Protein AF-A0A9P6USF4-F1 (afdb_monomer_lite)

Secondary structure (DSSP, 8-state):
-GGGGGGHHHHHHHHSEEEEEPP--BTTB----HHHHHHHHHTT-EEEEETTEEEEE--TT--PBP-EEE-SS--HHHHHHHHHHHTTSBSEEEEES----HHHHHHHHHHHHTT-EEE-TTSSEEEEE--S-------PPPP-HHHHHHHHHHHHHH-EEEEEES--GGGGHHHHHHHHHTT-EEEE-SSEEEEEE-SPPBP--EE--STTS--GGGHHHHHHHHHTSBSEEEEE--S-TTTTTTHHHHHHTT-EEEEETTEEEEE--S-EE--EEE--SHHHHHHHHHHHHHEES--EEE-GGGTTTT-SSHHHHHHHHH--HHHHHHHHHHTT-S-EEEE-HHHHHHTS---HHHHHHHHHHHTTSS-EEEESS--SHHHHHHHHHTT--EEEE-HHHHH-HHHHHHHHHHSTT-EEEEEEEETTEEEETTTTEEEEEEHHHHHHHHHHHT-SEEEEEETTTTTS-S---HHHHHHHHTT-SS-EEEES---SHHHHHHHHTTGGGTS--SSHHHHHHHHSS-TTT-HHHHHHHH-HHHHHHHHHHHHHHHHHHHHHHHTT--THHHHHHHHHHHHHHHHHHHHTT--HHHHHHHHHTTTTS-HHHHHHHHHHHHHHTT--

Organism: NCBI:txid64522

Foldseek 3Di:
DQLQCLVQQLCCQPVQKDKAFADDDDLQADDDCVLLVVLQVQQAWDWDQDPRITITGHPPPAGRAADEREDPAEDQSSLSSSLSNLQAHAAKHKYAQYFLQVQSLQSVVQQVQQPWDWPDRNHRIIITGHDNDGHDGDGDDQDDPLLVLLVLLLCLQLFDKDKAFQHACQNQVQSVVQSVQQVWDWDDDRTMIMIGDDDATAAEAAEDDGPPGHHPLCQLSSLLSNQAHAAKYKYFYDPTFRSCPLVVQQVVQVWDWDDDGRMIMGGHDNAGAADEGEQPAQSSQSSQVSNQSGHPDHHHYPPCVRNVVPDDPVV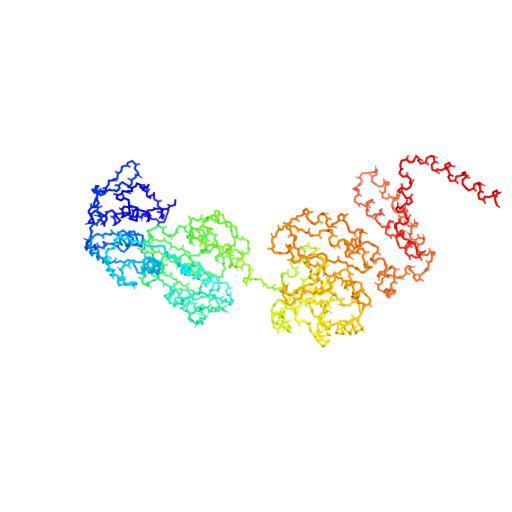VVVCVRVDQVQVVLVVCVVVVDQEAEEEQAVLQVVLHHDCVVSLLSNCVSCPVSHAYEYEGNDQAQVSVVVSVVSPHQAYEAEQNCVVPVVRLLVNCVVPANHYEYEAEDEPQFGAHDVRPGTDPDGSLVVLVVSVVSRHQEYEYHHPVQFPVLPAFPLVSQLSSQQSHQHEYHYDGNHDDVVSVVSLCVCCVSRHPPPQLVVLVVLCPDDCVPGPLVVQLVVDDVSLVVQLVVLVVQLVVLVVVVVVPDDCVSNVVSVVSNVSSVSSNCVSVVHDPVVVVVVVVVCPPPDPVRVVVVVVVVVVVVVVD

InterPro domains:
  IPR001986 Enolpyruvate transferase domain [PF00275] (1-318)
  IPR005750 UDP-N-acetylglucosamine 1-carboxyvinyltransferase [PTHR43783] (1-324)
  IPR005750 UDP-N-acetylglucosamine 1-carboxyvinyltransferase [TIGR01072] (1-324)
  IPR005750 UDP-N-acetylglucosamine 1-carboxyvinyltransferase [cd01555] (1-321)
  IPR006062 Histidine biosynthesis protein [PF00977] (322-513)
  IPR008179 Phosphoribosyl-ATP pyrophosphohydrolase [MF_01020] (509-599)
  IPR008179 Phosphoribosyl-ATP pyrophosphohydrolase [TIGR03188] (514-599)
  IPR008179 Phosphoribosyl-ATP pyrophosphohydrolase [cd11534] (514-599)
  IPR011060 Ribulose-phosphate binding barrel [SSF51366] (323-517)
  IPR013785 Aldolase-type TIM barrel [G3DSA:3.20.20.70] (303-516)
  IPR013792 RNA 3'-terminal phosphate cyclase/enolpyruvate transferase, alpha/beta [SSF55205] (1-324)
  IPR021130 Phosphoribosyl-ATP pyrophosphohydrolase-like [PF01503] (516-602)
  IPR023016 HisA/PriA [MF_01014] (292-549)
  IPR023016 HisA/PriA [cd04732] (325-513)
  IPR036968 Enolpyruvate transferase domain superfamily [G3DSA:3.65.10.10] (1-142)
  IPR036968 Enolpyruvate transferase domain superfamily [G3DSA:3.65.10.10] (146-279)

Sequence (624 aa):
MRASILVLGPLVARLGEARVSLPGGCTIGARPVEQHIKGLQLMGAQVELERGYINARIKQGTRLKGNRIIFDMITVTGTENLLMAATLAEGETVLENAAREPEVADLAHLLVAMGAKIDGIGTDQLTIQGVDRLHGARHQVIPDRIEAGTFLCAVAAAGGDIMLRNIEPMLLDVVLSKLCEAGVRIESGSNWIRATMNQRPSAVSFRTSEYPAFPTDMQAQFMALNCIAVGAAQIIETIFENRFMHVQELNRLGANIMADGNTAFVTGVEHLSGARVMATDLRASASLAIAGLVAEGETLIERIYHLDRGYDQMEQKLSALGARPAEMARHWVKQGARRLHLVDLNGVGAGKPKNEAAIRAIIDEVGEEIPIQLGGGIRDLGTIERYLDNGLSYVIIGTAAVKNPGFLREACSAFNGHIIAGLDAKAGKVVTDGWSKLSGHEATDLARKFEEYGCEALIYTDIGRDGRLPGINLEATVQIAQKVKIPVIASGGLVSLADIEALCAVADQGIDGRLAVLVDTRKTSTPQRSYIARLFHQGDDAILKKIGEEATEVVMAAKDVRHGDAPAKLIGEVADLWFHCLVMLAHFELSPAAVLAELERREGISGLDEKALRKALARAENDA

Radius of gyration: 35.71 Å; chains: 1; bounding box: 88×84×87 Å

pLDDT: mean 87.46, std 12.5, range [41.97, 98.88]

Structure (mmCIF, N/CA/C/O backbone):
data_AF-A0A9P6USF4-F1
#
_entry.id   AF-A0A9P6USF4-F1
#
loop_
_atom_site.group_PDB
_atom_site.id
_atom_site.type_symbol
_atom_site.label_atom_id
_atom_site.label_alt_id
_atom_site.label_comp_id
_atom_site.label_asym_id
_atom_site.label_entity_id
_atom_site.label_seq_id
_atom_site.pdbx_PDB_ins_code
_atom_site.Cartn_x
_atom_site.Cartn_y
_atom_site.Cartn_z
_atom_site.occupancy
_atom_site.B_iso_or_equiv
_atom_site.auth_seq_id
_atom_site.auth_comp_id
_atom_site.auth_asym_id
_atom_site.auth_atom_id
_atom_site.pdbx_PDB_model_num
ATOM 1 N N . MET A 1 1 ? 3.121 -6.022 19.914 1.00 59.78 1 MET A N 1
ATOM 2 C CA . MET A 1 1 ? 2.273 -5.258 18.967 1.00 59.78 1 MET A CA 1
ATOM 3 C C . MET A 1 1 ? 1.174 -4.571 19.767 1.00 59.78 1 MET A C 1
ATOM 5 O O . MET A 1 1 ? 0.553 -5.256 20.555 1.00 59.78 1 MET A O 1
ATOM 9 N N . ARG A 1 2 ? 0.945 -3.256 19.639 1.00 76.62 2 ARG A N 1
ATOM 10 C CA . ARG A 1 2 ? -0.017 -2.546 20.515 1.00 76.62 2 ARG A CA 1
ATOM 11 C C . ARG A 1 2 ? -1.492 -2.800 20.230 1.00 76.62 2 ARG A C 1
ATOM 13 O O . ARG A 1 2 ? -2.291 -2.726 21.154 1.00 76.62 2 ARG A O 1
ATOM 20 N N . ALA A 1 3 ? -1.833 -3.139 18.989 1.00 85.50 3 ALA A N 1
ATOM 21 C CA . ALA A 1 3 ? -3.187 -3.548 18.620 1.00 85.50 3 ALA A CA 1
ATOM 22 C C . ALA A 1 3 ? -3.671 -4.781 19.412 1.00 85.50 3 ALA A C 1
ATOM 24 O O . ALA A 1 3 ? -4.858 -5.076 19.410 1.00 85.50 3 ALA A O 1
ATOM 25 N N . SER A 1 4 ? -2.786 -5.457 20.163 1.00 87.19 4 SER A N 1
ATOM 26 C CA . SER A 1 4 ? -3.156 -6.528 21.089 1.00 87.19 4 SER A CA 1
ATOM 27 C C . SER A 1 4 ? -4.194 -6.113 22.130 1.00 87.19 4 SER A C 1
ATOM 29 O O . SER A 1 4 ? -4.857 -6.989 22.662 1.00 87.19 4 SER A O 1
ATOM 31 N N . ILE A 1 5 ? -4.365 -4.819 22.436 1.00 91.94 5 ILE A N 1
ATOM 32 C CA . ILE A 1 5 ? -5.431 -4.372 23.349 1.00 91.94 5 ILE A CA 1
ATOM 33 C C . ILE A 1 5 ? -6.840 -4.680 22.824 1.00 91.94 5 ILE A C 1
ATOM 35 O O . ILE A 1 5 ? -7.752 -4.844 23.627 1.00 91.94 5 ILE A O 1
ATOM 39 N N . LEU A 1 6 ? -7.021 -4.836 21.508 1.00 94.94 6 LEU A N 1
ATOM 40 C CA . LEU A 1 6 ? -8.319 -5.138 20.896 1.00 94.94 6 LEU A CA 1
ATOM 41 C C . LEU A 1 6 ? -8.880 -6.509 21.288 1.00 94.94 6 LEU A C 1
ATOM 43 O O . LEU A 1 6 ? -10.066 -6.753 21.107 1.00 94.94 6 LEU A O 1
ATOM 47 N N . VAL A 1 7 ? -8.065 -7.399 21.865 1.00 96.00 7 VAL A N 1
ATOM 48 C CA . VAL A 1 7 ? -8.565 -8.675 22.398 1.00 96.00 7 VAL A CA 1
ATOM 49 C C . VAL A 1 7 ? -9.232 -8.520 23.769 1.00 96.00 7 VAL A C 1
ATOM 51 O O . VAL A 1 7 ? -9.935 -9.426 24.199 1.00 96.00 7 VAL A O 1
ATOM 54 N N . LEU A 1 8 ? -9.043 -7.390 24.462 1.00 96.75 8 LEU A N 1
ATOM 55 C CA . LEU A 1 8 ? -9.532 -7.174 25.826 1.00 96.75 8 LEU A CA 1
ATOM 56 C C . LEU A 1 8 ? -11.062 -7.290 25.910 1.00 96.75 8 LEU A C 1
ATOM 58 O O . LEU A 1 8 ? -11.580 -8.123 26.646 1.00 96.75 8 LEU A O 1
ATOM 62 N N . GLY A 1 9 ? -11.781 -6.482 25.136 1.00 97.38 9 GLY A N 1
ATOM 63 C CA . GLY A 1 9 ? -13.240 -6.450 25.070 1.00 97.38 9 GLY A CA 1
ATOM 64 C C . GLY A 1 9 ? -13.869 -7.792 24.687 1.00 97.38 9 GLY A C 1
ATOM 65 O O . GLY A 1 9 ? -14.664 -8.311 25.472 1.00 97.38 9 GLY A O 1
ATOM 66 N N . PRO A 1 10 ? -13.510 -8.406 23.541 1.00 97.50 10 PRO A N 1
ATOM 67 C CA . PRO A 1 10 ? -14.090 -9.685 23.134 1.00 97.50 10 PRO A CA 1
ATOM 68 C C . PRO A 1 10 ? -13.757 -10.838 24.093 1.00 97.50 10 PRO A C 1
ATOM 70 O O . PRO A 1 10 ? -14.594 -11.722 24.274 1.00 97.50 10 PRO A O 1
ATOM 73 N N . LEU A 1 11 ? -12.585 -10.847 24.745 1.00 97.56 11 LEU A N 1
ATOM 74 C CA . LEU A 1 11 ? -12.271 -11.866 25.753 1.00 97.56 11 LEU A CA 1
ATOM 75 C C . LEU A 1 11 ? -13.118 -11.697 27.016 1.00 97.56 11 LEU A C 1
ATOM 77 O O . LEU A 1 11 ? -13.691 -12.681 27.476 1.00 97.56 11 LEU A O 1
ATOM 81 N N . VAL A 1 12 ? -13.280 -10.474 27.533 1.00 97.69 12 VAL A N 1
ATOM 82 C CA . VAL A 1 12 ? -14.164 -10.233 28.688 1.00 97.69 12 VAL A CA 1
ATOM 83 C C . VAL A 1 12 ? -15.610 -10.586 28.342 1.00 97.69 12 VAL A C 1
ATOM 85 O O . VAL A 1 12 ? -16.289 -11.227 29.137 1.00 97.69 12 VAL A O 1
ATOM 88 N N . ALA A 1 13 ? -16.078 -10.235 27.146 1.00 97.06 13 ALA A N 1
ATOM 89 C CA . ALA A 1 13 ? -17.439 -10.531 26.717 1.00 97.06 13 ALA A CA 1
ATOM 90 C C . ALA A 1 13 ? -17.704 -12.038 26.546 1.00 97.06 13 ALA A C 1
ATOM 92 O O . ALA A 1 13 ? -18.796 -12.510 26.856 1.00 97.06 13 ALA A O 1
ATOM 93 N N . ARG A 1 14 ? -16.708 -12.805 26.079 1.00 96.12 14 ARG A N 1
ATOM 94 C CA . ARG A 1 14 ? -16.843 -14.247 25.818 1.00 96.12 14 ARG A CA 1
ATOM 95 C C . ARG A 1 14 ? -16.523 -15.133 27.021 1.00 96.12 14 ARG A C 1
ATOM 97 O O . ARG A 1 14 ? -17.190 -16.144 27.214 1.00 96.12 14 ARG A O 1
ATOM 104 N N . LEU A 1 15 ? -15.465 -14.813 27.761 1.00 96.44 15 LEU A N 1
ATOM 105 C CA . LEU A 1 15 ? -14.919 -15.644 28.842 1.00 96.44 15 LEU A CA 1
ATOM 106 C C . LEU A 1 15 ? -15.221 -15.082 30.233 1.00 96.44 15 LEU A C 1
ATOM 108 O O . LEU A 1 15 ? -15.063 -15.788 31.222 1.00 96.44 15 LEU A O 1
ATOM 112 N N . GLY A 1 16 ? -15.639 -13.819 30.321 1.00 96.56 16 GLY A N 1
ATOM 113 C CA . GLY A 1 16 ? -15.842 -13.118 31.586 1.00 96.56 16 GLY A CA 1
ATOM 114 C C . GLY A 1 16 ? -14.554 -12.594 32.229 1.00 96.56 16 GLY A C 1
ATOM 115 O O . GLY A 1 16 ? -14.610 -11.908 33.248 1.00 96.56 16 GLY A O 1
ATOM 116 N N . GLU A 1 17 ? -13.391 -12.865 31.641 1.00 96.88 17 GLU A N 1
ATOM 117 C CA . GLU A 1 17 ? -12.108 -12.361 32.120 1.00 96.88 17 GLU A CA 1
ATOM 118 C C . GLU A 1 17 ? -11.095 -12.193 30.986 1.00 96.88 17 GLU A C 1
ATOM 120 O O . GLU A 1 17 ? -11.156 -12.867 29.956 1.00 96.88 17 GLU A O 1
ATOM 125 N N . ALA A 1 18 ? -10.149 -11.280 31.184 1.00 96.81 18 ALA A N 1
ATOM 126 C CA . ALA A 1 18 ? -9.025 -11.074 30.290 1.00 96.81 18 ALA A CA 1
ATOM 127 C C . ALA A 1 18 ? -7.836 -10.469 31.039 1.00 96.81 18 ALA A C 1
ATOM 129 O O . ALA A 1 18 ? -7.988 -9.596 31.896 1.00 96.81 18 ALA A O 1
ATOM 130 N N . ARG A 1 19 ? -6.634 -10.893 30.647 1.00 95.31 19 ARG A N 1
ATOM 131 C CA . ARG A 1 19 ? -5.370 -10.306 31.089 1.00 95.31 19 ARG A CA 1
ATOM 132 C C . ARG A 1 19 ? -4.545 -9.920 29.873 1.00 95.31 19 ARG A C 1
ATOM 134 O O . ARG A 1 19 ? -4.080 -10.788 29.139 1.00 95.31 19 ARG A O 1
ATOM 141 N N . VAL A 1 20 ? -4.353 -8.621 29.667 1.00 93.31 20 VAL A N 1
ATOM 142 C CA . VAL A 1 20 ? -3.654 -8.077 28.495 1.00 93.31 20 VAL A CA 1
ATOM 143 C C . VAL A 1 20 ? -2.510 -7.182 28.955 1.00 93.31 20 VAL A C 1
ATOM 145 O O . VAL A 1 20 ? -2.674 -6.387 29.875 1.00 93.31 20 VAL A O 1
ATOM 148 N N . SER A 1 21 ? -1.331 -7.312 28.343 1.00 90.62 21 SER A N 1
ATOM 149 C CA . SER A 1 21 ? -0.201 -6.425 28.644 1.00 90.62 21 SER A CA 1
ATOM 150 C C . SER A 1 21 ? -0.565 -4.981 28.309 1.00 90.62 21 SER A C 1
ATOM 152 O O . SER A 1 21 ? -1.082 -4.711 27.223 1.00 90.62 21 SER A O 1
ATOM 154 N N . LEU A 1 22 ? -0.248 -4.052 29.210 1.00 84.25 22 LEU A N 1
ATOM 155 C CA . LEU A 1 22 ? -0.433 -2.629 28.971 1.00 84.25 22 LEU A CA 1
ATOM 156 C C . LEU A 1 22 ? 0.406 -2.219 27.744 1.00 84.25 22 LEU A C 1
ATOM 158 O O . LEU A 1 22 ? 1.600 -2.539 27.685 1.00 84.25 22 LEU A O 1
ATOM 162 N N . PRO A 1 23 ? -0.186 -1.542 26.748 1.00 78.69 23 PRO A N 1
ATOM 163 C CA . PRO A 1 23 ? 0.568 -0.974 25.643 1.00 78.69 23 PRO A CA 1
ATOM 164 C C . PRO A 1 23 ? 1.633 0.005 26.166 1.00 78.69 23 PRO A C 1
ATOM 166 O O . PRO A 1 23 ? 1.312 0.945 26.883 1.00 78.69 23 PRO A O 1
ATOM 169 N N . GLY A 1 24 ? 2.903 -0.200 25.807 1.00 67.88 24 GLY A N 1
ATOM 170 C CA . GLY A 1 24 ? 3.974 0.754 26.127 1.00 67.88 24 GLY A CA 1
ATOM 171 C C . GLY A 1 24 ? 3.892 2.062 25.319 1.00 67.88 24 GLY A C 1
ATOM 172 O O . GLY A 1 24 ? 3.098 2.187 24.376 1.00 67.88 24 GLY A O 1
ATOM 173 N N . GLY A 1 25 ? 4.768 3.021 25.647 1.00 61.34 25 GLY A N 1
ATOM 174 C CA . GLY A 1 25 ? 4.864 4.325 24.972 1.00 61.34 25 GLY A CA 1
ATOM 175 C C . GLY A 1 25 ? 5.105 4.226 23.457 1.00 61.34 25 GLY A C 1
ATOM 176 O O . GLY A 1 25 ? 5.710 3.273 22.960 1.00 61.34 25 GLY A O 1
ATOM 177 N N . CYS A 1 26 ? 4.570 5.171 22.674 1.00 66.06 26 CYS A N 1
ATOM 178 C CA . CYS A 1 26 ? 4.846 5.281 21.237 1.00 66.06 26 CYS A CA 1
ATOM 179 C C . CYS A 1 26 ? 5.858 6.372 20.974 1.00 66.06 26 CYS A C 1
ATOM 181 O O . CYS A 1 26 ? 5.735 7.457 21.524 1.00 66.06 26 CYS A O 1
ATOM 183 N N . THR A 1 27 ? 6.746 6.126 20.018 1.00 66.88 27 THR A N 1
ATOM 184 C CA . THR A 1 27 ? 7.610 7.159 19.444 1.00 66.88 27 THR A CA 1
ATOM 185 C C . THR A 1 27 ? 6.837 8.358 18.886 1.00 66.88 27 THR A C 1
ATOM 187 O O . THR A 1 27 ? 7.337 9.465 18.991 1.00 66.88 27 THR A O 1
ATOM 190 N N . ILE A 1 28 ? 5.612 8.175 18.370 1.00 68.88 28 ILE A N 1
ATOM 191 C CA . ILE A 1 28 ? 4.795 9.266 17.809 1.00 68.88 28 ILE A CA 1
ATOM 192 C C . ILE A 1 28 ? 3.790 9.906 18.791 1.00 68.88 28 ILE A C 1
ATOM 194 O O . ILE A 1 28 ? 3.083 10.825 18.397 1.00 68.88 28 ILE A O 1
ATOM 198 N N . GLY A 1 29 ? 3.708 9.476 20.059 1.00 66.94 29 GLY A N 1
ATOM 199 C CA . GLY A 1 29 ? 2.832 10.119 21.061 1.00 66.94 29 GLY A CA 1
ATOM 200 C C . GLY A 1 29 ? 2.233 9.188 22.124 1.00 66.94 29 GLY A C 1
ATOM 201 O O . GLY A 1 29 ? 2.288 7.958 22.010 1.00 66.94 29 GLY A O 1
ATOM 202 N N . ALA A 1 30 ? 1.640 9.773 23.169 1.00 68.62 30 ALA A N 1
ATOM 203 C CA . ALA A 1 30 ? 0.872 9.020 24.159 1.00 68.62 30 ALA A CA 1
ATOM 204 C C . ALA A 1 30 ? -0.369 8.387 23.505 1.00 68.62 30 ALA A C 1
ATOM 206 O O . ALA A 1 30 ? -1.006 8.975 22.636 1.00 68.62 30 ALA A O 1
ATOM 207 N N . ARG A 1 31 ? -0.695 7.149 23.888 1.00 71.31 31 ARG A N 1
ATOM 208 C CA . ARG A 1 31 ? -1.885 6.437 23.399 1.00 71.31 31 ARG A CA 1
ATOM 209 C C . ARG A 1 31 ? -2.683 5.929 24.592 1.00 71.31 31 ARG A C 1
ATOM 211 O O . ARG A 1 31 ? -2.446 4.796 25.016 1.00 71.31 31 ARG A O 1
ATOM 218 N N . PRO A 1 32 ? -3.543 6.785 25.163 1.00 80.12 32 PRO A N 1
ATOM 219 C CA . PRO A 1 32 ? -4.293 6.460 26.362 1.00 80.12 32 PRO A CA 1
ATOM 220 C C . PRO A 1 32 ? -5.190 5.230 26.147 1.00 80.12 32 PRO A C 1
ATOM 222 O O . PRO A 1 32 ? -5.822 5.073 25.103 1.00 80.12 32 PRO A O 1
ATOM 225 N N . VAL A 1 33 ? -5.240 4.344 27.144 1.00 88.88 33 VAL A N 1
ATOM 226 C CA . VAL A 1 33 ? -6.131 3.166 27.193 1.00 88.88 33 VAL A CA 1
ATOM 227 C C . VAL A 1 33 ? -7.351 3.403 28.090 1.00 88.88 33 VAL A C 1
ATOM 229 O O . VAL A 1 33 ? -8.202 2.531 28.254 1.00 88.88 33 VAL A O 1
ATOM 232 N N . GLU A 1 34 ? -7.446 4.593 28.669 1.00 90.06 34 GLU A N 1
ATOM 233 C CA . GLU A 1 34 ? -8.403 5.015 29.682 1.00 90.06 34 GLU A CA 1
ATOM 234 C C . GLU A 1 34 ? -9.840 4.842 29.188 1.00 90.06 34 GLU A C 1
ATOM 236 O O . GLU A 1 34 ? -10.669 4.313 29.922 1.00 90.06 34 GLU A O 1
ATOM 241 N N . GLN A 1 35 ? -10.124 5.179 27.924 1.00 94.06 35 GLN A N 1
ATOM 242 C CA . GLN A 1 35 ? -11.455 4.998 27.332 1.00 94.06 35 GLN A CA 1
ATOM 243 C C . GLN A 1 35 ? -11.871 3.516 27.260 1.00 94.06 35 GLN A C 1
ATOM 245 O O . GLN A 1 35 ? -13.029 3.189 27.514 1.00 94.06 35 GLN A O 1
ATOM 250 N N . HIS A 1 36 ? -10.929 2.599 26.996 1.00 95.31 36 HIS A N 1
ATOM 251 C CA . HIS A 1 36 ? -11.205 1.157 27.002 1.00 95.31 36 HIS A CA 1
ATOM 252 C C . HIS A 1 36 ? -11.596 0.679 28.406 1.00 95.31 36 HIS A C 1
ATOM 254 O O . HIS A 1 36 ? -12.556 -0.073 28.573 1.00 95.31 36 HIS A O 1
ATOM 260 N N . ILE A 1 37 ? -10.834 1.120 29.412 1.00 94.81 37 ILE A N 1
ATOM 261 C CA . ILE A 1 37 ? -11.019 0.746 30.818 1.00 94.81 37 ILE A CA 1
ATOM 262 C C . ILE A 1 37 ? -12.335 1.320 31.348 1.00 94.81 37 ILE A C 1
ATOM 264 O O . ILE A 1 37 ? -13.155 0.571 31.877 1.00 94.81 37 ILE A O 1
ATOM 268 N N . LYS A 1 38 ? -12.560 2.624 31.149 1.00 96.00 38 LYS A N 1
ATOM 269 C CA . LYS A 1 38 ? -13.768 3.345 31.569 1.00 96.00 38 LYS A CA 1
ATOM 270 C C . LYS A 1 38 ? -15.024 2.707 30.978 1.00 96.00 38 LYS A C 1
ATOM 272 O O . LYS A 1 38 ? -15.972 2.446 31.712 1.00 96.00 38 LYS A O 1
ATOM 277 N N . GLY A 1 39 ? -15.016 2.393 29.681 1.00 97.19 39 GLY A N 1
ATOM 278 C CA . GLY A 1 39 ? -16.146 1.734 29.030 1.00 97.19 39 GLY A CA 1
ATOM 279 C C . GLY A 1 39 ? -16.453 0.354 29.613 1.00 97.19 39 GLY A C 1
ATOM 280 O O . GLY A 1 39 ? -17.595 0.081 29.969 1.00 97.19 39 GLY A O 1
ATOM 281 N N . LEU A 1 40 ? -15.440 -0.497 29.807 1.00 97.75 40 LEU A N 1
ATOM 282 C CA . LEU A 1 40 ? -15.640 -1.822 30.410 1.00 97.75 40 LEU A CA 1
ATOM 283 C C . LEU A 1 40 ? -16.131 -1.742 31.863 1.00 97.75 40 LEU A C 1
ATOM 285 O O . LEU A 1 40 ? -16.980 -2.538 32.263 1.00 97.75 40 LEU A O 1
ATOM 289 N N . GLN A 1 41 ? -15.645 -0.771 32.640 1.00 97.75 41 GLN A N 1
ATOM 290 C CA . GLN A 1 41 ? -16.128 -0.516 34.000 1.00 97.75 41 GLN A CA 1
ATOM 291 C C . GLN A 1 41 ? -17.602 -0.098 34.016 1.00 97.75 41 GLN A C 1
ATOM 293 O O . GLN A 1 41 ? -18.376 -0.625 34.815 1.00 97.75 41 GLN A O 1
ATOM 298 N N . LEU A 1 42 ? -18.017 0.783 33.098 1.00 97.94 42 LEU A N 1
ATOM 299 C CA . LEU A 1 42 ? -19.425 1.159 32.925 1.00 97.94 42 LEU A CA 1
ATOM 300 C C . LEU A 1 42 ? -20.298 -0.045 32.543 1.00 97.94 42 LEU A C 1
ATOM 302 O O . LEU A 1 42 ? -21.443 -0.132 32.979 1.00 97.94 42 LEU A O 1
ATOM 306 N N . MET A 1 43 ? -19.754 -1.004 31.795 1.00 98.25 43 MET A N 1
ATOM 307 C CA . MET A 1 43 ? -20.424 -2.268 31.465 1.00 98.25 43 MET A CA 1
ATOM 308 C C . MET A 1 43 ? -20.381 -3.310 32.602 1.00 98.25 43 MET A C 1
ATOM 310 O O . MET A 1 43 ? -20.811 -4.450 32.420 1.00 98.25 43 MET A O 1
ATOM 314 N N . GLY A 1 44 ? -19.873 -2.950 33.786 1.00 96.75 44 GLY A N 1
ATOM 315 C CA . GLY A 1 44 ? -19.881 -3.795 34.982 1.00 96.75 44 GLY A CA 1
ATOM 316 C C . GLY A 1 44 ? -18.650 -4.687 35.171 1.00 96.75 44 GLY A C 1
ATOM 317 O O . GLY A 1 44 ? -18.675 -5.559 36.043 1.00 96.75 44 GLY A O 1
ATOM 318 N N . ALA A 1 45 ? -17.577 -4.494 34.398 1.00 97.69 45 ALA A N 1
ATOM 319 C CA . ALA A 1 45 ? -16.305 -5.172 34.638 1.00 97.69 45 ALA A CA 1
ATOM 320 C C . ALA A 1 45 ? -15.498 -4.498 35.756 1.00 97.69 45 ALA A C 1
ATOM 322 O O . ALA A 1 45 ? -15.362 -3.279 35.817 1.00 97.69 45 ALA A O 1
ATOM 323 N N . GLN A 1 46 ? -14.878 -5.302 36.612 1.00 97.31 46 GLN A N 1
ATOM 324 C CA . GLN A 1 46 ? -13.797 -4.850 37.476 1.00 97.31 46 GLN A CA 1
ATOM 325 C C . GLN A 1 46 ? -12.503 -4.863 36.667 1.00 97.31 46 GLN A C 1
ATOM 327 O O . GLN A 1 46 ? -12.101 -5.914 36.167 1.00 97.31 46 GLN A O 1
ATOM 332 N N . VAL A 1 47 ? -11.861 -3.703 36.538 1.00 96.12 47 VAL A N 1
ATOM 333 C CA . VAL A 1 47 ? -10.616 -3.549 35.779 1.00 96.12 47 VAL A CA 1
ATOM 334 C C . VAL A 1 47 ? -9.527 -3.000 36.693 1.00 96.12 47 VAL A C 1
ATOM 336 O O . VAL A 1 47 ? -9.698 -1.933 37.279 1.00 96.12 47 VAL A O 1
ATOM 339 N N . GLU A 1 48 ? -8.422 -3.733 36.806 1.00 94.50 48 GLU A N 1
ATOM 340 C CA . GLU A 1 48 ? -7.273 -3.431 37.664 1.00 94.50 48 GLU A CA 1
ATOM 341 C C . GLU A 1 48 ? -5.990 -3.378 36.824 1.00 94.50 48 GLU A C 1
ATOM 343 O O . GLU A 1 48 ? -5.774 -4.201 35.930 1.00 94.50 48 GLU A O 1
ATOM 348 N N . LEU A 1 49 ? -5.130 -2.398 37.112 1.00 90.81 49 LEU A N 1
ATOM 349 C CA . LEU A 1 49 ? -3.807 -2.264 36.506 1.00 90.81 49 LEU A CA 1
ATOM 350 C C . LEU A 1 49 ? -2.760 -2.804 37.480 1.00 90.81 49 LEU A C 1
ATOM 352 O O . LEU A 1 49 ? -2.453 -2.164 38.483 1.00 90.81 49 LEU A O 1
ATOM 356 N N . GLU A 1 50 ? -2.185 -3.967 37.181 1.00 89.88 50 GLU A N 1
ATOM 357 C CA . GLU A 1 50 ? -1.205 -4.613 38.056 1.00 89.88 50 GLU A CA 1
ATOM 358 C C . GLU A 1 50 ? 0.035 -5.054 37.284 1.00 89.88 50 GLU A C 1
ATOM 360 O O . GLU A 1 50 ? -0.049 -5.792 36.302 1.00 89.88 50 GLU A O 1
ATOM 365 N N . ARG A 1 51 ? 1.218 -4.638 37.758 1.00 87.94 51 ARG A N 1
ATOM 366 C CA . ARG A 1 51 ? 2.529 -5.059 37.220 1.00 87.94 51 ARG A CA 1
ATOM 367 C C . ARG A 1 51 ? 2.639 -4.922 35.689 1.00 87.94 51 ARG A C 1
ATOM 369 O O . ARG A 1 51 ? 3.236 -5.773 35.035 1.00 87.94 51 ARG A O 1
ATOM 376 N N . GLY A 1 52 ? 2.041 -3.873 35.118 1.00 86.62 52 GLY A N 1
ATOM 377 C CA . GLY A 1 52 ? 2.041 -3.626 33.671 1.00 86.62 52 GLY A CA 1
ATOM 378 C C . GLY A 1 52 ? 1.008 -4.429 32.871 1.00 86.62 52 GLY A C 1
ATOM 379 O O . GLY A 1 52 ? 1.117 -4.493 31.650 1.00 86.62 52 GLY A O 1
ATOM 380 N N . TYR A 1 53 ? 0.010 -5.031 33.522 1.00 91.19 53 TYR A N 1
ATOM 381 C CA . TYR A 1 53 ? -1.111 -5.720 32.880 1.00 91.19 53 TYR A CA 1
ATOM 382 C C . TYR A 1 53 ? -2.439 -5.041 33.205 1.00 91.19 53 TYR A C 1
ATOM 384 O O . TYR A 1 53 ? -2.646 -4.570 34.321 1.00 91.19 53 TYR A O 1
ATOM 392 N N . ILE A 1 54 ? -3.343 -5.049 32.230 1.00 93.88 54 ILE A N 1
ATOM 393 C CA . ILE A 1 54 ? -4.766 -4.773 32.405 1.00 93.88 54 ILE A CA 1
ATOM 394 C C . ILE A 1 54 ? -5.439 -6.110 32.722 1.00 93.88 54 ILE A C 1
ATOM 396 O O . ILE A 1 54 ? -5.485 -6.999 31.867 1.00 93.88 54 ILE A O 1
ATOM 400 N N . ASN A 1 55 ? -5.949 -6.246 33.943 1.00 96.12 55 ASN A N 1
ATOM 401 C CA . ASN A 1 55 ? -6.739 -7.388 34.390 1.00 96.12 55 ASN A CA 1
ATOM 402 C C . ASN A 1 55 ? -8.208 -6.961 34.438 1.00 96.12 55 ASN A C 1
ATOM 404 O O . ASN A 1 55 ? -8.573 -6.121 35.255 1.00 96.12 55 ASN A O 1
ATOM 408 N N . ALA A 1 56 ? -9.050 -7.523 33.575 1.00 97.25 56 ALA A N 1
ATOM 409 C CA . ALA A 1 56 ? -10.482 -7.244 33.543 1.00 97.25 56 ALA A CA 1
ATOM 410 C C . ALA A 1 56 ? -11.273 -8.516 33.870 1.00 97.25 56 ALA A C 1
ATOM 412 O O . ALA A 1 56 ? -10.991 -9.569 33.301 1.00 97.25 56 ALA A O 1
ATOM 413 N N . ARG A 1 57 ? -12.260 -8.424 34.767 1.00 97.38 57 ARG A N 1
ATOM 414 C CA . ARG A 1 57 ? -13.128 -9.544 35.167 1.00 97.38 57 ARG A CA 1
ATOM 415 C C . ARG A 1 57 ? -14.562 -9.099 35.441 1.00 97.38 57 ARG A C 1
ATOM 417 O O . ARG A 1 57 ? -14.781 -8.013 35.971 1.00 97.38 57 ARG A O 1
ATOM 424 N N . ILE A 1 58 ? -15.534 -9.955 35.151 1.00 97.31 58 ILE A N 1
ATOM 425 C CA . ILE A 1 58 ? -16.927 -9.825 35.615 1.00 97.31 58 ILE A CA 1
ATOM 426 C C . ILE A 1 58 ? -17.240 -10.911 36.651 1.00 97.31 58 ILE A C 1
ATOM 428 O O . ILE A 1 58 ? -16.470 -11.852 36.845 1.00 97.31 58 ILE A O 1
ATOM 432 N N . LYS A 1 59 ? -18.372 -10.791 37.354 1.00 93.12 59 LYS A N 1
ATOM 433 C CA . LYS A 1 59 ? -18.802 -11.824 38.309 1.00 93.12 59 LYS A CA 1
ATOM 434 C C . LYS A 1 59 ? -19.054 -13.144 37.569 1.00 93.12 59 LYS A C 1
ATOM 436 O O . LYS A 1 59 ? -19.665 -13.146 36.499 1.00 93.12 59 LYS A O 1
ATOM 441 N N . GLN A 1 60 ? -18.623 -14.266 38.147 1.00 88.44 60 GLN A N 1
ATOM 442 C CA . GLN A 1 60 ? -18.864 -15.589 37.561 1.00 88.44 60 GLN A CA 1
ATOM 443 C C . GLN A 1 60 ? -20.358 -15.815 37.297 1.00 88.44 60 GLN A C 1
ATOM 445 O O . GLN A 1 60 ? -21.203 -15.465 38.119 1.00 88.44 60 GLN A O 1
ATOM 450 N N . GLY A 1 61 ? -20.670 -16.387 36.133 1.00 86.25 61 GLY A N 1
ATOM 451 C CA . GLY A 1 61 ? -22.047 -16.631 35.696 1.00 86.25 61 GLY A CA 1
ATOM 452 C C . GLY A 1 61 ? -22.822 -15.379 35.270 1.00 86.25 61 GLY A C 1
ATOM 453 O O . GLY A 1 61 ? -24.010 -15.482 34.984 1.00 86.25 61 GLY A O 1
ATOM 454 N N . THR A 1 62 ? -22.180 -14.207 35.214 1.00 93.94 62 THR A N 1
ATOM 455 C CA . THR A 1 62 ? -22.788 -12.974 34.688 1.00 93.94 62 THR A CA 1
ATOM 456 C C . THR A 1 62 ? -22.214 -12.609 33.324 1.00 93.94 62 THR A C 1
ATOM 458 O O . THR A 1 62 ? -21.248 -13.212 32.860 1.00 93.94 62 THR A O 1
ATOM 461 N N . ARG A 1 63 ? -22.828 -11.617 32.676 1.00 95.69 63 ARG A N 1
ATOM 462 C CA . ARG A 1 63 ? -22.370 -11.007 31.425 1.00 95.69 63 ARG A CA 1
ATOM 463 C C . ARG A 1 63 ? -22.088 -9.530 31.676 1.00 95.69 63 ARG A C 1
ATOM 465 O O . ARG A 1 63 ? -22.610 -8.957 32.637 1.00 95.69 63 ARG A O 1
ATOM 472 N N . LEU A 1 64 ? -21.299 -8.918 30.794 1.00 98.25 64 LEU A N 1
ATOM 473 C CA . LEU A 1 64 ? -21.250 -7.458 30.700 1.00 98.25 64 LEU A CA 1
ATOM 474 C C . LEU A 1 64 ? -22.675 -6.915 30.551 1.00 98.25 64 LEU A C 1
ATOM 476 O O . LEU A 1 64 ? -23.519 -7.569 29.944 1.00 98.25 64 LEU A O 1
ATOM 480 N N . LYS A 1 65 ? -22.954 -5.741 31.106 1.00 98.25 65 LYS A N 1
ATOM 481 C CA . LYS A 1 65 ? -24.258 -5.083 31.002 1.00 98.25 65 LYS A CA 1
ATOM 482 C C . LYS A 1 65 ? -24.209 -3.989 29.946 1.00 98.25 65 LYS A C 1
ATOM 484 O O . LYS A 1 65 ? -23.204 -3.289 29.825 1.00 98.25 65 LYS A O 1
ATOM 489 N N . GLY A 1 66 ? -25.299 -3.863 29.199 1.00 97.75 66 GLY A N 1
ATOM 490 C CA . GLY A 1 66 ? -25.511 -2.747 28.295 1.00 97.75 66 GLY A CA 1
ATOM 491 C C . GLY A 1 66 ? -25.495 -1.421 29.053 1.00 97.75 66 GLY A C 1
ATOM 492 O O . GLY A 1 66 ? -25.971 -1.346 30.190 1.00 97.75 66 GLY A O 1
ATOM 493 N N . ASN A 1 67 ? -24.887 -0.394 28.463 1.00 98.44 67 ASN A N 1
ATOM 494 C CA . ASN A 1 67 ? -24.822 0.938 29.056 1.00 98.44 67 ASN A CA 1
ATOM 495 C C . ASN A 1 67 ? -24.666 2.024 27.981 1.00 98.44 67 ASN A C 1
ATOM 497 O O . ASN A 1 67 ? -24.246 1.758 26.856 1.00 98.44 67 ASN A O 1
ATOM 501 N N . ARG A 1 68 ? -24.948 3.272 28.344 1.00 98.44 68 ARG A N 1
ATOM 502 C CA . ARG A 1 68 ? -24.628 4.447 27.536 1.00 98.44 68 ARG A CA 1
ATOM 503 C C . ARG A 1 68 ? -23.209 4.915 27.860 1.00 98.44 68 ARG A C 1
ATOM 505 O O . ARG A 1 68 ? -22.925 5.303 28.992 1.00 98.44 68 ARG A O 1
ATOM 512 N N . ILE A 1 69 ? -22.321 4.882 26.871 1.00 98.44 69 ILE A N 1
ATOM 513 C CA . ILE A 1 69 ? -20.905 5.236 27.000 1.00 98.44 69 ILE A CA 1
ATOM 514 C C . ILE A 1 69 ? -20.617 6.408 26.069 1.00 98.44 69 ILE A C 1
ATOM 516 O O . ILE A 1 69 ? -20.705 6.281 24.852 1.00 98.44 69 ILE A O 1
ATOM 520 N N . ILE A 1 70 ? -20.254 7.543 26.660 1.00 97.88 70 ILE A N 1
ATOM 521 C CA . ILE A 1 70 ? -19.839 8.745 25.935 1.00 97.88 70 ILE A CA 1
ATOM 522 C C . ILE A 1 70 ? -18.318 8.823 26.018 1.00 97.88 70 ILE A C 1
ATOM 524 O O . ILE A 1 70 ? -17.766 8.896 27.123 1.00 97.88 70 ILE A O 1
ATOM 528 N N . PHE A 1 71 ? -17.646 8.777 24.870 1.00 96.94 71 PHE A N 1
ATOM 529 C CA . PHE A 1 71 ? -16.193 8.897 24.819 1.00 96.94 71 PHE A CA 1
ATOM 530 C C . PHE A 1 71 ? -15.754 10.343 25.068 1.00 96.94 71 PHE A C 1
ATOM 532 O O . PHE A 1 71 ? -16.243 11.266 24.415 1.00 96.94 71 PHE A O 1
ATOM 539 N N . ASP A 1 72 ? -14.785 10.542 25.970 1.00 94.56 72 ASP A N 1
ATOM 540 C CA . ASP A 1 72 ? -14.253 11.892 26.251 1.00 94.56 72 ASP A CA 1
ATOM 541 C C . ASP A 1 72 ? -13.411 12.431 25.079 1.00 94.56 72 ASP A C 1
ATOM 543 O O . ASP A 1 72 ? -13.220 13.635 24.936 1.00 94.56 72 ASP A O 1
ATOM 547 N N . MET A 1 73 ? -12.906 11.525 24.240 1.00 92.75 73 MET A N 1
ATOM 548 C CA . MET A 1 73 ? -12.178 11.805 23.006 1.00 92.75 73 MET A CA 1
ATOM 549 C C . MET A 1 73 ? -12.458 10.692 21.999 1.00 92.75 73 MET A C 1
ATOM 551 O O . MET A 1 73 ? -12.622 9.535 22.395 1.00 92.75 73 MET A O 1
ATOM 555 N N . ILE A 1 74 ? -12.452 11.016 20.708 1.00 94.69 74 ILE A N 1
ATOM 556 C CA . ILE A 1 74 ? -12.611 10.007 19.661 1.00 94.69 74 ILE A CA 1
ATOM 557 C C . ILE A 1 74 ? -11.422 9.041 19.718 1.00 94.69 74 ILE A C 1
ATOM 559 O O . ILE A 1 74 ? -10.256 9.437 19.774 1.00 94.69 74 ILE A O 1
ATOM 563 N N . THR A 1 75 ? -11.719 7.744 19.732 1.00 94.00 75 THR A N 1
ATOM 564 C CA . THR A 1 75 ? -10.709 6.687 19.806 1.00 94.00 75 THR A CA 1
ATOM 565 C C . THR A 1 75 ? -11.112 5.502 18.944 1.00 94.00 75 THR A C 1
ATOM 567 O O . THR A 1 75 ? -12.111 4.836 19.215 1.00 94.00 75 THR A O 1
ATOM 570 N N . VAL A 1 76 ? -10.319 5.216 17.907 1.00 95.88 76 VAL A N 1
ATOM 571 C CA . VAL A 1 76 ? -10.574 4.097 16.982 1.00 95.88 76 VAL A CA 1
ATOM 572 C C . VAL A 1 76 ? -10.579 2.778 17.745 1.00 95.88 76 VAL A C 1
ATOM 574 O O . VAL A 1 76 ? -11.609 2.118 17.855 1.00 95.88 76 VAL A O 1
ATOM 577 N N . THR A 1 77 ? -9.463 2.445 18.395 1.00 94.94 77 THR A N 1
ATOM 578 C CA . THR A 1 77 ? -9.343 1.165 19.100 1.00 94.94 77 THR A CA 1
ATOM 579 C C . THR A 1 77 ? -10.254 1.080 20.319 1.00 94.94 77 THR A C 1
ATOM 581 O O . THR A 1 77 ? -10.674 -0.014 20.687 1.00 94.94 77 THR A O 1
ATOM 584 N N . GLY A 1 78 ? -10.556 2.207 20.975 1.00 96.00 78 GLY A N 1
ATOM 585 C CA . GLY A 1 78 ? -11.507 2.236 22.087 1.00 96.00 78 GLY A CA 1
ATOM 586 C C . GLY A 1 78 ? -12.924 1.913 21.625 1.00 96.00 78 GLY A C 1
ATOM 587 O O . GLY A 1 78 ? -13.592 1.087 22.251 1.00 96.00 78 GLY A O 1
ATOM 588 N N . THR A 1 79 ? -13.333 2.487 20.490 1.00 98.12 79 THR A N 1
ATOM 589 C CA . THR A 1 79 ? -14.616 2.201 19.838 1.00 98.12 79 THR A CA 1
ATOM 590 C C . THR A 1 79 ? -14.699 0.736 19.425 1.00 98.12 79 THR A C 1
ATOM 592 O O . THR A 1 79 ? -15.621 0.050 19.851 1.00 98.12 79 THR A O 1
ATOM 595 N N . GLU A 1 80 ? -13.711 0.214 18.691 1.00 98.38 80 GLU A N 1
ATOM 596 C CA . GLU A 1 80 ? -13.668 -1.191 18.246 1.00 98.38 80 GLU A CA 1
ATOM 597 C C . GLU A 1 80 ? -13.748 -2.177 19.419 1.00 98.38 80 GLU A C 1
ATOM 599 O O . GLU A 1 80 ? -14.499 -3.155 19.393 1.00 98.38 80 GLU A O 1
ATOM 604 N N . ASN A 1 81 ? -12.987 -1.910 20.482 1.00 97.94 81 ASN A N 1
ATOM 605 C CA . ASN A 1 81 ? -12.911 -2.785 21.643 1.00 97.94 81 ASN A CA 1
ATOM 606 C C . ASN A 1 81 ? -14.246 -2.862 22.400 1.00 97.94 81 ASN A C 1
ATOM 608 O O . ASN A 1 81 ? -14.678 -3.952 22.782 1.00 97.94 81 ASN A O 1
ATOM 612 N N . LEU A 1 82 ? -14.905 -1.718 22.615 1.00 98.56 82 LEU A N 1
ATOM 613 C CA . LEU A 1 82 ? -16.201 -1.665 23.297 1.00 98.56 82 LEU A CA 1
ATOM 614 C C . LEU A 1 82 ? -17.350 -2.123 22.396 1.00 98.56 82 LEU A C 1
ATOM 616 O O . LEU A 1 82 ? -18.270 -2.765 22.893 1.00 98.56 82 LEU A O 1
ATOM 620 N N . LEU A 1 83 ? -17.266 -1.889 21.085 1.00 98.75 83 LEU A N 1
ATOM 621 C CA . LEU A 1 83 ? -18.189 -2.435 20.090 1.00 98.75 83 LEU A CA 1
ATOM 622 C C . LEU A 1 83 ? -18.196 -3.968 20.141 1.00 98.75 83 LEU A C 1
ATOM 624 O O . LEU A 1 83 ? -19.251 -4.581 20.303 1.00 98.75 83 LEU A O 1
ATOM 628 N N . MET A 1 84 ? -17.015 -4.595 20.094 1.00 98.75 84 MET A N 1
ATOM 629 C CA . MET A 1 84 ? -16.890 -6.047 20.245 1.00 98.75 84 MET A CA 1
ATOM 630 C C . MET A 1 84 ? -17.412 -6.527 21.602 1.00 98.75 84 MET A C 1
ATOM 632 O O . MET A 1 84 ? -18.131 -7.526 21.655 1.00 98.75 84 MET A O 1
ATOM 636 N N . ALA A 1 85 ? -17.098 -5.818 22.692 1.00 98.56 85 ALA A N 1
ATOM 637 C CA . ALA A 1 85 ? -17.561 -6.185 24.029 1.00 98.56 85 ALA A CA 1
ATOM 638 C C . ALA A 1 85 ? -19.096 -6.130 24.162 1.00 98.56 85 ALA A C 1
ATOM 640 O O . ALA A 1 85 ? -19.708 -7.017 24.761 1.00 98.56 85 ALA A O 1
ATOM 641 N N . ALA A 1 86 ? -19.721 -5.110 23.570 1.00 98.75 86 ALA A N 1
ATOM 642 C CA . ALA A 1 86 ? -21.159 -4.877 23.614 1.00 98.75 86 ALA A CA 1
ATOM 643 C C . ALA A 1 86 ? -21.973 -5.951 22.885 1.00 98.75 86 ALA A C 1
ATOM 645 O O . ALA A 1 86 ? -23.098 -6.231 23.290 1.00 98.75 86 ALA A O 1
ATOM 646 N N . THR A 1 87 ? -21.404 -6.602 21.864 1.00 98.75 87 THR A N 1
ATOM 647 C CA . THR A 1 87 ? -22.122 -7.618 21.071 1.00 98.75 87 THR A CA 1
ATOM 648 C C . THR A 1 87 ? -22.655 -8.785 21.907 1.00 98.75 87 THR A C 1
ATOM 650 O O . THR A 1 87 ? -23.702 -9.337 21.579 1.00 98.75 87 THR A O 1
ATOM 653 N N . LEU A 1 88 ? -21.979 -9.134 23.008 1.00 98.44 88 LEU A N 1
ATOM 654 C CA . LEU A 1 88 ? -22.398 -10.179 23.949 1.00 98.44 88 LEU A CA 1
ATOM 655 C C . LEU A 1 88 ? -22.765 -9.615 25.335 1.00 98.44 88 LEU A C 1
ATOM 657 O O . LEU A 1 88 ? -22.896 -10.376 26.297 1.00 98.44 88 LEU A O 1
ATOM 661 N N . ALA A 1 89 ? -22.962 -8.307 25.475 1.00 98.31 89 ALA A N 1
ATOM 662 C CA . ALA A 1 89 ? -23.500 -7.754 26.713 1.00 98.31 89 ALA A CA 1
ATOM 663 C C . ALA A 1 89 ? -24.979 -8.154 26.906 1.00 98.31 89 ALA A C 1
ATOM 665 O O . ALA A 1 89 ? -25.642 -8.643 25.996 1.00 98.31 89 ALA A O 1
ATOM 666 N N . GLU A 1 90 ? -25.503 -7.990 28.114 1.00 98.25 90 GLU A N 1
ATOM 667 C CA . GLU A 1 90 ? -26.923 -8.128 28.419 1.00 98.25 90 GLU A CA 1
ATOM 668 C C . GLU A 1 90 ? -27.577 -6.746 28.383 1.00 98.25 90 GLU A C 1
ATOM 670 O O . GLU A 1 90 ? -27.263 -5.888 29.211 1.00 98.25 90 GLU A O 1
ATOM 675 N N . GLY A 1 91 ? -28.488 -6.548 27.432 1.00 98.00 91 GLY A N 1
ATOM 676 C CA . GLY A 1 91 ? -29.164 -5.272 27.200 1.00 98.00 91 GLY A CA 1
ATOM 677 C C . GLY A 1 91 ? -28.585 -4.488 26.023 1.00 98.00 91 GLY A C 1
ATOM 678 O O . GLY A 1 91 ? -27.856 -5.028 25.191 1.00 98.00 91 GLY A O 1
ATOM 679 N N . GLU A 1 92 ? -28.967 -3.218 25.950 1.00 98.69 92 GLU A N 1
ATOM 680 C CA . GLU A 1 92 ? -28.549 -2.279 24.910 1.00 98.69 92 GLU A CA 1
ATOM 681 C C . GLU A 1 92 ? -27.329 -1.472 25.370 1.00 98.69 92 GLU A C 1
ATOM 683 O O . GLU A 1 92 ? -27.293 -0.969 26.495 1.00 98.69 92 GLU A O 1
ATOM 688 N N . THR A 1 93 ? -26.340 -1.333 24.491 1.00 98.88 93 THR A N 1
ATOM 689 C CA . THR A 1 93 ? -25.214 -0.412 24.653 1.00 98.88 93 THR A CA 1
ATOM 690 C C . THR A 1 93 ? -25.305 0.681 23.602 1.00 98.88 93 THR A C 1
ATOM 692 O O . THR A 1 93 ? -25.446 0.382 22.419 1.00 98.88 93 THR A O 1
ATOM 695 N N . VAL A 1 94 ? -25.139 1.934 24.016 1.00 98.81 94 VAL A N 1
ATOM 696 C CA . VAL A 1 94 ? -25.028 3.077 23.103 1.00 98.81 94 VAL A CA 1
ATOM 697 C C . VAL A 1 94 ? -23.633 3.668 23.252 1.00 98.81 94 VAL A C 1
ATOM 699 O O . VAL A 1 94 ? -23.267 4.106 24.343 1.00 98.81 94 VAL A O 1
ATOM 702 N N . LEU A 1 95 ? -22.854 3.666 22.173 1.00 98.75 95 LEU A N 1
ATOM 703 C CA . LEU A 1 95 ? -21.549 4.319 22.099 1.00 98.75 95 LEU A CA 1
ATOM 704 C C . LEU A 1 95 ? -21.725 5.673 21.408 1.00 98.75 95 LEU A C 1
ATOM 706 O O . LEU A 1 95 ? -22.094 5.705 20.240 1.00 98.75 95 LEU A O 1
ATOM 710 N N . GLU A 1 96 ? -21.474 6.770 22.118 1.00 98.38 96 GLU A N 1
ATOM 711 C CA . GLU A 1 96 ? -21.575 8.142 21.601 1.00 98.38 96 GLU A CA 1
ATOM 712 C C . GLU A 1 96 ? -20.195 8.784 21.484 1.00 98.38 96 GLU A C 1
ATOM 714 O O . GLU A 1 96 ? -19.315 8.517 22.308 1.00 98.38 96 GLU A O 1
ATOM 719 N N . ASN A 1 97 ? -20.033 9.675 20.499 1.00 97.62 97 ASN A N 1
ATOM 720 C CA . ASN A 1 97 ? -18.732 10.225 20.105 1.00 97.62 97 ASN A CA 1
ATOM 721 C C . ASN A 1 97 ? -17.767 9.109 19.650 1.00 97.62 97 ASN A C 1
ATOM 723 O O . ASN A 1 97 ? -16.576 9.102 19.970 1.00 97.62 97 ASN A O 1
ATOM 727 N N . ALA A 1 98 ? -18.326 8.110 18.961 1.00 98.12 98 ALA A N 1
ATOM 728 C CA . ALA A 1 98 ? -17.613 6.955 18.441 1.00 98.12 98 ALA A CA 1
ATOM 729 C C . ALA A 1 98 ? -16.740 7.331 17.234 1.00 98.12 98 ALA A C 1
ATOM 731 O O . ALA A 1 98 ? -17.048 8.245 16.467 1.00 98.12 98 ALA A O 1
ATOM 732 N N . ALA A 1 99 ? -15.653 6.584 17.057 1.00 97.88 99 ALA A N 1
ATOM 733 C CA . ALA A 1 99 ? -14.809 6.669 15.874 1.00 97.88 99 ALA A CA 1
ATOM 734 C C . ALA A 1 99 ? -15.588 6.270 14.610 1.00 97.88 99 ALA A C 1
ATOM 736 O O . ALA A 1 99 ? -16.323 5.282 14.606 1.00 97.88 99 ALA A O 1
ATOM 737 N N . ARG A 1 100 ? -15.409 7.050 13.542 1.00 97.94 100 ARG A N 1
ATOM 738 C CA . ARG A 1 100 ? -16.147 6.925 12.271 1.00 97.94 100 ARG A CA 1
ATOM 739 C C . ARG A 1 100 ? -15.303 6.351 11.143 1.00 97.94 100 ARG A C 1
ATOM 741 O O . ARG A 1 100 ? -15.767 6.261 10.010 1.00 97.94 100 ARG A O 1
ATOM 748 N N . GLU A 1 101 ? -14.056 6.016 11.438 1.00 97.88 101 GLU A N 1
ATOM 749 C CA . GLU A 1 101 ? -13.100 5.450 10.505 1.00 97.88 101 GLU A CA 1
ATOM 750 C C . GLU A 1 101 ? -13.698 4.229 9.778 1.00 97.88 101 GLU A C 1
ATOM 752 O O . GLU A 1 101 ? -14.366 3.407 10.416 1.00 97.88 101 GLU A O 1
ATOM 757 N N . PRO A 1 102 ? -13.448 4.065 8.464 1.00 97.56 102 PRO A N 1
ATOM 758 C CA . PRO A 1 102 ? -13.989 2.943 7.698 1.00 97.56 102 PRO A CA 1
ATOM 759 C C . PRO A 1 102 ? -13.664 1.572 8.291 1.00 97.56 102 PRO A C 1
ATOM 761 O O . PRO A 1 102 ? -14.454 0.643 8.168 1.00 97.56 102 PRO A O 1
ATOM 764 N N . GLU A 1 103 ? -12.531 1.461 8.982 1.00 97.94 103 GLU A N 1
ATOM 765 C CA . GLU A 1 103 ? -12.107 0.246 9.674 1.00 97.94 103 GLU A CA 1
ATOM 766 C C . GLU A 1 103 ? -13.065 -0.142 10.828 1.00 97.94 103 GLU A C 1
ATOM 768 O O . GLU A 1 103 ? -13.344 -1.325 11.033 1.00 97.94 103 GLU A O 1
ATOM 773 N N . VAL A 1 104 ? -13.660 0.842 11.520 1.00 98.44 104 VAL A N 1
ATOM 774 C CA . VAL A 1 104 ? -14.686 0.617 12.559 1.00 98.44 104 VAL A CA 1
ATOM 775 C C . VAL A 1 104 ? -15.987 0.123 11.928 1.00 98.44 104 VAL A C 1
ATOM 777 O O . VAL A 1 104 ? -16.624 -0.799 12.446 1.00 98.44 104 VAL A O 1
ATOM 780 N N . ALA A 1 105 ? -16.377 0.713 10.795 1.00 98.25 105 ALA A N 1
ATOM 781 C CA . ALA A 1 105 ? -17.558 0.289 10.052 1.00 98.25 105 ALA A CA 1
ATOM 782 C C . ALA A 1 105 ? -17.395 -1.135 9.494 1.00 98.25 105 ALA A C 1
ATOM 784 O O . ALA A 1 105 ? -18.314 -1.947 9.608 1.00 98.25 105 ALA A O 1
ATOM 785 N N . ASP A 1 106 ? -16.215 -1.468 8.968 1.00 98.50 106 ASP A N 1
ATOM 786 C CA . ASP A 1 106 ? -15.892 -2.807 8.467 1.00 98.50 106 ASP A CA 1
ATOM 787 C C . ASP A 1 106 ? -15.978 -3.869 9.575 1.00 98.50 106 ASP A C 1
ATOM 789 O O . ASP A 1 106 ? -16.617 -4.913 9.404 1.00 98.50 106 ASP A O 1
ATOM 793 N N . LEU A 1 107 ? -15.435 -3.567 10.762 1.00 98.69 107 LEU A N 1
ATOM 794 C CA . LEU A 1 107 ? -15.578 -4.420 11.943 1.00 98.69 107 LEU A CA 1
ATOM 795 C C . LEU A 1 107 ? -17.050 -4.607 12.335 1.00 98.69 107 LEU A C 1
ATOM 797 O O . LEU A 1 107 ? -17.470 -5.728 12.631 1.00 98.69 107 LEU A O 1
ATOM 801 N N . ALA A 1 108 ? -17.845 -3.535 12.335 1.00 98.69 108 ALA A N 1
ATOM 802 C CA . ALA A 1 108 ? -19.270 -3.619 12.637 1.00 98.69 108 ALA A CA 1
ATOM 803 C C . ALA A 1 108 ? -20.009 -4.511 11.625 1.00 98.69 108 ALA A C 1
ATOM 805 O O . ALA A 1 108 ? -20.811 -5.354 12.028 1.00 98.69 108 ALA A O 1
ATOM 806 N N . HIS A 1 109 ? -19.699 -4.397 10.331 1.00 98.69 109 HIS A N 1
ATOM 807 C CA . HIS A 1 109 ? -20.268 -5.257 9.292 1.00 98.69 109 HIS A CA 1
ATOM 808 C C . HIS A 1 109 ? -19.889 -6.731 9.470 1.00 98.69 109 HIS A C 1
ATOM 810 O O . HIS A 1 109 ? -20.765 -7.593 9.362 1.00 98.69 109 HIS A O 1
ATOM 816 N N . LEU A 1 110 ? -18.634 -7.033 9.824 1.00 98.75 110 LEU A N 1
ATOM 817 C CA . LEU A 1 110 ? -18.223 -8.391 10.188 1.00 98.75 110 LEU A CA 1
ATOM 818 C C . LEU A 1 110 ? -19.031 -8.910 11.387 1.00 98.75 110 LEU A C 1
ATOM 820 O O . LEU A 1 110 ? -19.546 -10.026 11.346 1.00 98.75 110 LEU A O 1
ATOM 824 N N . LEU A 1 111 ? -19.179 -8.110 12.446 1.00 98.75 111 LEU A N 1
ATOM 825 C CA . LEU A 1 111 ? -19.937 -8.501 13.638 1.00 98.75 111 LEU A CA 1
ATOM 826 C C . LEU A 1 111 ? -21.419 -8.749 13.318 1.00 98.75 111 LEU A C 1
ATOM 828 O O . LEU A 1 111 ? -21.986 -9.731 13.800 1.00 98.75 111 LEU A O 1
ATOM 832 N N . VAL A 1 112 ? -22.036 -7.923 12.468 1.00 98.75 112 VAL A N 1
ATOM 833 C CA . VAL A 1 112 ? -23.402 -8.149 11.962 1.00 98.75 112 VAL A CA 1
ATOM 834 C C . VAL A 1 112 ? -23.481 -9.456 11.172 1.00 98.75 112 VAL A C 1
ATOM 836 O O . VAL A 1 112 ? -24.381 -10.260 11.411 1.00 98.75 112 VAL A O 1
ATOM 839 N N . ALA A 1 113 ? -22.510 -9.734 10.297 1.00 98.56 113 ALA A N 1
ATOM 840 C CA . ALA A 1 113 ? -22.433 -11.003 9.571 1.00 98.56 113 ALA A CA 1
ATOM 841 C C . ALA A 1 113 ? -22.234 -12.215 10.502 1.00 98.56 113 ALA A C 1
ATOM 843 O O . ALA A 1 113 ? -22.597 -13.332 10.138 1.00 98.56 113 ALA A O 1
ATOM 844 N N . MET A 1 114 ? -21.691 -12.005 11.705 1.00 98.75 114 MET A N 1
ATOM 845 C CA . MET A 1 114 ? -21.575 -13.001 12.777 1.00 98.75 114 MET A CA 1
ATOM 846 C C . MET A 1 114 ? -22.832 -13.104 13.666 1.00 98.75 114 MET A C 1
ATOM 848 O O . MET A 1 114 ? -22.851 -13.912 14.599 1.00 98.75 114 MET A O 1
ATOM 852 N N . GLY A 1 115 ? -23.871 -12.307 13.399 1.00 98.50 115 GLY A N 1
ATOM 853 C CA . GLY A 1 115 ? -25.154 -12.331 14.106 1.00 98.50 115 GLY A CA 1
ATOM 854 C C . GLY A 1 115 ? -25.341 -11.245 15.171 1.00 98.50 115 GLY A C 1
ATOM 855 O O . GLY A 1 115 ? -26.309 -11.314 15.932 1.00 98.50 115 GLY A O 1
ATOM 856 N N . ALA A 1 116 ? -24.448 -10.254 15.256 1.00 98.69 116 ALA A N 1
ATOM 857 C CA . ALA A 1 116 ? -24.646 -9.092 16.121 1.00 98.69 116 ALA A CA 1
ATOM 858 C C . ALA A 1 116 ? -25.764 -8.180 15.586 1.00 98.69 116 ALA A C 1
ATOM 860 O O . ALA A 1 116 ? -26.057 -8.157 14.391 1.00 98.69 116 ALA A O 1
ATOM 861 N N . LYS A 1 117 ? -26.366 -7.392 16.479 1.00 98.75 117 LYS A N 1
ATOM 862 C CA . LYS A 1 117 ? -27.366 -6.374 16.140 1.00 98.75 117 LYS A CA 1
ATOM 863 C C . LYS A 1 117 ? -26.774 -4.999 16.414 1.00 98.75 117 LYS A C 1
ATOM 865 O O . LYS A 1 117 ? -26.623 -4.629 17.577 1.00 98.75 117 LYS A O 1
ATOM 870 N N . ILE A 1 118 ? -26.378 -4.305 15.352 1.00 98.81 118 ILE A N 1
ATOM 871 C CA . ILE A 1 118 ? -25.669 -3.027 15.423 1.00 98.81 118 ILE A CA 1
ATOM 872 C C . ILE A 1 118 ? -26.342 -2.049 14.459 1.00 98.81 118 ILE A C 1
ATOM 874 O O . ILE A 1 118 ? -26.399 -2.317 13.260 1.00 98.81 118 ILE A O 1
ATOM 878 N N . ASP A 1 119 ? -26.797 -0.919 14.990 1.00 98.69 119 ASP A N 1
ATOM 879 C CA . ASP A 1 119 ? -27.331 0.220 14.243 1.00 98.69 119 ASP A CA 1
ATOM 880 C C . ASP A 1 119 ? -26.374 1.420 14.337 1.00 98.69 119 ASP A C 1
ATOM 882 O O . ASP A 1 119 ? -25.572 1.525 15.270 1.00 98.69 119 ASP A O 1
ATOM 886 N N . GLY A 1 120 ? -26.457 2.339 13.368 1.00 98.25 120 GLY A N 1
ATOM 887 C CA . GLY A 1 120 ? -25.613 3.543 13.319 1.00 98.25 120 GLY A CA 1
ATOM 888 C C . GLY A 1 120 ? -24.210 3.328 12.736 1.00 98.25 120 GLY A C 1
ATOM 889 O O . GLY A 1 120 ? -23.314 4.135 12.956 1.00 98.25 120 GLY A O 1
ATOM 890 N N . ILE A 1 121 ? -23.982 2.244 11.988 1.00 98.50 121 ILE A N 1
ATOM 891 C CA . ILE A 1 121 ? -22.671 1.953 11.383 1.00 98.50 121 ILE A CA 1
ATOM 892 C C . ILE A 1 121 ? -22.202 3.134 1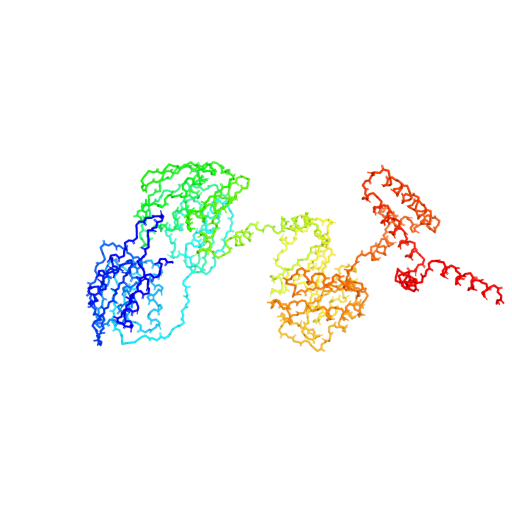0.511 1.00 98.50 121 ILE A C 1
ATOM 894 O O . ILE A 1 121 ? -22.917 3.573 9.612 1.00 98.50 121 ILE A O 1
ATOM 898 N N . GLY A 1 122 ? -20.993 3.641 10.783 1.00 95.88 122 GLY A N 1
ATOM 899 C CA . GLY A 1 122 ? -20.388 4.786 10.085 1.00 95.88 122 GLY A CA 1
ATOM 900 C C . GLY A 1 122 ? -20.749 6.169 10.654 1.00 95.88 122 GLY A C 1
ATOM 901 O O . GLY A 1 122 ? -20.228 7.186 10.181 1.00 95.88 122 GLY A O 1
ATOM 902 N N . THR A 1 123 ? -21.611 6.235 11.672 1.00 98.00 123 THR A N 1
ATOM 903 C CA . THR A 1 123 ? -21.920 7.470 12.407 1.00 98.00 123 THR A CA 1
ATOM 904 C C . THR A 1 123 ? -21.109 7.556 13.706 1.00 98.00 123 THR A C 1
ATOM 906 O O . THR A 1 123 ? -20.392 6.630 14.079 1.00 98.00 123 THR A O 1
ATOM 909 N N . ASP A 1 124 ? -21.189 8.695 14.389 1.00 97.62 124 ASP A N 1
ATOM 910 C CA . ASP A 1 124 ? -20.609 8.922 15.719 1.00 97.62 124 ASP A CA 1
ATOM 911 C C . ASP A 1 124 ? -21.438 8.303 16.861 1.00 97.62 124 ASP A C 1
ATOM 913 O O . ASP A 1 124 ? -21.072 8.444 18.033 1.00 97.62 124 ASP A O 1
ATOM 917 N N . GLN A 1 125 ? -22.537 7.613 16.540 1.00 98.50 125 GLN A N 1
ATOM 918 C CA . GLN A 1 125 ? -23.407 6.950 17.501 1.00 98.50 125 GLN A CA 1
ATOM 919 C C . GLN A 1 125 ? -23.733 5.519 17.063 1.00 98.50 125 GLN A C 1
ATOM 921 O O . GLN A 1 125 ? -24.528 5.301 16.150 1.00 98.50 125 GLN A O 1
ATOM 926 N N . LEU A 1 126 ? -23.188 4.536 17.781 1.00 98.75 126 LEU A N 1
ATOM 927 C CA . LEU A 1 126 ? -23.476 3.117 17.562 1.00 98.75 126 LEU A CA 1
ATOM 928 C C . LEU A 1 126 ? -24.441 2.609 18.633 1.00 98.75 126 LEU A C 1
ATOM 930 O O . LEU A 1 126 ? -24.182 2.775 19.825 1.00 98.75 126 LEU A O 1
ATOM 934 N N . THR A 1 127 ? -25.517 1.944 18.215 1.00 98.81 127 THR A N 1
ATOM 935 C CA . THR A 1 127 ? -26.449 1.259 19.125 1.00 98.81 127 THR A CA 1
ATOM 936 C C . THR A 1 127 ? -26.315 -0.243 18.938 1.00 98.81 127 THR A C 1
ATOM 938 O O . THR A 1 127 ? -26.468 -0.756 17.832 1.00 98.81 127 THR A O 1
ATOM 941 N N . ILE A 1 128 ? -25.989 -0.954 20.015 1.00 98.81 128 ILE A N 1
ATOM 942 C CA . ILE A 1 128 ? -25.688 -2.382 20.000 1.00 98.81 128 ILE A CA 1
ATOM 943 C C . ILE A 1 128 ? -26.654 -3.097 20.930 1.00 98.81 128 ILE A C 1
ATOM 945 O O . ILE A 1 128 ? -26.602 -2.924 22.148 1.00 98.81 128 ILE A O 1
ATOM 949 N N . GLN A 1 129 ? -27.488 -3.963 20.364 1.00 98.81 129 GLN A N 1
ATOM 950 C CA . GLN A 1 129 ? -28.308 -4.873 21.150 1.00 98.81 129 GLN A CA 1
ATOM 951 C C . GLN A 1 129 ? -27.528 -6.167 21.380 1.00 98.81 129 GLN A C 1
ATOM 953 O O . GLN A 1 129 ? -27.308 -6.945 20.449 1.00 98.81 129 GLN A O 1
ATOM 958 N N . GLY A 1 130 ? -27.135 -6.413 22.630 1.00 98.56 130 GLY A N 1
ATOM 959 C CA . GLY A 1 130 ? -26.399 -7.616 22.993 1.00 98.56 130 GLY A CA 1
ATOM 960 C C . GLY A 1 130 ? -27.182 -8.899 22.685 1.00 98.56 130 GLY A C 1
ATOM 961 O O . GLY A 1 130 ? -28.399 -8.965 22.898 1.00 98.56 130 GLY A O 1
ATOM 962 N N . VAL A 1 131 ? -26.485 -9.910 22.154 1.00 98.69 131 VAL A N 1
ATOM 963 C CA . VAL A 1 131 ? -27.042 -11.212 21.745 1.00 98.69 131 VAL A CA 1
ATOM 964 C C . VAL A 1 131 ? -26.393 -12.364 22.500 1.00 98.69 131 VAL A C 1
ATOM 966 O O . VAL A 1 131 ? -25.259 -12.266 22.958 1.00 98.69 131 VAL A O 1
ATOM 969 N N . ASP A 1 132 ? -27.077 -13.505 22.602 1.00 97.31 132 ASP A N 1
ATOM 970 C CA . ASP A 1 132 ? -26.582 -14.626 23.406 1.00 97.31 132 ASP A CA 1
ATOM 971 C C . ASP A 1 132 ? -25.266 -15.218 22.901 1.00 97.31 132 ASP A C 1
ATOM 973 O O . ASP A 1 132 ? -24.413 -15.591 23.709 1.00 97.31 132 ASP A O 1
ATOM 977 N N . ARG A 1 133 ? -25.113 -15.303 21.575 1.00 97.56 133 ARG A N 1
ATOM 978 C CA . ARG A 1 133 ? -23.961 -15.890 20.888 1.00 97.56 133 ARG A CA 1
ATOM 979 C C . ARG A 1 133 ? -23.773 -15.275 19.505 1.00 97.56 133 ARG A C 1
ATOM 981 O O . ARG A 1 133 ? -24.749 -14.918 18.852 1.00 97.56 133 ARG A O 1
ATOM 988 N N . LEU A 1 134 ? -22.526 -15.272 19.046 1.00 98.50 134 LEU A N 1
ATOM 989 C CA . LEU A 1 134 ? -22.157 -15.036 17.651 1.00 98.50 134 LEU A CA 1
ATOM 990 C C . LEU A 1 134 ? -21.811 -16.366 16.963 1.00 98.50 134 LEU A C 1
ATOM 992 O O . LEU A 1 134 ? -21.476 -17.352 17.629 1.00 98.50 134 LEU A O 1
ATOM 996 N N . HIS A 1 135 ? -21.866 -16.393 15.635 1.00 98.31 135 HIS A N 1
ATOM 997 C CA . HIS A 1 135 ? -21.425 -17.514 14.804 1.00 98.31 135 HIS A CA 1
ATOM 998 C C . HIS A 1 135 ? -20.247 -17.121 13.902 1.00 98.31 135 HIS A C 1
ATOM 1000 O O . HIS A 1 135 ? -19.864 -15.957 13.820 1.00 98.31 135 HIS A O 1
ATOM 1006 N N . GLY A 1 136 ? -19.636 -18.105 13.236 1.00 97.94 136 GLY A N 1
ATOM 1007 C CA . GLY A 1 136 ? -18.619 -17.830 12.219 1.00 97.94 136 GLY A CA 1
ATOM 1008 C C . GLY A 1 136 ? -19.221 -17.124 11.000 1.00 97.94 136 GLY A C 1
ATOM 1009 O O . GLY A 1 136 ? -20.387 -17.348 10.671 1.00 97.94 136 GLY A O 1
ATOM 1010 N N . ALA A 1 137 ? -18.419 -16.304 10.323 1.00 97.69 137 ALA A N 1
ATOM 1011 C CA . ALA A 1 137 ? -18.796 -15.596 9.103 1.00 97.69 137 ALA A CA 1
ATOM 1012 C C . ALA A 1 137 ? -17.627 -15.576 8.108 1.00 97.69 137 ALA A C 1
ATOM 1014 O O . ALA A 1 137 ? -16.468 -15.751 8.490 1.00 97.69 137 ALA A O 1
ATOM 1015 N N . ARG A 1 138 ? -17.935 -15.353 6.826 1.00 97.50 138 ARG A N 1
ATOM 1016 C CA . ARG A 1 138 ? -16.943 -15.024 5.799 1.00 97.50 138 ARG A CA 1
ATOM 1017 C C . ARG A 1 138 ? -17.089 -13.545 5.473 1.00 97.50 138 ARG A C 1
ATOM 1019 O O . ARG A 1 138 ? -18.178 -13.118 5.108 1.00 97.50 138 ARG A O 1
ATOM 1026 N N . HIS A 1 139 ? -15.995 -12.806 5.583 1.00 97.56 139 HIS A N 1
ATOM 1027 C CA . HIS A 1 139 ? -15.960 -11.364 5.374 1.00 97.56 139 HIS A CA 1
ATOM 1028 C C . HIS A 1 139 ? -14.757 -10.998 4.515 1.00 97.56 139 HIS A C 1
ATOM 1030 O O . HIS A 1 139 ? -13.696 -11.613 4.644 1.00 97.56 139 HIS A O 1
ATOM 1036 N N . GLN A 1 140 ? -14.934 -10.035 3.618 1.00 95.94 140 GLN A N 1
ATOM 1037 C CA . GLN A 1 140 ? -13.846 -9.480 2.827 1.00 95.94 140 GLN A CA 1
ATOM 1038 C C . GLN A 1 140 ? -13.398 -8.185 3.494 1.00 95.94 140 GLN A C 1
ATOM 1040 O O . GLN A 1 140 ? -14.192 -7.261 3.604 1.00 95.94 140 GLN A O 1
ATOM 1045 N N . VAL A 1 141 ? -12.137 -8.139 3.925 1.00 96.50 141 VAL A N 1
ATOM 1046 C CA . VAL A 1 141 ? -11.544 -6.936 4.523 1.00 96.50 141 VAL A CA 1
ATOM 1047 C C . VAL A 1 141 ? -11.541 -5.811 3.492 1.00 96.50 141 VAL A C 1
ATOM 1049 O O . VAL A 1 141 ? -11.232 -6.053 2.317 1.00 96.50 141 VAL A O 1
ATOM 1052 N N . ILE A 1 142 ? -11.883 -4.598 3.930 1.00 96.25 142 ILE A N 1
ATOM 1053 C CA . ILE A 1 142 ? -11.833 -3.424 3.058 1.00 96.25 142 ILE A CA 1
ATOM 1054 C C . ILE A 1 142 ? -10.411 -3.172 2.523 1.00 96.25 142 ILE A C 1
ATOM 1056 O O . ILE A 1 142 ? -9.422 -3.525 3.170 1.00 96.25 142 ILE A O 1
ATOM 1060 N N . PRO A 1 143 ? -10.282 -2.553 1.341 1.00 96.00 143 PRO A N 1
ATOM 1061 C CA . PRO A 1 143 ? -8.983 -2.166 0.801 1.00 96.00 143 PRO A CA 1
ATOM 1062 C C . PRO A 1 143 ? -8.274 -1.141 1.699 1.00 96.00 143 PRO A C 1
ATOM 1064 O O . PRO A 1 143 ? -8.923 -0.277 2.292 1.00 96.00 143 PRO A O 1
ATOM 1067 N N . ASP A 1 144 ? -6.940 -1.182 1.750 1.00 97.38 144 ASP A N 1
ATOM 1068 C CA . ASP A 1 144 ? -6.160 -0.227 2.543 1.00 97.38 144 ASP A CA 1
ATOM 1069 C C . ASP A 1 144 ? -6.147 1.157 1.867 1.00 97.38 144 ASP A C 1
ATOM 1071 O O . ASP A 1 144 ? -5.443 1.422 0.887 1.00 97.38 144 ASP A O 1
ATOM 1075 N N . ARG A 1 145 ? -6.950 2.069 2.419 1.00 97.12 145 ARG A N 1
ATOM 1076 C CA . ARG A 1 145 ? -7.062 3.455 1.945 1.00 97.12 145 ARG A CA 1
ATOM 1077 C C . ARG A 1 145 ? -5.781 4.274 2.141 1.00 97.12 145 ARG A C 1
ATOM 1079 O O . ARG A 1 145 ? -5.574 5.247 1.416 1.00 97.12 145 ARG A O 1
ATOM 1086 N N . ILE A 1 146 ? -4.930 3.912 3.105 1.00 98.12 146 ILE A N 1
ATOM 1087 C CA . ILE A 1 146 ? -3.658 4.597 3.371 1.00 98.12 146 ILE A CA 1
ATOM 1088 C C . ILE A 1 146 ? -2.597 4.129 2.377 1.00 98.12 146 ILE A C 1
ATOM 1090 O O . ILE A 1 146 ? -1.840 4.953 1.861 1.00 98.12 146 ILE A O 1
ATOM 1094 N N . GLU A 1 147 ? -2.570 2.836 2.047 1.00 97.94 147 GLU A N 1
ATOM 1095 C CA . GLU A 1 147 ? -1.749 2.324 0.949 1.00 97.94 147 GLU A CA 1
ATOM 1096 C C . GLU A 1 147 ? -2.144 2.993 -0.372 1.00 97.94 147 GLU A C 1
ATOM 1098 O O . GLU A 1 147 ? -1.286 3.565 -1.049 1.00 97.94 147 GLU A O 1
ATOM 1103 N N . ALA A 1 148 ? -3.443 3.018 -0.692 1.00 97.81 148 ALA A N 1
ATOM 1104 C CA . ALA A 1 148 ? -3.955 3.691 -1.883 1.00 97.81 148 ALA A CA 1
ATOM 1105 C C . ALA A 1 148 ? -3.508 5.162 -1.937 1.00 97.81 148 ALA A C 1
ATOM 1107 O O . ALA A 1 148 ? -2.881 5.582 -2.909 1.00 97.81 148 ALA A O 1
ATOM 1108 N N . GLY A 1 149 ? -3.746 5.929 -0.866 1.00 98.19 149 GLY A N 1
ATOM 1109 C CA . GLY A 1 149 ? -3.311 7.324 -0.777 1.00 98.19 149 GLY A CA 1
ATOM 1110 C C . GLY A 1 149 ? -1.798 7.499 -0.946 1.00 98.19 149 GLY A C 1
ATOM 1111 O O . GLY A 1 149 ? -1.355 8.464 -1.564 1.00 98.19 149 GLY A O 1
ATOM 1112 N N . THR A 1 150 ? -0.995 6.555 -0.454 1.00 98.31 150 THR A N 1
ATOM 1113 C CA . THR A 1 150 ? 0.472 6.597 -0.553 1.00 98.31 150 THR A CA 1
ATOM 1114 C C . THR A 1 150 ? 0.953 6.471 -1.995 1.00 98.31 150 THR A C 1
ATOM 1116 O O . THR A 1 150 ? 1.795 7.260 -2.421 1.00 98.31 150 THR A O 1
ATOM 1119 N N . PHE A 1 151 ? 0.392 5.543 -2.777 1.00 97.75 151 PHE A N 1
ATOM 1120 C CA . PHE A 1 151 ? 0.721 5.422 -4.202 1.00 97.75 151 PHE A CA 1
ATOM 1121 C C . PHE A 1 151 ? 0.248 6.632 -5.016 1.00 97.75 151 PHE A C 1
ATOM 1123 O O . PHE A 1 151 ? 0.942 7.059 -5.940 1.00 97.75 151 PHE A O 1
ATOM 1130 N N . LEU A 1 152 ? -0.891 7.230 -4.649 1.00 98.12 152 LEU A N 1
ATOM 1131 C CA . LEU A 1 152 ? -1.336 8.483 -5.260 1.00 98.12 152 LEU A CA 1
ATOM 1132 C C . LEU A 1 152 ? -0.367 9.635 -4.956 1.00 98.12 152 LEU A C 1
ATOM 1134 O O . LEU A 1 152 ? -0.021 10.380 -5.868 1.00 98.12 152 LEU A O 1
ATOM 1138 N N . CYS A 1 153 ? 0.125 9.754 -3.717 1.00 98.25 153 CYS A N 1
ATOM 1139 C CA . CYS A 1 153 ? 1.168 10.721 -3.365 1.00 98.25 153 CYS A CA 1
ATOM 1140 C C . CYS A 1 153 ? 2.480 10.463 -4.123 1.00 98.25 153 CYS A C 1
ATOM 1142 O O . CYS A 1 153 ? 3.117 11.420 -4.552 1.00 98.25 153 CYS A O 1
ATOM 1144 N N . ALA A 1 154 ? 2.871 9.199 -4.321 1.00 96.38 154 ALA A N 1
ATOM 1145 C CA . ALA A 1 154 ? 4.073 8.851 -5.081 1.00 96.38 154 ALA A CA 1
ATOM 1146 C C . ALA A 1 154 ? 3.994 9.355 -6.532 1.00 96.38 154 ALA A C 1
ATOM 1148 O O . ALA A 1 154 ? 4.918 10.010 -7.004 1.00 96.38 154 ALA A O 1
ATOM 1149 N N . VAL A 1 155 ? 2.866 9.127 -7.213 1.00 95.06 155 VAL A N 1
ATOM 1150 C CA . VAL A 1 155 ? 2.638 9.613 -8.589 1.00 95.06 155 VAL A CA 1
ATOM 1151 C C . VAL A 1 155 ? 2.453 11.126 -8.634 1.00 95.06 155 VAL A C 1
ATOM 1153 O O . VAL A 1 155 ? 2.917 11.773 -9.567 1.00 95.06 155 VAL A O 1
ATOM 1156 N N . ALA A 1 156 ? 1.830 11.720 -7.616 1.00 97.00 156 ALA A N 1
ATOM 1157 C CA . ALA A 1 156 ? 1.734 13.172 -7.501 1.00 97.00 156 ALA A CA 1
ATOM 1158 C C . ALA A 1 156 ? 3.116 13.835 -7.374 1.00 97.00 156 ALA A C 1
ATOM 1160 O O . ALA A 1 156 ? 3.313 14.930 -7.896 1.00 97.00 156 ALA A O 1
ATOM 1161 N N . ALA A 1 157 ? 4.061 13.175 -6.697 1.00 96.19 157 ALA A N 1
ATOM 1162 C CA . ALA A 1 157 ? 5.407 13.692 -6.495 1.00 96.19 157 ALA A CA 1
ATOM 1163 C C . ALA A 1 157 ? 6.323 13.440 -7.700 1.00 96.19 157 ALA A C 1
ATOM 1165 O O . ALA A 1 157 ? 6.985 14.363 -8.166 1.00 96.19 157 ALA A O 1
ATOM 1166 N N . ALA A 1 158 ? 6.351 12.207 -8.212 1.00 92.75 158 ALA A N 1
ATOM 1167 C CA . ALA A 1 158 ? 7.242 11.797 -9.299 1.00 92.75 158 ALA A CA 1
ATOM 1168 C C . ALA A 1 158 ? 6.701 12.114 -10.705 1.00 92.75 158 ALA A C 1
ATOM 1170 O O . ALA A 1 158 ? 7.442 12.048 -11.686 1.00 92.75 158 ALA A O 1
ATOM 1171 N N . GLY A 1 159 ? 5.416 12.457 -10.814 1.00 91.12 159 GLY A N 1
ATOM 1172 C CA . GLY A 1 159 ? 4.701 12.484 -12.084 1.00 91.12 159 GLY A CA 1
ATOM 1173 C C . GLY A 1 159 ? 4.334 11.078 -12.575 1.00 91.12 159 GLY A C 1
ATOM 1174 O O . GLY A 1 159 ? 4.765 10.061 -12.034 1.00 91.12 159 GLY A O 1
ATOM 1175 N N . GLY A 1 160 ? 3.518 11.016 -13.628 1.00 89.88 160 GLY A N 1
ATOM 1176 C CA . GLY A 1 160 ? 3.101 9.770 -14.273 1.00 89.88 160 GLY A CA 1
ATOM 1177 C C . GLY A 1 160 ? 1.591 9.541 -14.257 1.00 89.88 160 GLY A C 1
ATOM 1178 O O . GLY A 1 160 ? 0.802 10.470 -14.088 1.00 89.88 160 GLY A O 1
ATOM 1179 N N . ASP A 1 161 ? 1.196 8.288 -14.478 1.00 92.62 161 ASP A N 1
ATOM 1180 C CA . ASP A 1 161 ? -0.192 7.829 -14.566 1.00 92.62 161 ASP A CA 1
ATOM 1181 C C . ASP A 1 161 ? -0.325 6.494 -13.827 1.00 92.62 161 ASP A C 1
ATOM 1183 O O . ASP A 1 161 ? 0.409 5.545 -14.108 1.00 92.62 161 ASP A O 1
ATOM 1187 N N . ILE A 1 162 ? -1.247 6.427 -12.870 1.00 94.69 162 ILE A N 1
ATOM 1188 C CA . ILE A 1 162 ? -1.516 5.234 -12.072 1.00 94.69 162 ILE A CA 1
ATOM 1189 C C . ILE A 1 162 ? -3.001 4.904 -12.080 1.00 94.69 162 ILE A C 1
ATOM 1191 O O . ILE A 1 162 ? -3.855 5.782 -11.971 1.00 94.69 162 ILE A O 1
ATOM 1195 N N . MET A 1 163 ? -3.306 3.609 -12.144 1.00 95.62 163 MET A N 1
ATOM 1196 C CA . MET A 1 163 ? -4.647 3.069 -11.950 1.00 95.62 163 MET A CA 1
ATOM 1197 C C . MET A 1 163 ? -4.658 2.166 -10.718 1.00 95.62 163 MET A C 1
ATOM 1199 O O . MET A 1 163 ? -4.141 1.048 -10.754 1.00 95.62 163 MET A O 1
ATOM 1203 N N . LEU A 1 164 ? -5.297 2.629 -9.648 1.00 96.50 164 LEU A N 1
ATOM 1204 C CA . LEU A 1 164 ? -5.605 1.834 -8.468 1.00 96.50 164 LEU A CA 1
ATOM 1205 C C . LEU A 1 164 ? -6.929 1.101 -8.677 1.00 96.50 164 LEU A C 1
ATOM 1207 O O . LEU A 1 164 ? -7.940 1.697 -9.049 1.00 96.50 164 LEU A O 1
ATOM 1211 N N . ARG A 1 165 ? -6.927 -0.208 -8.431 1.00 94.75 165 ARG A N 1
ATOM 1212 C CA . ARG A 1 165 ? -8.096 -1.084 -8.580 1.00 94.75 165 ARG A CA 1
ATOM 1213 C C . ARG A 1 165 ? -8.563 -1.568 -7.218 1.00 94.75 165 ARG A C 1
ATOM 1215 O O . ARG A 1 165 ? -7.763 -1.654 -6.295 1.00 94.75 165 ARG A O 1
ATOM 1222 N N . ASN A 1 166 ? -9.830 -1.966 -7.141 1.00 94.62 166 ASN A N 1
ATOM 1223 C CA . ASN A 1 166 ? -10.458 -2.489 -5.929 1.00 94.62 166 ASN A CA 1
ATOM 1224 C C . ASN A 1 166 ? -10.360 -1.503 -4.762 1.00 94.62 166 ASN A C 1
ATOM 1226 O O . ASN A 1 166 ? -10.051 -1.911 -3.655 1.00 94.62 166 ASN A O 1
ATOM 1230 N N . ILE A 1 167 ? -10.594 -0.218 -5.012 1.00 95.88 167 ILE A N 1
ATOM 1231 C CA . ILE A 1 167 ? -10.650 0.812 -3.974 1.00 95.88 167 ILE A CA 1
ATOM 1232 C C . ILE A 1 167 ? -11.862 1.697 -4.237 1.00 95.88 167 ILE A C 1
ATOM 1234 O O . ILE A 1 167 ? -12.064 2.166 -5.357 1.00 95.88 167 ILE A O 1
ATOM 1238 N N . GLU A 1 168 ? -12.685 1.899 -3.214 1.00 95.31 168 GLU A N 1
ATOM 1239 C CA . GLU A 1 168 ? -13.798 2.837 -3.290 1.00 95.31 168 GLU A CA 1
ATOM 1240 C C . GLU A 1 168 ? -13.283 4.259 -3.001 1.00 95.31 168 GLU A C 1
ATOM 1242 O O . GLU A 1 168 ? -12.705 4.485 -1.932 1.00 95.31 168 GLU A O 1
ATOM 1247 N N . PRO A 1 169 ? -13.483 5.236 -3.907 1.00 95.00 169 PRO A N 1
ATOM 1248 C CA . PRO A 1 169 ? -12.940 6.588 -3.741 1.00 95.00 169 PRO A CA 1
ATOM 1249 C C . PRO A 1 169 ? -13.391 7.294 -2.458 1.00 95.00 169 PRO A C 1
ATOM 1251 O O . PRO A 1 169 ? -12.621 8.045 -1.862 1.00 95.00 169 PRO A O 1
ATOM 1254 N N . MET A 1 170 ? -14.615 7.014 -2.000 1.00 93.62 170 MET A N 1
ATOM 1255 C CA . MET A 1 170 ? -15.206 7.637 -0.810 1.00 93.62 170 MET A CA 1
ATOM 1256 C C . MET A 1 170 ? -14.445 7.321 0.487 1.00 93.62 170 MET A C 1
ATOM 1258 O O . MET A 1 170 ? -14.501 8.099 1.439 1.00 93.62 170 MET A O 1
ATOM 1262 N N . LEU A 1 171 ? -13.658 6.238 0.527 1.00 94.44 171 LEU A N 1
ATOM 1263 C CA . LEU A 1 171 ? -12.826 5.902 1.689 1.00 94.44 171 LEU A CA 1
ATOM 1264 C C . LEU A 1 171 ? -11.708 6.926 1.944 1.00 94.44 171 LEU A C 1
ATOM 1266 O O . LEU A 1 171 ? -11.190 7.011 3.058 1.00 94.44 171 LEU A O 1
ATOM 1270 N N . LEU A 1 172 ? -11.328 7.701 0.927 1.00 94.44 172 LEU A N 1
ATOM 1271 C CA . LEU A 1 172 ? -10.228 8.659 0.974 1.00 94.44 172 LEU A CA 1
ATOM 1272 C C . LEU A 1 172 ? -10.588 10.012 0.338 1.00 94.44 172 LEU A C 1
ATOM 1274 O O . LEU A 1 172 ? -9.694 10.734 -0.095 1.00 94.44 172 LEU A O 1
ATOM 1278 N N . ASP A 1 173 ? -11.872 10.380 0.321 1.00 95.38 173 ASP A N 1
ATOM 1279 C CA . ASP A 1 173 ? -12.407 11.572 -0.360 1.00 95.38 173 ASP A CA 1
ATOM 1280 C C . ASP A 1 173 ? -11.620 12.864 -0.062 1.00 95.38 173 ASP A C 1
ATOM 1282 O O . ASP A 1 173 ? -11.135 13.535 -0.973 1.00 95.38 173 ASP A O 1
ATOM 1286 N N . VAL A 1 174 ? -11.362 13.162 1.217 1.00 97.62 174 VAL A N 1
ATOM 1287 C CA . VAL A 1 174 ? -10.587 14.355 1.610 1.00 97.62 174 VAL A CA 1
ATOM 1288 C C . VAL A 1 174 ? -9.134 14.299 1.122 1.00 97.62 174 VAL A C 1
ATOM 1290 O O . VAL A 1 174 ? -8.563 15.329 0.764 1.00 97.62 174 VAL A O 1
ATOM 1293 N N . VAL A 1 175 ? -8.527 13.111 1.061 1.00 98.38 175 VAL A N 1
ATOM 1294 C CA . VAL A 1 175 ? -7.171 12.937 0.514 1.00 98.38 175 VAL A CA 1
ATOM 1295 C C . VAL A 1 175 ? -7.181 13.182 -0.995 1.00 98.38 175 VAL A C 1
ATOM 1297 O O . VAL A 1 175 ? -6.307 13.889 -1.492 1.00 98.38 175 VAL A O 1
ATOM 1300 N N . LEU A 1 176 ? -8.185 12.668 -1.716 1.00 98.38 176 LEU A N 1
ATOM 1301 C CA . LEU A 1 176 ? -8.360 12.914 -3.151 1.00 98.38 176 LEU A CA 1
ATOM 1302 C C . LEU A 1 176 ? -8.574 14.403 -3.437 1.00 98.38 176 LEU A C 1
ATOM 1304 O O . LEU A 1 176 ? -7.914 14.948 -4.317 1.00 98.38 176 LEU A O 1
ATOM 1308 N N . SER A 1 177 ? -9.411 15.083 -2.648 1.00 98.38 177 SER A N 1
ATOM 1309 C CA . SER A 1 177 ? -9.609 16.533 -2.750 1.00 98.38 177 SER A CA 1
ATOM 1310 C C . SER A 1 177 ? -8.289 17.289 -2.592 1.00 98.38 177 SER A C 1
ATOM 1312 O O . SER A 1 177 ? -7.975 18.157 -3.404 1.00 98.38 177 SER A O 1
ATOM 1314 N N . LYS A 1 178 ? -7.473 16.932 -1.592 1.00 98.56 178 LYS A N 1
ATOM 1315 C CA . LYS A 1 178 ? -6.170 17.573 -1.370 1.00 98.56 178 LYS A CA 1
ATOM 1316 C C . LYS A 1 178 ? -5.170 17.281 -2.488 1.00 98.56 178 LYS A C 1
ATOM 1318 O O . LYS A 1 178 ? -4.407 18.165 -2.860 1.00 98.56 178 LYS A O 1
ATOM 1323 N N . LEU A 1 179 ? -5.185 16.080 -3.063 1.00 98.62 179 LEU A N 1
ATOM 1324 C CA . LEU A 1 179 ? -4.369 15.753 -4.237 1.00 98.62 179 LEU A CA 1
ATOM 1325 C C . LEU A 1 179 ? -4.801 16.557 -5.474 1.00 98.62 179 LEU A C 1
ATOM 1327 O O . LEU A 1 179 ? -3.942 17.049 -6.204 1.00 98.62 179 LEU A O 1
ATOM 1331 N N . CYS A 1 180 ? -6.105 16.761 -5.681 1.00 98.50 180 CYS A N 1
ATOM 1332 C CA . CYS A 1 180 ? -6.615 17.658 -6.721 1.00 98.50 180 CYS A CA 1
ATOM 1333 C C . CYS A 1 180 ? -6.161 19.110 -6.494 1.00 98.50 180 CYS A C 1
ATOM 1335 O O . CYS A 1 180 ? -5.721 19.757 -7.442 1.00 98.50 180 CYS A O 1
ATOM 1337 N N . GLU A 1 181 ? -6.197 19.612 -5.250 1.00 98.44 181 GLU A N 1
ATOM 1338 C CA . GLU A 1 181 ? -5.641 20.931 -4.888 1.00 98.44 181 GLU A CA 1
ATOM 1339 C C . GLU A 1 181 ? -4.136 21.029 -5.204 1.00 98.44 181 GLU A C 1
ATOM 1341 O O . GLU A 1 181 ? -3.667 22.075 -5.648 1.00 98.44 181 GLU A O 1
ATOM 1346 N N . ALA A 1 182 ? -3.386 19.933 -5.038 1.00 98.56 182 ALA A N 1
ATOM 1347 C CA . ALA A 1 182 ? -1.967 19.855 -5.394 1.00 98.56 182 ALA A CA 1
ATOM 1348 C C . ALA A 1 182 ? -1.720 19.784 -6.916 1.00 98.56 182 ALA A C 1
ATOM 1350 O O . ALA A 1 182 ? -0.571 19.874 -7.354 1.00 98.56 182 ALA A O 1
ATOM 1351 N N . GLY A 1 183 ? -2.775 19.649 -7.726 1.00 98.19 183 GLY A N 1
ATOM 1352 C CA . GLY A 1 183 ? -2.720 19.648 -9.189 1.00 98.19 183 GLY A CA 1
ATOM 1353 C C . GLY A 1 183 ? -2.849 18.272 -9.847 1.00 98.19 183 GLY A C 1
ATOM 1354 O O . GLY A 1 183 ? -2.706 18.186 -11.066 1.00 98.19 183 GLY A O 1
ATOM 1355 N N . VAL A 1 184 ? -3.126 17.211 -9.082 1.00 98.31 184 VAL A N 1
ATOM 1356 C CA . VAL A 1 184 ? -3.343 15.861 -9.626 1.00 98.31 184 VAL A CA 1
ATOM 1357 C C . VAL A 1 184 ? -4.681 15.805 -10.357 1.00 98.31 184 VAL A C 1
ATOM 1359 O O . VAL A 1 184 ? -5.716 16.197 -9.818 1.00 98.31 184 VAL A O 1
ATOM 1362 N N . ARG A 1 185 ? -4.696 15.249 -11.572 1.00 98.38 185 ARG A N 1
ATOM 1363 C CA . ARG A 1 185 ? -5.945 14.929 -12.268 1.00 98.38 185 ARG A CA 1
ATOM 1364 C C . ARG A 1 185 ? -6.436 13.562 -11.812 1.00 98.38 185 ARG A C 1
ATOM 1366 O O . ARG A 1 185 ? -5.762 12.564 -12.055 1.00 98.38 185 ARG A O 1
ATOM 1373 N N . ILE A 1 186 ? -7.613 13.523 -11.197 1.00 98.00 186 ILE A N 1
ATOM 1374 C CA . ILE A 1 186 ? -8.225 12.291 -10.694 1.00 98.00 186 ILE A CA 1
ATOM 1375 C C . ILE A 1 186 ? -9.480 11.961 -11.502 1.00 98.00 186 ILE A C 1
ATOM 1377 O O . ILE A 1 186 ? -10.367 12.795 -11.671 1.00 98.00 186 ILE A O 1
ATOM 1381 N N . GLU A 1 187 ? -9.550 10.724 -11.981 1.00 97.75 187 GLU A N 1
ATOM 1382 C CA . GLU A 1 187 ? -10.748 10.102 -12.544 1.00 97.75 187 GLU A CA 1
ATOM 1383 C C . GLU A 1 187 ? -11.080 8.885 -11.681 1.00 97.75 187 GLU A C 1
ATOM 1385 O O . GLU A 1 187 ? -10.183 8.150 -11.272 1.00 97.75 187 GLU A O 1
ATOM 1390 N N . SER A 1 188 ? -12.349 8.652 -11.369 1.00 96.75 188 SER A N 1
ATOM 1391 C CA . SER A 1 188 ? -12.724 7.542 -10.496 1.00 96.75 188 SER A CA 1
ATOM 1392 C C . SER A 1 188 ? -14.051 6.912 -10.897 1.00 96.75 188 SER A C 1
ATOM 1394 O O . SER A 1 188 ? -14.913 7.543 -11.510 1.00 96.75 188 SER A O 1
ATOM 1396 N N . GLY A 1 189 ? -14.193 5.631 -10.564 1.00 94.44 189 GLY A N 1
ATOM 1397 C CA . GLY A 1 189 ? -15.446 4.889 -10.654 1.00 94.44 189 GLY A CA 1
ATOM 1398 C C . GLY A 1 189 ? -15.847 4.338 -9.291 1.00 94.44 189 GLY A C 1
ATOM 1399 O O . GLY A 1 189 ? -15.325 4.749 -8.261 1.00 94.44 189 GLY A O 1
ATOM 1400 N N . SER A 1 190 ? -16.752 3.361 -9.268 1.00 93.06 190 SER A N 1
ATOM 1401 C CA . SER A 1 190 ? -17.231 2.771 -8.010 1.00 93.06 190 SER A CA 1
ATOM 1402 C C . SER A 1 190 ? -16.173 1.956 -7.255 1.00 93.06 190 SER A C 1
ATOM 1404 O O . SER A 1 190 ? -16.322 1.727 -6.063 1.00 93.06 190 SER A O 1
ATOM 1406 N N . ASN A 1 191 ? -15.129 1.472 -7.934 1.00 94.75 191 ASN A N 1
ATOM 1407 C CA . ASN A 1 191 ? -14.120 0.576 -7.353 1.00 94.75 191 ASN A CA 1
ATOM 1408 C C . ASN A 1 191 ? -12.711 0.758 -7.946 1.00 94.75 191 ASN A C 1
ATOM 1410 O O . ASN A 1 191 ? -11.897 -0.173 -7.925 1.00 94.75 191 ASN A O 1
ATOM 1414 N N . TRP A 1 192 ? -12.428 1.922 -8.523 1.00 97.06 192 TRP A N 1
ATOM 1415 C CA . TRP A 1 192 ? -11.117 2.249 -9.073 1.00 97.06 192 TRP A CA 1
ATOM 1416 C C . TRP A 1 192 ? -10.869 3.755 -9.030 1.00 97.06 192 TRP A C 1
ATOM 1418 O O . TRP A 1 192 ? -11.805 4.557 -9.081 1.00 97.06 192 TRP A O 1
ATOM 1428 N N . ILE A 1 193 ? -9.591 4.123 -8.967 1.00 98.31 193 ILE A N 1
ATOM 1429 C CA . ILE A 1 193 ? -9.107 5.504 -9.002 1.00 98.31 193 ILE A CA 1
ATOM 1430 C C . ILE A 1 193 ? -7.954 5.557 -9.998 1.00 98.31 193 ILE A C 1
ATOM 1432 O O . ILE A 1 193 ? -6.978 4.822 -9.858 1.00 98.31 193 ILE A O 1
ATOM 1436 N N . ARG A 1 194 ? -8.046 6.438 -10.989 1.00 97.81 194 ARG A N 1
ATOM 1437 C CA . ARG A 1 194 ? -6.938 6.803 -11.865 1.00 97.81 194 ARG A CA 1
ATOM 1438 C C . ARG A 1 194 ? -6.432 8.180 -11.475 1.00 97.81 194 ARG A C 1
ATOM 1440 O O . ARG A 1 194 ? -7.227 9.106 -11.332 1.00 97.81 194 ARG A O 1
ATOM 1447 N N . ALA A 1 195 ? -5.123 8.319 -11.335 1.00 97.56 195 ALA A N 1
ATOM 1448 C CA . ALA A 1 195 ? -4.488 9.598 -11.072 1.00 97.56 195 ALA A CA 1
ATOM 1449 C C . ALA A 1 195 ? -3.369 9.849 -12.075 1.00 97.56 195 ALA A C 1
ATOM 1451 O O . ALA A 1 195 ? -2.560 8.966 -12.354 1.00 97.56 195 ALA A O 1
ATOM 1452 N N . THR A 1 196 ? -3.323 11.066 -12.602 1.00 97.19 196 THR A N 1
ATOM 1453 C CA . THR A 1 196 ? -2.301 11.495 -13.553 1.00 97.19 196 THR A CA 1
ATOM 1454 C C . THR A 1 196 ? -1.714 12.827 -13.108 1.00 97.19 196 THR A C 1
ATOM 1456 O O . THR A 1 196 ? -2.451 13.744 -12.736 1.00 97.19 196 THR A O 1
ATOM 1459 N N . MET A 1 197 ? -0.389 12.943 -13.176 1.00 96.12 197 MET A N 1
ATOM 1460 C CA . MET A 1 197 ? 0.342 14.168 -12.869 1.00 96.12 197 MET A CA 1
ATOM 1461 C C . MET A 1 197 ? 1.450 14.395 -13.900 1.00 96.12 197 MET A C 1
ATOM 1463 O O . MET A 1 197 ? 2.272 13.519 -14.154 1.00 96.12 197 MET A O 1
ATOM 1467 N N . ASN A 1 198 ? 1.457 15.570 -14.523 1.00 92.44 198 ASN A N 1
ATOM 1468 C CA . ASN A 1 198 ? 2.368 15.931 -15.619 1.00 92.44 198 ASN A CA 1
ATOM 1469 C C . ASN A 1 198 ? 3.106 17.259 -15.380 1.00 92.44 198 ASN A C 1
ATOM 1471 O O . ASN A 1 198 ? 3.749 17.782 -16.286 1.00 92.44 198 ASN A O 1
ATOM 1475 N N . GLN A 1 199 ? 2.982 17.813 -14.179 1.00 92.94 199 GLN A N 1
ATOM 1476 C CA . GLN A 1 199 ? 3.577 19.077 -13.771 1.00 92.94 199 GLN A CA 1
ATOM 1477 C C . GLN A 1 199 ? 4.107 18.951 -12.345 1.00 92.94 199 GLN A C 1
ATOM 1479 O O . GLN A 1 199 ? 3.785 17.997 -11.638 1.00 92.94 199 GLN A O 1
ATOM 1484 N N . ARG A 1 200 ? 4.901 19.928 -11.909 1.00 95.56 200 ARG A N 1
ATOM 1485 C CA . ARG A 1 200 ? 5.313 20.032 -10.508 1.00 95.56 200 ARG A CA 1
ATOM 1486 C C . ARG A 1 200 ? 4.079 20.334 -9.637 1.00 95.56 200 ARG A C 1
ATOM 1488 O O . ARG A 1 200 ? 3.283 21.191 -10.029 1.00 95.56 200 ARG A O 1
ATOM 1495 N N . PRO A 1 201 ? 3.886 19.658 -8.491 1.00 97.88 201 PRO A N 1
ATOM 1496 C CA . PRO A 1 201 ? 2.708 19.869 -7.652 1.00 97.88 201 PRO A CA 1
ATOM 1497 C C . PRO A 1 201 ? 2.707 21.253 -7.004 1.00 97.88 201 PRO A C 1
ATOM 1499 O O . PRO A 1 201 ? 3.756 21.870 -6.845 1.00 97.88 201 PRO A O 1
ATOM 1502 N N . SER A 1 202 ? 1.531 21.738 -6.613 1.00 98.56 202 SER A N 1
ATOM 1503 C CA . SER A 1 202 ? 1.376 22.939 -5.778 1.00 98.56 202 SER A CA 1
ATOM 1504 C C . SER A 1 202 ? 1.359 22.558 -4.301 1.00 98.56 202 SER A C 1
ATOM 1506 O O . SER A 1 202 ? 0.799 21.525 -3.939 1.00 98.56 202 SER A O 1
ATOM 1508 N N . ALA A 1 203 ? 1.985 23.368 -3.445 1.00 98.56 203 ALA A N 1
ATOM 1509 C CA . ALA A 1 203 ? 2.033 23.088 -2.014 1.00 98.56 203 ALA A CA 1
ATOM 1510 C C . ALA A 1 203 ? 0.639 23.264 -1.388 1.00 98.56 203 ALA A C 1
ATOM 1512 O O . ALA A 1 203 ? -0.021 24.280 -1.608 1.00 98.56 203 ALA A O 1
ATOM 1513 N N . VAL A 1 204 ? 0.197 22.289 -0.587 1.00 98.75 204 VAL A N 1
ATOM 1514 C CA . VAL A 1 204 ? -1.145 22.284 0.017 1.00 98.75 204 VAL A CA 1
ATOM 1515 C C . VAL A 1 204 ? -1.059 22.236 1.536 1.00 98.75 204 VAL A C 1
ATOM 1517 O O . VAL A 1 204 ? -0.494 21.308 2.118 1.00 98.75 204 VAL A O 1
ATOM 1520 N N . SER A 1 205 ? -1.670 23.228 2.184 1.00 98.69 205 SER A N 1
ATOM 1521 C CA . SER A 1 205 ? -1.838 23.263 3.638 1.00 98.69 205 SER A CA 1
ATOM 1522 C C . SER A 1 205 ? -2.985 22.356 4.084 1.00 98.69 205 SER A C 1
ATOM 1524 O O . SER A 1 205 ? -4.056 22.322 3.466 1.00 98.69 205 SER A O 1
ATOM 1526 N N . PHE A 1 206 ? -2.788 21.649 5.195 1.00 98.50 206 PHE A N 1
ATOM 1527 C CA . PHE A 1 206 ? -3.815 20.794 5.781 1.00 98.50 206 PHE A CA 1
ATOM 1528 C C . PHE A 1 206 ? -3.654 20.648 7.296 1.00 98.50 206 PHE A C 1
ATOM 1530 O O . PHE A 1 206 ? -2.574 20.803 7.865 1.00 98.50 206 PHE A O 1
ATOM 1537 N N . ARG A 1 207 ? -4.769 20.325 7.948 1.00 98.38 207 ARG A N 1
ATOM 1538 C CA . ARG A 1 207 ? -4.846 20.000 9.371 1.00 98.38 207 ARG A CA 1
ATOM 1539 C C . ARG A 1 207 ? -5.423 18.602 9.498 1.00 98.38 207 ARG A C 1
ATOM 1541 O O . ARG A 1 207 ? -6.461 18.326 8.895 1.00 98.38 207 ARG A O 1
ATOM 1548 N N . THR A 1 208 ? -4.759 17.733 10.248 1.00 98.31 208 THR A N 1
ATOM 1549 C CA . THR A 1 208 ? -5.295 16.399 10.519 1.00 98.31 208 THR A CA 1
ATOM 1550 C C . THR A 1 208 ? -6.530 16.508 11.411 1.00 98.31 208 THR A C 1
ATOM 1552 O O . THR A 1 208 ? -6.644 17.434 12.212 1.00 98.31 208 THR A O 1
ATOM 1555 N N . SER A 1 209 ? -7.455 15.568 11.286 1.00 96.81 209 SER A N 1
ATOM 1556 C CA . SER A 1 209 ? -8.480 15.301 12.298 1.00 96.81 209 SER A CA 1
ATOM 1557 C C . SER A 1 209 ? -8.983 13.873 12.105 1.00 96.81 209 SER A C 1
ATOM 1559 O O . SER A 1 209 ? -8.563 13.161 11.191 1.00 96.81 209 SER A O 1
ATOM 1561 N N . GLU A 1 210 ? -9.878 13.462 12.982 1.00 95.75 210 GLU A N 1
ATOM 1562 C CA . GLU A 1 210 ? -10.615 12.212 12.933 1.00 95.75 210 GLU A CA 1
ATOM 1563 C C . GLU A 1 210 ? -11.454 12.114 11.652 1.00 95.75 210 GLU A C 1
ATOM 1565 O O . GLU A 1 210 ? -11.852 13.125 11.058 1.00 95.75 210 GLU A O 1
ATOM 1570 N N . TYR A 1 211 ? -11.717 10.888 11.199 1.00 96.62 211 TYR A N 1
ATOM 1571 C CA . TYR A 1 211 ? -12.488 10.661 9.979 1.00 96.62 211 TYR A CA 1
ATOM 1572 C C . TYR A 1 211 ? -13.889 11.309 10.079 1.00 96.62 211 TYR A C 1
ATOM 1574 O O . TYR A 1 211 ? -14.542 11.197 11.121 1.00 96.62 211 TYR A O 1
ATOM 1582 N N . PRO A 1 212 ? -14.394 11.990 9.026 1.00 95.56 212 PRO A N 1
ATOM 1583 C CA . PRO A 1 212 ? -13.943 11.977 7.628 1.00 95.56 212 PRO A CA 1
ATOM 1584 C C . PRO A 1 212 ? -12.906 13.042 7.244 1.00 95.56 212 PRO A C 1
ATOM 1586 O O . PRO A 1 212 ? -12.656 13.228 6.057 1.00 95.56 212 PRO A O 1
ATOM 1589 N N . ALA A 1 213 ? -12.310 13.765 8.197 1.00 96.94 213 ALA A N 1
ATOM 1590 C CA . ALA A 1 213 ? -11.298 14.773 7.885 1.00 96.94 213 ALA A CA 1
ATOM 1591 C C . ALA A 1 213 ? -9.967 14.149 7.417 1.00 96.94 213 ALA A C 1
ATOM 1593 O O . ALA A 1 213 ? -9.827 12.932 7.279 1.00 96.94 213 ALA A O 1
ATOM 1594 N N . PHE A 1 214 ? -8.966 14.998 7.152 1.00 98.31 214 PHE A N 1
ATOM 1595 C CA . PHE A 1 214 ? -7.679 14.540 6.637 1.00 98.31 214 PHE A CA 1
ATOM 1596 C C . PHE A 1 214 ? -6.991 13.596 7.644 1.00 98.31 214 PHE A C 1
ATOM 1598 O O . PHE A 1 214 ? -6.685 14.020 8.764 1.00 98.31 214 PHE A O 1
ATOM 1605 N N . PRO A 1 215 ? -6.712 12.333 7.273 1.00 97.88 215 PRO A N 1
ATOM 1606 C CA . PRO A 1 215 ? -6.224 11.346 8.221 1.00 97.88 215 PRO A CA 1
ATOM 1607 C C . PRO A 1 215 ? -4.753 11.594 8.562 1.00 97.88 215 PRO A C 1
ATOM 1609 O O . PRO A 1 215 ? -3.905 11.712 7.677 1.00 97.88 215 PRO A O 1
ATOM 1612 N N . THR A 1 216 ? -4.426 11.570 9.854 1.00 97.50 216 THR A N 1
ATOM 1613 C CA . THR A 1 216 ? -3.036 11.659 10.348 1.00 97.50 216 THR A CA 1
ATOM 1614 C C . THR A 1 216 ? -2.112 10.597 9.724 1.00 97.50 216 THR A C 1
ATOM 1616 O O . THR A 1 216 ? -0.921 10.819 9.527 1.00 97.50 216 THR A O 1
ATOM 1619 N N . ASP A 1 217 ? -2.659 9.453 9.307 1.00 97.62 217 ASP A N 1
ATOM 1620 C CA . ASP A 1 217 ? -1.912 8.387 8.630 1.00 97.62 217 ASP A CA 1
ATOM 1621 C C . ASP A 1 217 ? -1.442 8.719 7.203 1.00 97.62 217 ASP A C 1
ATOM 1623 O O . ASP A 1 217 ? -0.570 8.018 6.690 1.00 97.62 217 ASP A O 1
ATOM 1627 N N . MET A 1 218 ? -1.969 9.789 6.597 1.00 98.50 218 MET A N 1
ATOM 1628 C CA . MET A 1 218 ? -1.513 10.341 5.314 1.00 98.50 218 MET A CA 1
ATOM 1629 C C . MET A 1 218 ? -0.599 11.561 5.465 1.00 98.50 218 MET A C 1
ATOM 1631 O O . MET A 1 218 ? -0.070 12.059 4.470 1.00 98.50 218 MET A O 1
ATOM 1635 N N . GLN A 1 219 ? -0.401 12.060 6.690 1.00 98.50 219 GLN A N 1
ATOM 1636 C CA . GLN A 1 219 ? 0.333 13.299 6.948 1.00 98.50 219 GLN A CA 1
ATOM 1637 C C . GLN A 1 219 ? 1.761 13.250 6.394 1.00 98.50 219 GLN A C 1
ATOM 1639 O O . GLN A 1 219 ? 2.187 14.190 5.720 1.00 98.50 219 GLN A O 1
ATOM 1644 N N . ALA A 1 220 ? 2.504 12.175 6.672 1.00 98.25 220 ALA A N 1
ATOM 1645 C CA . ALA A 1 220 ? 3.917 12.074 6.312 1.00 98.25 220 ALA A CA 1
ATOM 1646 C C . ALA A 1 220 ? 4.117 11.990 4.790 1.00 98.25 220 ALA A C 1
ATOM 1648 O O . ALA A 1 220 ? 4.967 12.679 4.231 1.00 98.25 220 ALA A O 1
ATOM 1649 N N . GLN A 1 221 ? 3.295 11.195 4.107 1.00 98.56 221 GLN A N 1
ATOM 1650 C CA . GLN A 1 221 ? 3.332 11.010 2.657 1.00 98.56 221 GLN A CA 1
ATOM 1651 C C . GLN A 1 221 ? 2.991 12.312 1.923 1.00 98.56 221 GLN A C 1
ATOM 1653 O O . GLN A 1 221 ? 3.668 12.682 0.966 1.00 98.56 221 GLN A O 1
ATOM 1658 N N . PHE A 1 222 ? 1.991 13.050 2.411 1.00 98.69 222 PHE A N 1
ATOM 1659 C CA . PHE A 1 222 ? 1.616 14.345 1.842 1.00 98.69 222 PHE A CA 1
ATOM 1660 C C . PHE A 1 222 ? 2.655 15.437 2.150 1.00 98.69 222 PHE A C 1
ATOM 1662 O O . PHE A 1 222 ? 2.893 16.324 1.335 1.00 98.69 222 PHE A O 1
ATOM 1669 N N . MET A 1 223 ? 3.334 15.359 3.299 1.00 98.75 223 MET A N 1
ATOM 1670 C CA . MET A 1 223 ? 4.481 16.223 3.587 1.00 98.75 223 MET A CA 1
ATOM 1671 C C . MET A 1 223 ? 5.610 16.009 2.574 1.00 98.75 223 MET A C 1
ATOM 1673 O O . MET A 1 223 ? 6.120 16.997 2.057 1.00 98.75 223 MET A O 1
ATOM 1677 N N . ALA A 1 224 ? 5.952 14.758 2.241 1.00 98.31 224 ALA A N 1
ATOM 1678 C CA . ALA A 1 224 ? 6.956 14.463 1.214 1.00 98.31 224 ALA A CA 1
ATOM 1679 C C . ALA A 1 224 ? 6.571 15.036 -0.163 1.00 98.31 224 ALA A C 1
ATOM 1681 O O . ALA A 1 224 ? 7.426 15.585 -0.851 1.00 98.31 224 ALA A O 1
ATOM 1682 N N . LEU A 1 225 ? 5.282 14.996 -0.528 1.00 98.44 225 LEU A N 1
ATOM 1683 C CA . LEU A 1 225 ? 4.770 15.685 -1.719 1.00 98.44 225 LEU A CA 1
ATOM 1684 C C . LEU A 1 225 ? 5.011 17.205 -1.645 1.00 98.44 225 LEU A C 1
ATOM 1686 O O . LEU A 1 225 ? 5.538 17.794 -2.586 1.00 98.44 225 LEU A O 1
ATOM 1690 N N . ASN A 1 226 ? 4.683 17.843 -0.517 1.00 98.69 226 ASN A N 1
ATOM 1691 C CA . ASN A 1 226 ? 4.910 19.280 -0.320 1.00 98.69 226 ASN A CA 1
ATOM 1692 C C . ASN A 1 226 ? 6.401 19.669 -0.367 1.00 98.69 226 ASN A C 1
ATOM 1694 O O . ASN A 1 226 ? 6.710 20.801 -0.734 1.00 98.69 226 ASN A O 1
ATOM 1698 N N . CYS A 1 227 ? 7.329 18.760 -0.039 1.00 98.62 227 CYS A N 1
ATOM 1699 C CA . CYS A 1 227 ? 8.768 19.034 -0.089 1.00 98.62 227 CYS A CA 1
ATOM 1700 C C . CYS A 1 227 ? 9.280 19.365 -1.494 1.00 98.62 227 CYS A C 1
ATOM 1702 O O . CYS A 1 227 ? 10.256 20.097 -1.598 1.00 98.62 227 CYS A O 1
ATOM 1704 N N . ILE A 1 228 ? 8.638 18.871 -2.556 1.00 97.25 228 ILE A N 1
ATOM 1705 C CA . ILE A 1 228 ? 9.028 19.146 -3.951 1.00 97.25 228 ILE A CA 1
ATOM 1706 C C . ILE A 1 228 ? 8.033 20.056 -4.683 1.00 97.25 228 ILE A C 1
ATOM 1708 O O . ILE A 1 228 ? 8.171 20.323 -5.877 1.00 97.25 228 ILE A O 1
ATOM 1712 N N . ALA A 1 229 ? 7.010 20.546 -3.982 1.00 98.12 229 ALA A N 1
ATOM 1713 C CA . ALA A 1 229 ? 5.937 21.333 -4.571 1.00 98.12 229 ALA A CA 1
ATOM 1714 C C . ALA A 1 229 ? 6.336 22.800 -4.824 1.00 98.12 229 ALA A C 1
ATOM 1716 O O . ALA A 1 229 ? 7.356 23.290 -4.349 1.00 98.12 229 ALA A O 1
ATOM 1717 N N . VAL A 1 230 ? 5.531 23.530 -5.591 1.00 98.31 230 VAL A N 1
ATOM 1718 C CA . VAL A 1 230 ? 5.656 24.977 -5.774 1.00 98.31 230 VAL A CA 1
ATOM 1719 C C . VAL A 1 230 ? 4.941 25.685 -4.626 1.00 98.31 230 VAL A C 1
ATOM 1721 O O . VAL A 1 230 ? 3.747 25.479 -4.408 1.00 98.31 230 VAL A O 1
ATOM 1724 N N . GLY A 1 231 ? 5.662 26.558 -3.922 1.00 98.12 231 GLY A N 1
ATOM 1725 C CA . GLY A 1 231 ? 5.127 27.372 -2.831 1.00 98.12 231 GLY A CA 1
ATOM 1726 C C . GLY A 1 231 ? 5.420 26.808 -1.441 1.00 98.12 231 GLY A C 1
ATOM 1727 O O . GLY A 1 231 ? 6.338 26.010 -1.250 1.00 98.12 231 GLY A O 1
ATOM 1728 N N . ALA A 1 232 ? 4.647 27.268 -0.459 1.00 98.12 232 ALA A N 1
ATOM 1729 C CA . ALA A 1 232 ? 4.780 26.871 0.936 1.00 98.12 232 ALA A CA 1
ATOM 1730 C C . ALA A 1 232 ? 3.441 26.378 1.495 1.00 98.12 232 ALA A C 1
ATOM 1732 O O . ALA A 1 232 ? 2.380 26.875 1.117 1.00 98.12 232 ALA A O 1
ATOM 1733 N N . ALA A 1 233 ? 3.506 25.422 2.417 1.00 98.50 233 ALA A N 1
ATOM 1734 C CA . ALA A 1 233 ? 2.356 24.822 3.074 1.00 98.50 233 ALA A CA 1
ATOM 1735 C C . ALA A 1 233 ? 2.553 24.753 4.590 1.00 98.50 233 ALA A C 1
ATOM 1737 O O . ALA A 1 233 ? 3.656 24.525 5.091 1.00 98.50 233 ALA A O 1
ATOM 1738 N N . GLN A 1 234 ? 1.448 24.903 5.314 1.00 98.56 234 GLN A N 1
ATOM 1739 C CA . GLN A 1 234 ? 1.366 24.668 6.749 1.00 98.56 234 GLN A CA 1
ATOM 1740 C C . GLN A 1 234 ? 0.660 23.333 7.002 1.00 98.56 234 GLN A C 1
ATOM 1742 O O . GLN A 1 234 ? -0.450 23.100 6.518 1.00 98.56 234 GLN A O 1
ATOM 1747 N N . ILE A 1 235 ? 1.299 22.469 7.784 1.00 98.62 235 ILE A N 1
ATOM 1748 C CA . ILE A 1 235 ? 0.777 21.169 8.202 1.00 98.62 235 ILE A CA 1
ATOM 1749 C C . ILE A 1 235 ? 0.558 21.212 9.711 1.00 98.62 235 ILE A C 1
ATOM 1751 O O . ILE A 1 235 ? 1.503 21.455 10.456 1.00 98.62 235 ILE A O 1
ATOM 1755 N N . ILE A 1 236 ? -0.670 20.967 10.166 1.00 98.31 236 ILE A N 1
ATOM 1756 C CA . ILE A 1 236 ? -1.017 20.938 11.595 1.00 98.31 236 ILE A CA 1
ATOM 1757 C C . ILE A 1 236 ? -1.435 19.516 11.971 1.00 98.31 236 ILE A C 1
ATOM 1759 O O . ILE A 1 236 ? -2.460 19.025 11.496 1.00 98.31 236 ILE A O 1
ATOM 1763 N N . GLU A 1 237 ? -0.656 18.868 12.834 1.00 97.44 237 GLU A N 1
ATOM 1764 C CA . GLU A 1 237 ? -0.956 17.548 13.392 1.00 97.44 237 GLU A CA 1
ATOM 1765 C C . GLU A 1 237 ? -1.714 17.707 14.720 1.00 97.44 237 GLU A C 1
ATOM 1767 O O . GLU A 1 237 ? -1.333 18.479 15.598 1.00 97.44 237 GLU A O 1
ATOM 1772 N N . THR A 1 238 ? -2.834 17.013 14.870 1.00 95.62 238 THR A N 1
ATOM 1773 C CA . THR A 1 238 ? -3.763 17.173 16.005 1.00 95.62 238 THR A CA 1
ATOM 1774 C C . THR A 1 238 ? -4.050 15.868 16.730 1.00 95.62 238 THR A C 1
ATOM 1776 O O . THR A 1 238 ? -4.579 15.906 17.837 1.00 95.62 238 THR A O 1
ATOM 1779 N N . ILE A 1 239 ? -3.720 14.731 16.115 1.00 93.81 239 ILE A N 1
ATOM 1780 C CA . ILE A 1 239 ? -4.006 13.396 16.636 1.00 93.81 239 ILE A CA 1
ATOM 1781 C C . ILE A 1 239 ? -2.798 12.860 17.407 1.00 93.81 239 ILE A C 1
ATOM 1783 O O . ILE A 1 239 ? -2.960 12.219 18.444 1.00 93.81 239 ILE A O 1
ATOM 1787 N N . PHE A 1 240 ? -1.580 13.119 16.919 1.00 90.00 240 PHE A N 1
ATOM 1788 C CA . PHE A 1 240 ? -0.347 12.593 17.507 1.00 90.00 240 PHE A CA 1
ATOM 1789 C C . PHE A 1 240 ? 0.709 13.675 17.756 1.00 90.00 240 PHE A C 1
ATOM 1791 O O . PHE A 1 240 ? 1.306 14.215 16.831 1.00 90.00 240 PHE A O 1
ATOM 1798 N N . GLU A 1 241 ? 1.009 13.918 19.031 1.00 84.06 241 GLU A N 1
ATOM 1799 C CA . GLU A 1 241 ? 1.885 15.004 19.504 1.00 84.06 241 GLU A CA 1
ATOM 1800 C C . GLU A 1 241 ? 3.304 14.992 18.910 1.00 84.06 241 GLU A C 1
ATOM 1802 O O . GLU A 1 241 ? 3.894 16.050 18.727 1.00 84.06 241 GLU A O 1
ATOM 1807 N N . ASN A 1 242 ? 3.855 13.812 18.601 1.00 84.75 242 ASN A N 1
ATOM 1808 C CA . ASN A 1 242 ? 5.243 13.653 18.152 1.00 84.75 242 ASN A CA 1
ATOM 1809 C C . ASN A 1 242 ? 5.333 13.014 16.756 1.00 84.75 242 ASN A C 1
ATOM 1811 O O . ASN A 1 242 ? 6.249 12.239 16.480 1.00 84.75 242 ASN A O 1
ATOM 1815 N N . ARG A 1 243 ? 4.380 13.295 15.855 1.00 90.00 243 ARG A N 1
ATOM 1816 C CA . ARG A 1 243 ? 4.346 12.684 14.510 1.00 90.00 243 ARG A CA 1
ATOM 1817 C C . ARG A 1 243 ? 5.187 13.402 13.446 1.00 90.00 243 ARG A C 1
ATOM 1819 O O . ARG A 1 243 ? 5.007 13.151 12.266 1.00 90.00 243 ARG A O 1
ATOM 1826 N N . PHE A 1 244 ? 6.150 14.235 13.838 1.00 95.62 244 PHE A N 1
ATOM 1827 C CA . PHE A 1 244 ? 7.087 14.895 12.912 1.00 95.62 244 PHE A CA 1
ATOM 1828 C C . PHE A 1 244 ? 8.516 14.336 12.956 1.00 95.62 244 PHE A C 1
ATOM 1830 O O . PHE A 1 244 ? 9.450 14.970 12.471 1.00 95.62 244 PHE A O 1
ATOM 1837 N N . MET A 1 245 ? 8.718 13.133 13.500 1.00 91.88 245 MET A N 1
ATOM 1838 C CA . MET A 1 245 ? 10.055 12.529 13.619 1.00 91.88 245 MET A CA 1
ATOM 1839 C C . MET A 1 245 ? 10.773 12.338 12.271 1.00 91.88 245 MET A C 1
ATOM 1841 O O . MET A 1 245 ? 11.999 12.312 12.229 1.00 91.88 245 MET A O 1
ATOM 1845 N N . HIS A 1 246 ? 10.037 12.213 11.164 1.00 94.81 246 HIS A N 1
ATOM 1846 C CA . HIS A 1 246 ? 10.584 12.092 9.807 1.00 94.81 246 HIS A CA 1
ATOM 1847 C C . HIS A 1 246 ? 11.093 13.409 9.212 1.00 94.81 246 HIS A C 1
ATOM 1849 O O . HIS A 1 246 ? 11.821 13.372 8.224 1.00 94.81 246 HIS A O 1
ATOM 1855 N N . VAL A 1 247 ? 10.768 14.561 9.809 1.00 97.56 247 VAL A N 1
ATOM 1856 C CA . VAL A 1 247 ? 11.184 15.885 9.311 1.00 97.56 247 VAL A CA 1
ATOM 1857 C C . VAL A 1 247 ? 12.704 16.000 9.210 1.00 97.56 247 VAL A C 1
ATOM 1859 O O . VAL A 1 247 ? 13.215 16.507 8.217 1.00 97.56 247 VAL A O 1
ATOM 1862 N N . GLN A 1 248 ? 13.440 15.490 10.201 1.00 95.81 248 GLN A N 1
ATOM 1863 C CA . GLN A 1 248 ? 14.906 15.544 10.193 1.00 95.81 248 GLN A CA 1
ATOM 1864 C C . GLN A 1 248 ? 15.506 14.718 9.047 1.00 95.81 248 GLN A C 1
ATOM 1866 O O . GLN A 1 248 ? 16.472 15.144 8.419 1.00 95.81 248 GLN A O 1
ATOM 1871 N N . GLU A 1 249 ? 14.909 13.566 8.740 1.00 97.56 249 GLU A N 1
ATOM 1872 C CA . GLU A 1 249 ? 15.365 12.686 7.662 1.00 97.56 249 GLU A CA 1
ATOM 1873 C C . GLU A 1 249 ? 14.995 13.240 6.280 1.00 97.56 249 GLU A C 1
ATOM 1875 O O . GLU A 1 249 ? 15.808 13.170 5.365 1.00 97.56 249 GLU A O 1
ATOM 1880 N N . LEU A 1 250 ? 13.829 13.880 6.132 1.00 98.38 250 LEU A N 1
ATOM 1881 C CA . LEU A 1 250 ? 13.483 14.617 4.911 1.00 98.38 250 LEU A CA 1
ATOM 1882 C C . LEU A 1 250 ? 14.401 15.829 4.694 1.00 98.38 250 LEU A C 1
ATOM 1884 O O . LEU A 1 250 ? 14.887 16.038 3.585 1.00 98.38 250 LEU A O 1
ATOM 1888 N N . ASN A 1 251 ? 14.710 16.598 5.744 1.00 98.31 251 ASN A N 1
ATOM 1889 C CA . ASN A 1 251 ? 15.674 17.703 5.658 1.00 98.31 251 ASN A CA 1
ATOM 1890 C C . ASN A 1 251 ? 17.087 17.203 5.306 1.00 98.31 251 ASN A C 1
ATOM 1892 O O . ASN A 1 251 ? 17.848 17.912 4.653 1.00 98.31 251 ASN A O 1
ATOM 1896 N N . ARG A 1 252 ? 17.438 15.963 5.675 1.00 97.50 252 ARG A N 1
ATOM 1897 C CA . ARG A 1 252 ? 18.696 15.325 5.262 1.00 97.50 252 ARG A CA 1
ATOM 1898 C C . ARG A 1 252 ? 18.752 15.010 3.766 1.00 97.50 252 ARG A C 1
ATOM 1900 O O . ARG A 1 252 ? 19.847 14.988 3.214 1.00 97.50 252 ARG A O 1
ATOM 1907 N N . LEU A 1 253 ? 17.595 14.843 3.124 1.00 97.81 253 LEU A N 1
ATOM 1908 C CA . LEU A 1 253 ? 17.451 14.792 1.664 1.00 97.81 253 LEU A CA 1
ATOM 1909 C C . LEU A 1 253 ? 17.389 16.193 1.024 1.00 97.81 253 LEU A C 1
ATOM 1911 O O . LEU A 1 253 ? 17.104 16.319 -0.162 1.00 97.81 253 LEU A O 1
ATOM 1915 N N . GLY A 1 254 ? 17.624 17.265 1.787 1.00 97.69 254 GLY A N 1
ATOM 1916 C CA . GLY A 1 254 ? 17.599 18.640 1.283 1.00 97.69 254 GLY A CA 1
ATOM 1917 C C . GLY A 1 254 ? 16.219 19.303 1.278 1.00 97.69 254 GLY A C 1
ATOM 1918 O O . GLY A 1 254 ? 16.075 20.380 0.703 1.00 97.69 254 GLY A O 1
ATOM 1919 N N . ALA A 1 255 ? 15.205 18.709 1.919 1.00 98.50 255 ALA A N 1
ATOM 1920 C CA . ALA A 1 255 ? 13.923 19.386 2.107 1.00 98.50 255 ALA A CA 1
ATOM 1921 C C . ALA A 1 255 ? 14.068 20.646 2.986 1.00 98.50 255 ALA A C 1
ATOM 1923 O O . ALA A 1 255 ? 14.969 20.744 3.821 1.00 98.50 255 ALA A O 1
ATOM 1924 N N . ASN A 1 256 ? 13.149 21.603 2.820 1.00 98.44 256 ASN A N 1
ATOM 1925 C CA . ASN A 1 256 ? 13.068 22.801 3.654 1.00 98.44 256 ASN A CA 1
ATOM 1926 C C . ASN A 1 256 ? 11.813 22.749 4.534 1.00 98.44 256 ASN A C 1
ATOM 1928 O O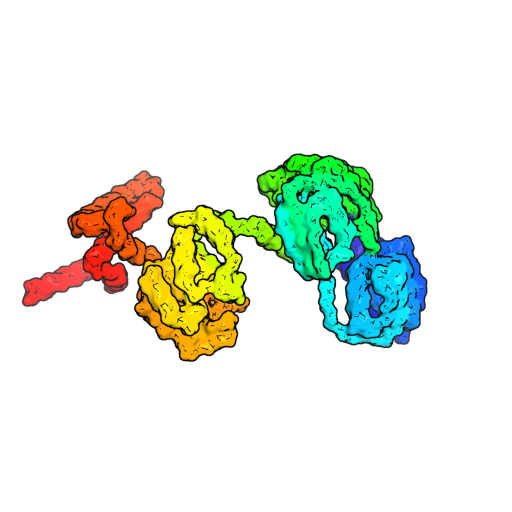 . ASN A 1 256 ? 10.733 23.213 4.148 1.00 98.44 256 ASN A O 1
ATOM 1932 N N . ILE A 1 257 ? 11.961 22.135 5.708 1.00 98.62 257 ILE A N 1
ATOM 1933 C CA . ILE A 1 257 ? 10.885 21.961 6.682 1.00 98.62 257 ILE A CA 1
ATOM 1934 C C . ILE A 1 257 ? 11.310 22.522 8.040 1.00 98.62 257 ILE A C 1
ATOM 1936 O O . ILE A 1 257 ? 12.329 22.117 8.604 1.00 98.62 257 ILE A O 1
ATOM 1940 N N . MET A 1 258 ? 10.470 23.386 8.606 1.00 97.81 258 MET A N 1
ATOM 1941 C CA . MET A 1 258 ? 10.585 23.869 9.980 1.00 97.81 258 MET A CA 1
ATOM 1942 C C . MET A 1 258 ? 9.396 23.363 10.797 1.00 97.81 258 MET A C 1
ATOM 1944 O O . MET A 1 258 ? 8.257 23.736 10.524 1.00 97.81 258 MET A O 1
ATOM 1948 N N . ALA A 1 259 ? 9.656 22.517 11.792 1.00 95.88 259 ALA A N 1
ATOM 1949 C CA . ALA A 1 259 ? 8.638 22.021 12.714 1.00 95.88 259 ALA A CA 1
ATOM 1950 C C . ALA A 1 259 ? 8.736 22.743 14.065 1.00 95.88 259 ALA A C 1
ATOM 1952 O O . ALA A 1 259 ? 9.823 22.842 14.632 1.00 95.88 259 ALA A O 1
ATOM 1953 N N . ASP A 1 260 ? 7.598 23.217 14.567 1.00 93.31 260 ASP A N 1
ATOM 1954 C CA . ASP A 1 260 ? 7.438 23.829 15.884 1.00 93.31 260 ASP A CA 1
ATOM 1955 C C . ASP A 1 260 ? 6.173 23.280 16.560 1.00 93.31 260 ASP A C 1
ATOM 1957 O O . ASP A 1 260 ? 5.051 23.431 16.063 1.00 93.31 260 ASP A O 1
ATOM 1961 N N . GLY A 1 261 ? 6.364 22.581 17.680 1.00 92.56 261 GLY A N 1
ATOM 1962 C CA . GLY A 1 261 ? 5.306 21.841 18.361 1.00 92.56 261 GLY A CA 1
ATOM 1963 C C . GLY A 1 261 ? 4.575 20.882 17.417 1.00 92.56 261 GLY A C 1
ATOM 1964 O O . GLY A 1 261 ? 5.169 19.974 16.837 1.00 92.56 261 GLY A O 1
ATOM 1965 N N . ASN A 1 262 ? 3.270 21.099 17.259 1.00 94.69 262 ASN A N 1
ATOM 1966 C CA . ASN A 1 262 ? 2.396 20.294 16.409 1.00 94.69 262 ASN A CA 1
ATOM 1967 C C . ASN A 1 262 ? 2.152 20.911 15.016 1.00 94.69 262 ASN A C 1
ATOM 1969 O O . ASN A 1 262 ? 1.248 20.483 14.296 1.00 94.69 262 ASN A O 1
ATOM 1973 N N . THR A 1 263 ? 2.952 21.903 14.622 1.00 97.31 263 THR A N 1
ATOM 1974 C CA . THR A 1 263 ? 2.865 22.565 13.318 1.00 97.31 263 THR A CA 1
ATOM 1975 C C . THR A 1 263 ? 4.180 22.423 12.557 1.00 97.31 263 THR A C 1
ATOM 1977 O O . THR A 1 263 ? 5.254 22.626 13.110 1.00 97.31 263 THR A O 1
ATOM 1980 N N . ALA A 1 264 ? 4.107 22.118 11.264 1.00 98.19 264 ALA A N 1
ATOM 1981 C CA . ALA A 1 264 ? 5.248 22.119 10.360 1.00 98.19 264 ALA A CA 1
ATOM 1982 C C . ALA A 1 264 ? 5.002 23.064 9.179 1.00 98.19 264 ALA A C 1
ATOM 1984 O O . ALA A 1 264 ? 3.950 23.027 8.540 1.00 98.19 264 ALA A O 1
ATOM 1985 N N . PHE A 1 265 ? 5.993 23.895 8.877 1.00 98.56 265 PHE A N 1
ATOM 1986 C CA . PHE A 1 265 ? 6.031 24.760 7.707 1.00 98.56 265 PHE A CA 1
ATOM 1987 C C . PHE A 1 265 ? 6.961 24.133 6.675 1.00 98.56 265 PHE A C 1
ATOM 1989 O O . PHE A 1 265 ? 8.146 23.937 6.943 1.00 98.56 265 PHE A O 1
ATOM 1996 N N . VAL A 1 266 ? 6.417 23.805 5.507 1.00 98.69 266 VAL A N 1
ATOM 1997 C CA . VAL A 1 266 ? 7.148 23.176 4.404 1.00 98.69 266 VAL A CA 1
ATOM 1998 C C . VAL A 1 266 ? 7.235 24.180 3.268 1.00 98.69 266 VAL A C 1
ATOM 2000 O O . VAL A 1 266 ? 6.205 24.653 2.794 1.00 98.69 266 VAL A O 1
ATOM 2003 N N . THR A 1 267 ? 8.445 24.504 2.823 1.00 98.69 267 THR A N 1
ATOM 2004 C CA . THR A 1 267 ? 8.664 25.251 1.577 1.00 98.69 267 THR A CA 1
ATOM 2005 C C . THR A 1 267 ? 9.216 24.280 0.553 1.00 98.69 267 THR A C 1
ATOM 2007 O O . THR A 1 267 ? 10.252 23.662 0.794 1.00 98.69 267 THR A O 1
ATOM 2010 N N . GLY A 1 268 ? 8.522 24.109 -0.568 1.00 98.31 268 GLY A N 1
ATOM 2011 C CA . GLY A 1 268 ? 8.959 23.141 -1.559 1.00 98.31 268 GLY A CA 1
ATOM 2012 C C . GLY A 1 268 ? 10.241 23.581 -2.273 1.00 98.31 268 GLY A C 1
ATOM 2013 O O . GLY A 1 268 ? 10.430 24.759 -2.587 1.00 98.31 268 GLY A O 1
ATOM 2014 N N . VAL A 1 269 ? 11.136 22.626 -2.515 1.00 98.31 269 VAL A N 1
ATOM 2015 C CA . VAL A 1 269 ? 12.431 22.810 -3.186 1.00 98.31 269 VAL A CA 1
ATOM 2016 C C . VAL A 1 269 ? 12.388 22.241 -4.602 1.00 98.31 269 VAL A C 1
ATOM 2018 O O . VAL A 1 269 ? 11.505 21.447 -4.924 1.00 98.31 269 VAL A O 1
ATOM 2021 N N . GLU A 1 270 ? 13.292 22.687 -5.477 1.00 94.56 270 GLU A N 1
ATOM 2022 C CA . GLU A 1 270 ? 13.328 22.214 -6.872 1.00 94.56 270 GLU A CA 1
ATOM 2023 C C . GLU A 1 270 ? 13.732 20.743 -6.974 1.00 94.56 270 GLU A C 1
ATOM 2025 O O . GLU A 1 270 ? 13.091 19.987 -7.699 1.00 94.56 270 GLU A O 1
ATOM 2030 N N . HIS A 1 271 ? 14.746 20.345 -6.204 1.00 94.00 271 HIS A N 1
ATOM 2031 C CA . HIS A 1 271 ? 15.294 18.995 -6.196 1.00 94.00 271 HIS A CA 1
ATOM 2032 C C . HIS A 1 271 ? 15.616 18.567 -4.763 1.00 94.00 271 HIS A C 1
ATOM 2034 O O . HIS A 1 271 ? 16.061 19.379 -3.948 1.00 94.00 271 HIS A O 1
ATOM 2040 N N . LEU A 1 272 ? 15.397 17.285 -4.468 1.00 97.44 272 LEU A N 1
ATOM 2041 C CA . LEU A 1 272 ? 15.952 16.622 -3.288 1.00 97.44 272 LEU A CA 1
ATOM 2042 C C . LEU A 1 272 ? 17.272 15.948 -3.673 1.00 97.44 272 LEU A C 1
ATOM 2044 O O . LEU A 1 272 ? 17.478 15.603 -4.833 1.00 97.44 272 LEU A O 1
ATOM 2048 N N . SER A 1 273 ? 18.153 15.734 -2.702 1.00 96.88 273 SER A N 1
ATOM 2049 C CA . SER A 1 273 ? 19.436 15.055 -2.886 1.00 96.88 273 SER A CA 1
ATOM 2050 C C . SER A 1 273 ? 19.438 13.735 -2.129 1.00 96.88 273 SER A C 1
ATOM 2052 O O . SER A 1 273 ? 19.152 13.693 -0.930 1.00 96.88 273 SER A O 1
ATOM 2054 N N . GLY A 1 274 ? 19.729 12.649 -2.840 1.00 93.81 274 GLY A N 1
ATOM 2055 C CA . GLY A 1 274 ? 19.754 11.304 -2.297 1.00 93.81 274 GLY A CA 1
ATOM 2056 C C . GLY A 1 274 ? 20.793 11.165 -1.190 1.00 93.81 274 GLY A C 1
ATOM 2057 O O . GLY A 1 274 ? 21.939 11.601 -1.310 1.00 93.81 274 GLY A O 1
ATOM 2058 N N . ALA A 1 275 ? 20.380 10.556 -0.083 1.00 95.19 275 ALA A N 1
ATOM 2059 C CA . ALA A 1 275 ? 21.243 10.278 1.052 1.00 95.19 275 ALA A CA 1
ATOM 2060 C C . ALA A 1 275 ? 20.823 8.977 1.737 1.00 95.19 275 ALA A C 1
ATOM 2062 O O . ALA A 1 275 ? 19.729 8.446 1.538 1.00 95.19 275 ALA A O 1
ATOM 2063 N N . ARG A 1 276 ? 21.682 8.466 2.616 1.00 95.69 276 ARG A N 1
ATOM 2064 C CA . ARG A 1 276 ? 21.259 7.450 3.586 1.00 95.69 276 ARG A CA 1
ATOM 2065 C C . ARG A 1 276 ? 20.251 8.097 4.534 1.00 95.69 276 ARG A C 1
ATOM 2067 O O . ARG A 1 276 ? 20.556 9.175 5.011 1.00 95.69 276 ARG A O 1
ATOM 2074 N N . VAL A 1 277 ? 19.114 7.474 4.828 1.00 96.62 277 VAL A N 1
ATOM 2075 C CA . VAL A 1 277 ? 18.066 7.957 5.752 1.00 96.62 277 VAL A CA 1
ATOM 2076 C C . VAL A 1 277 ? 17.571 6.834 6.664 1.00 96.62 277 VAL A C 1
ATOM 2078 O O . VAL A 1 277 ? 17.749 5.660 6.351 1.00 96.62 277 VAL A O 1
ATOM 2081 N N . MET A 1 278 ? 16.979 7.159 7.813 1.00 94.25 278 MET A N 1
ATOM 2082 C CA . MET A 1 278 ? 16.484 6.166 8.777 1.00 94.25 278 MET A CA 1
ATOM 2083 C C . MET A 1 278 ? 14.966 6.237 8.949 1.00 94.25 278 MET A C 1
ATOM 2085 O O . MET A 1 278 ? 14.426 7.247 9.390 1.00 94.25 278 MET A O 1
ATOM 2089 N N . ALA A 1 279 ? 14.266 5.131 8.697 1.00 91.50 279 ALA A N 1
ATOM 2090 C CA . ALA A 1 279 ? 12.849 5.029 9.023 1.00 91.50 279 ALA A CA 1
ATOM 2091 C C . ALA A 1 279 ? 12.617 5.062 10.547 1.00 91.50 279 ALA A C 1
ATOM 2093 O O . ALA A 1 279 ? 13.235 4.309 11.305 1.00 91.50 279 ALA A O 1
ATOM 2094 N N . THR A 1 280 ? 11.696 5.921 10.991 1.00 89.44 280 THR A N 1
ATOM 2095 C CA . THR A 1 280 ? 11.332 6.116 12.409 1.00 89.44 280 THR A CA 1
ATOM 2096 C C . THR A 1 280 ? 10.007 5.445 12.785 1.00 89.44 280 THR A C 1
ATOM 2098 O O . THR A 1 280 ? 9.823 4.994 13.920 1.00 89.44 280 THR A O 1
ATOM 2101 N N . ASP A 1 281 ? 9.085 5.341 11.829 1.00 91.69 281 ASP A N 1
ATOM 2102 C CA . ASP A 1 281 ? 7.811 4.639 11.940 1.00 91.69 281 ASP A CA 1
ATOM 2103 C C . ASP A 1 281 ? 7.269 4.229 10.559 1.00 91.69 281 ASP A C 1
ATOM 2105 O O . ASP A 1 281 ? 7.890 4.473 9.525 1.00 91.69 281 ASP A O 1
ATOM 2109 N N . LEU A 1 282 ? 6.106 3.571 10.552 1.00 94.44 282 LEU A N 1
ATOM 2110 C CA . LEU A 1 282 ? 5.473 3.026 9.350 1.00 94.44 282 LEU A CA 1
ATOM 2111 C C . LEU A 1 282 ? 5.185 4.095 8.285 1.00 94.44 282 LEU A C 1
ATOM 2113 O O . LEU A 1 282 ? 5.526 3.907 7.122 1.00 94.44 282 LEU A O 1
ATOM 2117 N N . ARG A 1 283 ? 4.567 5.225 8.641 1.00 96.94 283 ARG A N 1
ATOM 2118 C CA . ARG A 1 283 ? 4.168 6.230 7.636 1.00 96.94 283 ARG A CA 1
ATOM 2119 C C . ARG A 1 283 ? 5.329 7.163 7.299 1.00 96.94 283 ARG A C 1
ATOM 2121 O O . ARG A 1 283 ? 5.488 7.528 6.136 1.00 96.94 283 ARG A O 1
ATOM 2128 N N . ALA A 1 284 ? 6.206 7.428 8.269 1.00 94.81 284 ALA A N 1
ATOM 2129 C CA . ALA A 1 284 ? 7.507 8.046 8.029 1.00 94.81 284 ALA A CA 1
ATOM 2130 C C . ALA A 1 284 ? 8.314 7.290 6.960 1.00 94.81 284 ALA A C 1
ATOM 2132 O O . ALA A 1 284 ? 8.812 7.902 6.018 1.00 94.81 284 ALA A O 1
ATOM 2133 N N . SER A 1 285 ? 8.393 5.959 7.052 1.00 95.06 285 SER A N 1
ATOM 2134 C CA . SER A 1 285 ? 9.133 5.150 6.075 1.00 95.06 285 SER A CA 1
ATOM 2135 C C . SER A 1 285 ? 8.586 5.278 4.647 1.00 95.06 285 SER A C 1
ATOM 2137 O O . SER A 1 285 ? 9.363 5.474 3.716 1.00 95.06 285 SER A O 1
ATOM 2139 N N . ALA A 1 286 ? 7.260 5.292 4.477 1.00 96.69 286 ALA A N 1
ATOM 2140 C CA . ALA A 1 286 ? 6.629 5.516 3.176 1.00 96.69 286 ALA A CA 1
ATOM 2141 C C . ALA A 1 286 ? 6.904 6.927 2.626 1.00 96.69 286 ALA A C 1
ATOM 2143 O O . ALA A 1 286 ? 7.126 7.089 1.429 1.00 96.69 286 ALA A O 1
ATOM 2144 N N . SER A 1 287 ? 6.942 7.946 3.494 1.00 97.50 287 SER A N 1
ATOM 2145 C CA . SER A 1 287 ? 7.303 9.310 3.085 1.00 97.50 287 SER A CA 1
ATOM 2146 C C . SER A 1 287 ? 8.742 9.414 2.568 1.00 97.50 287 SER A C 1
ATOM 2148 O O . SER A 1 287 ? 8.978 10.075 1.561 1.00 97.50 287 SER A O 1
ATOM 2150 N N . LEU A 1 288 ? 9.688 8.703 3.195 1.00 97.19 288 LEU A N 1
ATOM 2151 C CA . LEU A 1 288 ? 11.078 8.635 2.737 1.00 97.19 288 LEU A CA 1
ATOM 2152 C C . LEU A 1 288 ? 11.203 7.882 1.411 1.00 97.19 288 LEU A C 1
ATOM 2154 O O . LEU A 1 288 ? 12.004 8.281 0.574 1.00 97.19 288 LEU A O 1
ATOM 2158 N N . ALA A 1 289 ? 10.394 6.841 1.190 1.00 95.62 289 ALA A N 1
ATOM 2159 C CA . ALA A 1 289 ? 10.328 6.164 -0.103 1.00 95.62 289 ALA A CA 1
ATOM 2160 C C . ALA A 1 289 ? 9.843 7.117 -1.207 1.00 95.62 289 ALA A C 1
ATOM 2162 O O . ALA A 1 289 ? 10.485 7.209 -2.247 1.00 95.62 289 ALA A O 1
ATOM 2163 N N . ILE A 1 290 ? 8.774 7.886 -0.961 1.00 96.56 290 ILE A N 1
ATOM 2164 C CA . ILE A 1 290 ? 8.278 8.902 -1.907 1.00 96.56 290 ILE A CA 1
ATOM 2165 C C . ILE A 1 290 ? 9.351 9.961 -2.191 1.00 96.56 290 ILE A C 1
ATOM 2167 O O . ILE A 1 290 ? 9.603 10.274 -3.350 1.00 96.56 290 ILE A O 1
ATOM 2171 N N . ALA A 1 291 ? 10.006 10.485 -1.153 1.00 97.25 291 ALA A N 1
ATOM 2172 C CA . ALA A 1 291 ? 11.083 11.460 -1.309 1.00 97.25 291 ALA A CA 1
ATOM 2173 C C . ALA A 1 291 ? 12.277 10.884 -2.091 1.00 97.25 291 ALA A C 1
ATOM 2175 O O . ALA A 1 291 ? 12.832 11.562 -2.950 1.00 97.25 291 ALA A O 1
ATOM 2176 N N . GLY A 1 292 ? 12.634 9.621 -1.846 1.00 94.44 292 GLY A N 1
ATOM 2177 C CA . GLY A 1 292 ? 13.700 8.922 -2.561 1.00 94.44 292 GLY A CA 1
ATOM 2178 C C . GLY A 1 292 ? 13.408 8.703 -4.048 1.00 94.44 292 GLY A C 1
ATOM 2179 O O . GLY A 1 292 ? 14.341 8.733 -4.839 1.00 94.44 292 GLY A O 1
ATOM 2180 N N . LEU A 1 293 ? 12.137 8.547 -4.448 1.00 91.12 293 LEU A N 1
ATOM 2181 C CA . LEU A 1 293 ? 11.747 8.427 -5.864 1.00 91.12 293 LEU A CA 1
ATOM 2182 C C . LEU A 1 293 ? 12.021 9.702 -6.676 1.00 91.12 293 LEU A C 1
ATOM 2184 O O . LEU A 1 293 ? 12.175 9.621 -7.891 1.00 91.12 293 LEU A O 1
ATOM 2188 N N . VAL A 1 294 ? 12.036 10.866 -6.021 1.00 93.00 294 VAL A N 1
ATOM 2189 C CA . VAL A 1 294 ? 12.196 12.182 -6.667 1.00 93.00 294 VAL A CA 1
ATOM 2190 C C . VAL A 1 294 ? 13.536 12.850 -6.352 1.00 93.00 294 VAL A C 1
ATOM 2192 O O . VAL A 1 294 ? 13.815 13.934 -6.861 1.00 93.00 294 VAL A O 1
ATOM 2195 N N . ALA A 1 295 ? 14.353 12.231 -5.500 1.00 94.06 295 ALA A N 1
ATOM 2196 C CA . ALA A 1 295 ? 15.675 12.723 -5.153 1.00 94.06 295 ALA A CA 1
ATOM 2197 C C . ALA A 1 295 ? 16.698 12.396 -6.247 1.00 94.06 295 ALA A C 1
ATOM 2199 O O . ALA A 1 295 ? 16.663 11.334 -6.867 1.00 94.06 295 ALA A O 1
ATOM 2200 N N . GLU A 1 296 ? 17.644 13.302 -6.461 1.00 90.44 296 GLU A N 1
ATOM 2201 C CA . GLU A 1 296 ? 18.777 13.076 -7.349 1.00 90.44 296 GLU A CA 1
ATOM 2202 C C . GLU A 1 296 ? 19.799 12.145 -6.690 1.00 90.44 296 GLU A C 1
ATOM 2204 O O . GLU A 1 296 ? 20.209 12.358 -5.551 1.00 90.44 296 GLU A O 1
ATOM 2209 N N . GLY A 1 297 ? 20.258 11.129 -7.419 1.00 86.12 297 GLY A N 1
ATOM 2210 C CA . GLY A 1 297 ? 21.221 10.154 -6.907 1.00 86.12 297 GLY A CA 1
ATOM 2211 C C . GLY A 1 297 ? 20.570 9.008 -6.130 1.00 86.12 297 GLY A C 1
ATOM 2212 O O . GLY A 1 297 ? 19.419 8.649 -6.360 1.00 86.12 297 GLY A O 1
ATOM 2213 N N . GLU A 1 298 ? 21.339 8.375 -5.246 1.00 87.88 298 GLU A N 1
ATOM 2214 C CA . GLU A 1 298 ? 20.908 7.179 -4.518 1.00 87.88 298 GLU A CA 1
ATOM 2215 C C . GLU A 1 298 ? 20.404 7.532 -3.112 1.00 87.88 298 GLU A C 1
ATOM 2217 O O . GLU A 1 298 ? 21.100 8.181 -2.330 1.00 87.88 298 GLU A O 1
ATOM 2222 N N . THR A 1 299 ? 19.204 7.057 -2.768 1.00 89.81 299 THR A N 1
ATOM 2223 C CA . THR A 1 299 ? 18.656 7.141 -1.407 1.00 89.81 299 THR A CA 1
ATOM 2224 C C . THR A 1 299 ? 18.651 5.757 -0.769 1.00 89.81 299 THR A C 1
ATOM 2226 O O . THR A 1 299 ? 17.967 4.854 -1.245 1.00 89.81 299 THR A O 1
ATOM 2229 N N . LEU A 1 300 ? 19.370 5.593 0.345 1.00 90.81 300 LEU A N 1
ATOM 2230 C CA . LEU A 1 300 ? 19.410 4.337 1.100 1.00 90.81 300 LEU A CA 1
ATOM 2231 C C . LEU A 1 300 ? 18.559 4.456 2.368 1.00 90.81 300 LEU A C 1
ATOM 2233 O O . LEU A 1 300 ? 18.967 5.117 3.322 1.00 90.81 300 LEU A O 1
ATOM 2237 N N . ILE A 1 301 ? 17.401 3.795 2.403 1.00 91.50 301 ILE A N 1
ATOM 2238 C CA . ILE A 1 301 ? 16.494 3.822 3.560 1.00 91.50 301 ILE A CA 1
ATOM 2239 C C . ILE A 1 301 ? 16.800 2.652 4.498 1.00 91.50 301 ILE A C 1
ATOM 2241 O O . ILE A 1 301 ? 16.610 1.485 4.161 1.00 91.50 301 ILE A O 1
ATOM 2245 N N . GLU A 1 302 ? 17.235 2.960 5.714 1.00 88.88 302 GLU A N 1
ATOM 2246 C CA . GLU A 1 302 ? 17.483 1.971 6.757 1.00 88.88 302 GLU A CA 1
ATOM 2247 C C . GLU A 1 302 ? 16.265 1.743 7.651 1.00 88.88 302 GLU A C 1
ATOM 2249 O O . GLU A 1 302 ? 15.364 2.577 7.740 1.00 88.88 302 GLU A O 1
ATOM 2254 N N . ARG A 1 303 ? 16.280 0.622 8.389 1.00 88.88 303 ARG A N 1
ATOM 2255 C CA . ARG A 1 303 ? 15.190 0.198 9.291 1.00 88.88 303 ARG A CA 1
ATOM 2256 C C . ARG A 1 303 ? 13.861 -0.007 8.555 1.00 88.88 303 ARG A C 1
ATOM 2258 O O . ARG A 1 303 ? 12.789 0.282 9.086 1.00 88.88 303 ARG A O 1
ATOM 2265 N N . ILE A 1 304 ? 13.950 -0.566 7.346 1.00 86.25 304 ILE A N 1
ATOM 2266 C CA . ILE A 1 304 ? 12.811 -0.791 6.448 1.00 86.25 304 ILE A CA 1
ATOM 2267 C C . ILE A 1 304 ? 11.717 -1.681 7.051 1.00 86.25 304 ILE A C 1
ATOM 2269 O O . ILE A 1 304 ? 10.559 -1.526 6.699 1.00 86.25 304 ILE A O 1
ATOM 2273 N N . TYR A 1 305 ? 12.033 -2.486 8.073 1.00 86.56 305 TYR A N 1
ATOM 2274 C CA . TYR A 1 305 ? 11.049 -3.260 8.842 1.00 86.56 305 TYR A CA 1
ATOM 2275 C C . TYR A 1 305 ? 9.894 -2.412 9.411 1.00 86.56 305 TYR A C 1
ATOM 2277 O O . TYR A 1 305 ? 8.861 -2.951 9.805 1.00 86.56 305 TYR A O 1
ATOM 2285 N N . HIS A 1 306 ? 10.053 -1.087 9.526 1.00 89.69 306 HIS A N 1
ATOM 2286 C CA . HIS A 1 306 ? 8.944 -0.192 9.845 1.00 89.69 306 HIS A CA 1
ATOM 2287 C C . HIS A 1 306 ? 7.894 -0.135 8.728 1.00 89.69 306 HIS A C 1
ATOM 2289 O O . HIS A 1 306 ? 6.709 -0.121 9.061 1.00 89.69 306 HIS A O 1
ATOM 2295 N N . LEU A 1 307 ? 8.324 -0.125 7.463 1.00 91.25 307 LEU A N 1
ATOM 2296 C CA . LEU A 1 307 ? 7.494 -0.121 6.256 1.00 91.25 307 LEU A CA 1
ATOM 2297 C C . LEU A 1 307 ? 6.741 -1.446 6.106 1.00 91.25 307 LEU A C 1
ATOM 2299 O O . LEU A 1 307 ? 5.516 -1.446 5.987 1.00 91.25 307 LEU A O 1
ATOM 2303 N N . ASP A 1 308 ? 7.457 -2.563 6.253 1.00 90.00 308 ASP A N 1
ATOM 2304 C CA . ASP A 1 308 ? 6.934 -3.930 6.072 1.00 90.00 308 ASP A CA 1
ATOM 2305 C C . ASP A 1 308 ? 5.782 -4.276 7.032 1.00 90.00 308 ASP A C 1
ATOM 2307 O O . ASP A 1 308 ? 5.045 -5.240 6.845 1.00 90.00 308 ASP A O 1
ATOM 2311 N N . ARG A 1 309 ? 5.590 -3.479 8.090 1.00 92.38 309 ARG A N 1
ATOM 2312 C CA . ARG A 1 309 ? 4.466 -3.630 9.023 1.00 92.38 309 ARG A CA 1
ATOM 2313 C C . ARG A 1 309 ? 3.113 -3.226 8.441 1.00 92.38 309 ARG A C 1
ATOM 2315 O O . ARG A 1 309 ? 2.106 -3.506 9.089 1.00 92.38 309 ARG A O 1
ATOM 2322 N N . GLY A 1 310 ? 3.081 -2.497 7.329 1.00 93.50 310 GLY A N 1
ATOM 2323 C CA . GLY A 1 310 ? 1.838 -1.968 6.766 1.00 93.50 310 GLY A CA 1
ATOM 2324 C C . GLY A 1 310 ? 1.862 -1.689 5.268 1.00 93.50 310 GLY A C 1
ATOM 2325 O O . GLY A 1 310 ? 0.901 -1.109 4.780 1.00 93.50 310 GLY A O 1
ATOM 2326 N N . TYR A 1 311 ? 2.921 -2.080 4.559 1.00 95.31 311 TYR A N 1
ATOM 2327 C CA . TYR A 1 311 ? 2.946 -2.130 3.102 1.00 95.31 311 TYR A CA 1
ATOM 2328 C C . TYR A 1 311 ? 3.483 -3.484 2.663 1.00 95.31 311 TYR A C 1
ATOM 2330 O O . TYR A 1 311 ? 4.530 -3.923 3.134 1.00 95.31 311 TYR A O 1
ATOM 2338 N N . ASP A 1 312 ? 2.762 -4.129 1.756 1.00 92.69 312 ASP A N 1
ATOM 2339 C CA . ASP A 1 312 ? 3.164 -5.404 1.173 1.00 92.69 312 ASP A CA 1
ATOM 2340 C C . ASP A 1 312 ? 3.917 -5.149 -0.136 1.00 92.69 312 ASP A C 1
ATOM 2342 O O . ASP A 1 312 ? 3.328 -4.636 -1.092 1.00 92.69 312 ASP A O 1
ATOM 2346 N N . GLN A 1 313 ? 5.215 -5.471 -0.155 1.00 89.25 313 GLN A N 1
ATOM 2347 C CA . GLN A 1 313 ? 6.091 -5.401 -1.335 1.00 89.25 313 GLN A CA 1
ATOM 2348 C C . GLN A 1 313 ? 6.008 -4.056 -2.082 1.00 89.25 313 GLN A C 1
ATOM 2350 O O . GLN A 1 313 ? 5.852 -4.002 -3.309 1.00 89.25 313 GLN A O 1
ATOM 2355 N N . MET A 1 314 ? 6.062 -2.943 -1.340 1.00 90.94 314 MET A N 1
ATOM 2356 C CA . MET A 1 314 ? 5.954 -1.594 -1.911 1.00 90.94 314 MET A CA 1
ATOM 2357 C C . MET A 1 314 ? 7.014 -1.347 -2.988 1.00 90.94 314 MET A C 1
ATOM 2359 O O . MET A 1 314 ? 6.713 -0.739 -4.012 1.00 90.94 314 MET A O 1
ATOM 2363 N N . GLU A 1 315 ? 8.226 -1.857 -2.788 1.00 83.31 315 GLU A N 1
ATOM 2364 C CA . GLU A 1 315 ? 9.332 -1.800 -3.737 1.00 83.31 315 GLU A CA 1
ATOM 2365 C C . GLU A 1 315 ? 8.973 -2.458 -5.070 1.00 83.31 315 GLU A C 1
ATOM 2367 O O . GLU A 1 315 ? 9.168 -1.850 -6.117 1.00 83.31 315 GLU A O 1
ATOM 2372 N N . GLN A 1 316 ? 8.348 -3.638 -5.051 1.00 83.38 316 GLN A N 1
ATOM 2373 C CA . GLN A 1 316 ? 7.955 -4.334 -6.277 1.00 83.38 316 GLN A CA 1
ATOM 2374 C C . GLN A 1 316 ? 6.824 -3.598 -6.990 1.00 83.38 316 GLN A C 1
ATOM 2376 O O . GLN A 1 316 ? 6.869 -3.426 -8.209 1.00 83.38 316 GLN A O 1
ATOM 2381 N N . LYS A 1 317 ? 5.830 -3.113 -6.234 1.00 89.88 317 LYS A N 1
ATOM 2382 C CA . LYS A 1 317 ? 4.715 -2.325 -6.777 1.00 89.88 317 LYS A CA 1
ATOM 2383 C C . LYS A 1 317 ? 5.215 -1.030 -7.425 1.00 89.88 317 LYS A C 1
ATOM 2385 O O . LYS A 1 317 ? 4.798 -0.711 -8.534 1.00 89.88 317 LYS A O 1
ATOM 2390 N N . LEU A 1 318 ? 6.133 -0.309 -6.778 1.00 85.12 318 LEU A N 1
ATOM 2391 C CA . LEU A 1 318 ? 6.737 0.914 -7.320 1.00 85.12 318 LEU A CA 1
ATOM 2392 C C . LEU A 1 318 ? 7.638 0.632 -8.526 1.00 85.12 318 LEU A C 1
ATOM 2394 O O . LEU A 1 318 ? 7.521 1.316 -9.541 1.00 85.12 318 LEU A O 1
ATOM 2398 N N . SER A 1 319 ? 8.490 -0.395 -8.465 1.00 78.44 319 SER A N 1
ATOM 2399 C CA . SER A 1 319 ? 9.315 -0.800 -9.608 1.00 78.44 319 SER A CA 1
ATOM 2400 C C . SER A 1 319 ? 8.462 -1.185 -10.814 1.00 78.44 319 SER A C 1
ATOM 2402 O O . SER A 1 319 ? 8.807 -0.823 -11.935 1.00 78.44 319 SER A O 1
ATOM 2404 N N . ALA A 1 320 ? 7.320 -1.847 -10.604 1.00 79.75 320 ALA A N 1
ATOM 2405 C CA . ALA A 1 320 ? 6.383 -2.170 -11.676 1.00 79.75 320 ALA A CA 1
ATOM 2406 C C . ALA A 1 320 ? 5.753 -0.919 -12.320 1.00 79.75 320 ALA A C 1
ATOM 2408 O O . ALA A 1 320 ? 5.482 -0.936 -13.519 1.00 79.75 320 ALA A O 1
ATOM 2409 N N . LEU A 1 321 ? 5.553 0.167 -11.562 1.00 76.56 321 LEU A N 1
ATOM 2410 C CA . LEU A 1 321 ? 5.063 1.450 -12.090 1.00 76.56 321 LEU A CA 1
ATOM 2411 C C . LEU A 1 321 ? 6.132 2.198 -12.903 1.00 76.56 321 LEU A C 1
ATOM 2413 O O . LEU A 1 321 ? 5.802 2.867 -13.878 1.00 76.56 321 LEU A O 1
ATOM 2417 N N . GLY A 1 322 ? 7.403 2.079 -12.511 1.00 64.44 322 GLY A N 1
ATOM 2418 C CA . GLY A 1 322 ? 8.543 2.683 -13.209 1.00 64.44 322 GLY A CA 1
ATOM 2419 C C . GLY A 1 322 ? 9.112 1.839 -14.355 1.00 64.44 322 GLY A C 1
ATOM 2420 O O . GLY A 1 322 ? 9.963 2.322 -15.101 1.00 64.44 322 GLY A O 1
ATOM 2421 N N . ALA A 1 323 ? 8.669 0.588 -14.515 1.00 59.31 323 ALA A N 1
ATOM 2422 C CA . ALA A 1 323 ? 9.198 -0.334 -15.510 1.00 59.31 323 ALA A CA 1
ATOM 2423 C C . ALA A 1 323 ? 8.844 0.123 -16.931 1.00 59.31 323 ALA A C 1
ATOM 2425 O O . ALA A 1 323 ? 7.788 -0.196 -17.476 1.00 59.31 323 ALA A O 1
ATOM 2426 N N . ARG A 1 324 ? 9.772 0.840 -17.566 1.00 70.19 324 ARG A N 1
ATOM 2427 C CA . ARG A 1 324 ? 9.758 1.066 -19.010 1.00 70.19 324 ARG A CA 1
ATOM 2428 C C . ARG A 1 324 ? 10.299 -0.197 -19.679 1.00 70.19 324 ARG A C 1
ATOM 2430 O O . ARG A 1 324 ? 11.473 -0.514 -19.483 1.00 70.19 324 ARG A O 1
ATOM 2437 N N . PRO A 1 325 ? 9.488 -0.935 -20.459 1.00 77.31 325 PRO A N 1
ATOM 2438 C CA . PRO A 1 325 ? 9.910 -2.228 -20.997 1.00 77.31 325 PRO A CA 1
ATOM 2439 C C . PRO A 1 325 ? 11.207 -2.149 -21.817 1.00 77.31 325 PRO A C 1
ATOM 2441 O O . PRO A 1 325 ? 12.049 -3.035 -21.709 1.00 77.31 325 PRO A O 1
ATOM 2444 N N . ALA A 1 326 ? 11.398 -1.052 -22.556 1.00 84.75 326 ALA A N 1
ATOM 2445 C CA . ALA A 1 326 ? 12.627 -0.749 -23.285 1.00 84.75 326 ALA A CA 1
ATOM 2446 C C . ALA A 1 326 ? 13.852 -0.619 -22.359 1.00 84.75 326 ALA A C 1
ATOM 2448 O O . ALA A 1 326 ? 14.838 -1.331 -22.527 1.00 84.75 326 ALA A O 1
ATOM 2449 N N . GLU A 1 327 ? 13.777 0.215 -21.320 1.00 81.31 327 GLU A N 1
ATOM 2450 C CA . GLU A 1 327 ? 14.886 0.400 -20.371 1.00 81.31 327 GLU A CA 1
ATOM 2451 C C . GLU A 1 327 ? 15.216 -0.891 -19.615 1.00 81.31 327 GLU A C 1
ATOM 2453 O O . GLU A 1 327 ? 16.384 -1.200 -19.379 1.00 81.31 327 GLU A O 1
ATOM 2458 N N . MET A 1 328 ? 14.195 -1.687 -19.288 1.00 82.25 328 MET A N 1
ATOM 2459 C CA . MET A 1 328 ? 14.390 -3.008 -18.697 1.00 82.25 328 MET A CA 1
ATOM 2460 C C . MET A 1 328 ? 15.108 -3.956 -19.667 1.00 82.25 328 MET A C 1
ATOM 2462 O O . MET A 1 328 ? 16.030 -4.667 -19.272 1.00 82.25 328 MET A O 1
ATOM 2466 N N . ALA A 1 329 ? 14.744 -3.947 -20.949 1.00 88.25 329 ALA A N 1
ATOM 2467 C CA . ALA A 1 329 ? 15.444 -4.722 -21.967 1.00 88.25 329 ALA A CA 1
ATOM 2468 C C . ALA A 1 329 ? 16.922 -4.305 -22.076 1.00 88.25 329 ALA A C 1
ATOM 2470 O O . ALA A 1 329 ? 17.810 -5.158 -22.032 1.00 88.25 329 ALA A O 1
ATOM 2471 N N . ARG A 1 330 ? 17.199 -2.995 -22.096 1.00 90.88 330 ARG A N 1
ATOM 2472 C CA . ARG A 1 330 ? 18.559 -2.439 -22.063 1.00 90.88 330 ARG A CA 1
ATOM 2473 C C . ARG A 1 330 ? 19.335 -2.851 -20.815 1.00 90.88 330 ARG A C 1
ATOM 2475 O O . ARG A 1 330 ? 20.527 -3.152 -20.903 1.00 90.88 330 ARG A O 1
ATOM 2482 N N . HIS A 1 331 ? 18.681 -2.878 -19.657 1.00 84.19 331 HIS A N 1
ATOM 2483 C CA . HIS A 1 331 ? 19.282 -3.356 -18.416 1.00 84.19 331 HIS A CA 1
ATOM 2484 C C . HIS A 1 331 ? 19.760 -4.808 -18.554 1.00 84.19 331 HIS A C 1
ATOM 2486 O O . HIS A 1 331 ? 20.923 -5.086 -18.265 1.00 84.19 331 HIS A O 1
ATOM 2492 N N . TRP A 1 332 ? 18.926 -5.714 -19.074 1.00 84.06 332 TRP A N 1
ATOM 2493 C CA . TRP A 1 332 ? 19.308 -7.118 -19.271 1.00 84.06 332 TRP A CA 1
ATOM 2494 C C . TRP A 1 332 ? 20.461 -7.300 -20.255 1.00 84.06 332 TRP A C 1
ATOM 2496 O O . TRP A 1 332 ? 21.358 -8.104 -19.997 1.00 84.06 332 TRP A O 1
ATOM 2506 N N . VAL A 1 333 ? 20.487 -6.520 -21.340 1.00 88.62 333 VAL A N 1
ATOM 2507 C CA . VAL A 1 333 ? 21.617 -6.517 -22.284 1.00 88.62 333 VAL A CA 1
ATOM 2508 C C . VAL A 1 333 ? 22.915 -6.156 -21.550 1.00 88.62 333 VAL A C 1
ATOM 2510 O O . VAL A 1 333 ? 23.911 -6.865 -21.671 1.00 88.62 333 VAL A O 1
ATOM 2513 N N . LYS A 1 334 ? 22.894 -5.117 -20.700 1.00 83.69 334 LYS A N 1
ATOM 2514 C CA . LYS A 1 334 ? 24.058 -4.710 -19.887 1.00 83.69 334 LYS A CA 1
ATOM 2515 C C . LYS A 1 334 ? 24.490 -5.766 -18.864 1.00 83.69 334 LYS A C 1
ATOM 2517 O O . LYS A 1 334 ? 25.676 -5.852 -18.568 1.00 83.69 334 LYS A O 1
ATOM 2522 N N . GLN A 1 335 ? 23.561 -6.572 -18.348 1.00 83.25 335 GLN A N 1
ATOM 2523 C CA . GLN A 1 335 ? 23.868 -7.700 -17.455 1.00 83.25 335 GLN A CA 1
ATOM 2524 C C . GLN A 1 335 ? 24.427 -8.931 -18.199 1.00 83.25 335 GLN A C 1
ATOM 2526 O O . GLN A 1 335 ? 24.732 -9.942 -17.571 1.00 83.25 335 GLN A O 1
ATOM 2531 N N . GLY A 1 336 ? 24.579 -8.868 -19.528 1.00 84.00 336 GLY A N 1
ATOM 2532 C CA . GLY A 1 336 ? 25.151 -9.949 -20.333 1.00 84.00 336 GLY A CA 1
ATOM 2533 C C . GLY A 1 336 ? 24.131 -10.977 -20.825 1.00 84.00 336 GLY A C 1
ATOM 2534 O O . GLY A 1 336 ? 24.517 -12.088 -21.207 1.00 84.00 336 GLY A O 1
ATOM 2535 N N . ALA A 1 337 ? 22.836 -10.637 -20.836 1.00 81.69 337 ALA A N 1
ATOM 2536 C CA . ALA A 1 337 ? 21.826 -11.471 -21.476 1.00 81.69 337 ALA A CA 1
ATOM 2537 C C . ALA A 1 337 ? 22.198 -11.698 -22.947 1.00 81.69 337 ALA A C 1
ATOM 2539 O O . ALA A 1 337 ? 22.564 -10.768 -23.654 1.00 81.69 337 ALA A O 1
ATOM 2540 N N . ARG A 1 338 ? 22.100 -12.944 -23.421 1.00 84.25 338 ARG A N 1
ATOM 2541 C CA . ARG A 1 338 ? 22.472 -13.314 -24.803 1.00 84.25 338 ARG A CA 1
ATOM 2542 C C . ARG A 1 338 ? 21.283 -13.377 -25.761 1.00 84.25 338 ARG A C 1
ATOM 2544 O O . ARG A 1 338 ? 21.466 -13.690 -26.937 1.00 84.25 338 ARG A O 1
ATOM 2551 N N . ARG A 1 339 ? 20.073 -13.204 -25.231 1.00 86.56 339 ARG A N 1
ATOM 2552 C CA . ARG A 1 339 ? 18.788 -13.262 -25.933 1.00 86.56 339 ARG A CA 1
ATOM 2553 C C . ARG A 1 339 ? 17.709 -12.677 -25.023 1.00 86.56 339 ARG A C 1
ATOM 2555 O O . ARG A 1 339 ? 17.782 -12.871 -23.811 1.00 86.56 339 ARG A O 1
ATOM 2562 N N . LEU A 1 340 ? 16.695 -12.040 -25.602 1.00 90.69 340 LEU A N 1
ATOM 2563 C CA . LEU A 1 340 ? 15.478 -11.646 -24.887 1.00 90.69 340 LEU A CA 1
ATOM 2564 C C . LEU A 1 340 ? 14.289 -12.474 -25.359 1.00 90.69 340 LEU A C 1
ATOM 2566 O O . LEU A 1 340 ? 14.024 -12.569 -26.555 1.00 90.69 340 LEU A O 1
ATOM 2570 N N . HIS A 1 341 ? 13.565 -13.064 -24.410 1.00 90.62 341 HIS A N 1
ATOM 2571 C CA . HIS A 1 341 ? 12.319 -13.778 -24.662 1.00 90.62 341 HIS A CA 1
ATOM 2572 C C . HIS A 1 341 ? 11.144 -12.958 -24.130 1.00 90.62 341 HIS A C 1
ATOM 2574 O O . HIS A 1 341 ? 11.038 -12.721 -22.929 1.00 90.62 341 HIS A O 1
ATOM 2580 N N . LEU A 1 342 ? 10.281 -12.513 -25.040 1.00 91.19 342 LEU A N 1
ATOM 2581 C CA . LEU A 1 342 ? 9.127 -11.667 -24.764 1.00 91.19 342 LEU A CA 1
ATOM 2582 C C . LEU A 1 342 ? 7.832 -12.451 -24.991 1.00 91.19 342 LEU A C 1
ATOM 2584 O O . LEU A 1 342 ? 7.693 -13.179 -25.977 1.00 91.19 342 LEU A O 1
ATOM 2588 N N . VAL A 1 343 ? 6.855 -12.257 -24.106 1.00 89.00 343 VAL A N 1
ATOM 2589 C CA . VAL A 1 343 ? 5.529 -12.877 -24.222 1.00 89.00 343 VAL A CA 1
ATOM 2590 C C . VAL A 1 343 ? 4.441 -11.817 -24.063 1.00 89.00 343 VAL A C 1
ATOM 2592 O O . VAL A 1 343 ? 4.278 -11.235 -22.992 1.00 89.00 343 VAL A O 1
ATOM 2595 N N . ASP A 1 344 ? 3.648 -11.591 -25.113 1.00 89.19 344 ASP A N 1
ATOM 2596 C CA . ASP A 1 344 ? 2.448 -10.754 -25.049 1.00 89.19 344 ASP A CA 1
ATOM 2597 C C . ASP A 1 344 ? 1.277 -11.541 -24.435 1.00 89.19 344 ASP A C 1
ATOM 2599 O O . ASP A 1 344 ? 0.441 -12.119 -25.138 1.00 89.19 344 ASP A O 1
ATOM 2603 N N . LEU A 1 345 ? 1.207 -11.565 -23.101 1.00 81.56 345 LEU A N 1
ATOM 2604 C CA . LEU A 1 345 ? 0.144 -12.255 -22.358 1.00 81.56 345 LEU A CA 1
ATOM 2605 C C . LEU A 1 345 ? -1.257 -11.699 -22.662 1.00 81.56 345 LEU A C 1
ATOM 2607 O O . LEU A 1 345 ? -2.215 -12.467 -22.790 1.00 81.56 345 LEU A O 1
ATOM 2611 N N . ASN A 1 346 ? -1.385 -10.381 -22.854 1.00 79.31 346 ASN A N 1
ATOM 2612 C CA . ASN A 1 346 ? -2.650 -9.770 -23.276 1.00 79.31 346 ASN A CA 1
ATOM 2613 C C . ASN A 1 346 ? -3.052 -10.282 -24.665 1.00 79.31 346 ASN A C 1
ATOM 2615 O O . ASN A 1 346 ? -4.231 -10.539 -24.926 1.00 79.31 346 ASN A O 1
ATOM 2619 N N . GLY A 1 347 ? -2.063 -10.463 -25.542 1.00 84.88 347 GLY A N 1
ATOM 2620 C CA . GLY A 1 347 ? -2.245 -11.039 -26.862 1.00 84.88 347 GLY A CA 1
ATOM 2621 C C . GLY A 1 347 ? -2.685 -12.502 -26.830 1.00 84.88 347 GLY A C 1
ATOM 2622 O O . GLY A 1 347 ? -3.563 -12.889 -27.604 1.00 84.88 347 GLY A O 1
ATOM 2623 N N . VAL A 1 348 ? -2.159 -13.308 -25.898 1.00 82.19 348 VAL A N 1
ATOM 2624 C CA . VAL A 1 348 ? -2.620 -14.691 -25.667 1.00 82.19 348 VAL A CA 1
ATOM 2625 C C . VAL A 1 348 ? -4.115 -14.714 -25.343 1.00 82.19 348 VAL A C 1
ATOM 2627 O O . VAL A 1 348 ? -4.869 -15.421 -26.016 1.00 82.19 348 VAL A O 1
ATOM 2630 N N . GLY A 1 349 ? -4.553 -13.908 -24.368 1.00 75.50 349 GLY A N 1
ATOM 2631 C CA . GLY A 1 349 ? -5.955 -13.847 -23.944 1.00 75.50 349 GLY A CA 1
ATOM 2632 C C . GLY A 1 349 ? -6.898 -13.301 -25.021 1.00 75.50 349 GLY A C 1
ATOM 2633 O O . GLY A 1 349 ? -7.987 -13.833 -25.224 1.00 75.50 349 GLY A O 1
ATOM 2634 N N . ALA A 1 350 ? -6.472 -12.271 -25.759 1.00 83.19 350 ALA A N 1
ATOM 2635 C CA . ALA A 1 350 ? -7.271 -11.665 -26.826 1.00 83.19 350 ALA A CA 1
ATOM 2636 C C . ALA A 1 350 ? -7.231 -12.444 -28.152 1.00 83.19 350 ALA A C 1
ATOM 2638 O O . ALA A 1 350 ? -8.049 -12.198 -29.040 1.00 83.19 350 ALA A O 1
ATOM 2639 N N . GLY A 1 351 ? -6.263 -13.349 -28.314 1.00 84.19 351 GLY A N 1
ATOM 2640 C CA . GLY A 1 351 ? -6.049 -14.107 -29.538 1.00 84.19 351 GLY A CA 1
ATOM 2641 C C . GLY A 1 351 ? -5.490 -13.316 -30.721 1.00 84.19 351 GLY A C 1
ATOM 2642 O O . GLY A 1 351 ? -5.611 -13.781 -31.851 1.00 84.19 351 GLY A O 1
ATOM 2643 N N . LYS A 1 352 ? -4.929 -12.136 -30.453 1.00 89.56 352 LYS A N 1
ATOM 2644 C CA . LYS A 1 352 ? -4.204 -11.258 -31.381 1.00 89.56 352 LYS A CA 1
ATOM 2645 C C . LYS A 1 352 ? -3.292 -10.337 -30.569 1.00 89.56 352 LYS A C 1
ATOM 2647 O O . LYS A 1 352 ? -3.700 -10.012 -29.453 1.00 89.56 352 LYS A O 1
ATOM 2652 N N . PRO A 1 353 ? -2.142 -9.873 -31.085 1.00 89.00 353 PRO A N 1
ATOM 2653 C CA . PRO A 1 353 ? -1.251 -9.005 -30.318 1.00 89.00 353 PRO A CA 1
ATOM 2654 C C . PRO A 1 353 ? -1.935 -7.731 -29.800 1.00 89.00 353 PRO A C 1
ATOM 2656 O O . PRO A 1 353 ? -2.851 -7.189 -30.429 1.00 89.00 353 PRO A O 1
ATOM 2659 N N . LYS A 1 354 ? -1.506 -7.269 -28.623 1.00 90.19 354 LYS A N 1
ATOM 2660 C CA . LYS A 1 354 ? -2.085 -6.128 -27.898 1.00 90.19 354 LYS A CA 1
ATOM 2661 C C . LYS A 1 354 ? -1.063 -5.092 -27.452 1.00 90.19 354 LYS A C 1
ATOM 2663 O O . LYS A 1 354 ? -1.448 -3.941 -27.274 1.00 90.19 354 LYS A O 1
ATOM 2668 N N . ASN A 1 355 ? 0.201 -5.471 -27.298 1.00 87.31 355 ASN A N 1
ATOM 2669 C CA . ASN A 1 355 ? 1.234 -4.607 -26.722 1.00 87.31 355 ASN A CA 1
ATOM 2670 C C . ASN A 1 355 ? 2.261 -4.114 -27.758 1.00 87.31 355 ASN A C 1
ATOM 2672 O O . ASN A 1 355 ? 3.438 -3.952 -27.450 1.00 87.31 355 ASN A O 1
ATOM 2676 N N . GLU A 1 356 ? 1.824 -3.865 -28.995 1.00 88.38 356 GLU A N 1
ATOM 2677 C CA . GLU A 1 356 ? 2.709 -3.568 -30.130 1.00 88.38 356 GLU A CA 1
ATOM 2678 C C . GLU A 1 356 ? 3.643 -2.373 -29.894 1.00 88.38 356 GLU A C 1
ATOM 2680 O O . GLU A 1 356 ? 4.830 -2.473 -30.180 1.00 88.38 356 GLU A O 1
ATOM 2685 N N . ALA A 1 357 ? 3.151 -1.285 -29.295 1.00 84.62 357 ALA A N 1
ATOM 2686 C CA . ALA A 1 357 ? 3.980 -0.117 -28.991 1.00 84.62 357 ALA A CA 1
ATOM 2687 C C . ALA A 1 357 ? 5.118 -0.433 -28.002 1.00 84.62 357 ALA A C 1
ATOM 2689 O O . ALA A 1 357 ? 6.246 0.011 -28.197 1.00 84.62 357 ALA A O 1
ATOM 2690 N N . ALA A 1 358 ? 4.840 -1.227 -26.963 1.00 86.38 358 ALA A N 1
ATOM 2691 C CA . ALA A 1 358 ? 5.843 -1.617 -25.974 1.00 86.38 358 ALA A CA 1
ATOM 2692 C C . ALA A 1 358 ? 6.869 -2.594 -26.564 1.00 86.38 358 ALA A C 1
ATOM 2694 O O . ALA A 1 358 ? 8.063 -2.455 -26.317 1.00 86.38 358 ALA A O 1
ATOM 2695 N N . ILE A 1 359 ? 6.405 -3.551 -27.372 1.00 92.38 359 ILE A N 1
ATOM 2696 C CA . ILE A 1 359 ? 7.264 -4.502 -28.088 1.00 92.38 359 ILE A CA 1
ATOM 2697 C C . ILE A 1 359 ? 8.194 -3.752 -29.039 1.00 92.38 359 ILE A C 1
ATOM 2699 O O . ILE A 1 359 ? 9.395 -3.988 -29.021 1.00 92.38 359 ILE A O 1
ATOM 2703 N N . ARG A 1 360 ? 7.655 -2.810 -29.819 1.00 91.50 360 ARG A N 1
ATOM 2704 C CA . ARG A 1 360 ? 8.451 -1.981 -30.722 1.00 91.50 360 ARG A CA 1
ATOM 2705 C C . ARG A 1 360 ? 9.496 -1.168 -29.966 1.00 91.50 360 ARG A C 1
ATOM 2707 O O . ARG A 1 360 ? 10.651 -1.200 -30.352 1.00 91.50 360 ARG A O 1
ATOM 2714 N N . ALA A 1 361 ? 9.123 -0.528 -28.858 1.00 89.06 361 ALA A N 1
ATOM 2715 C CA . ALA A 1 361 ? 10.078 0.211 -28.036 1.00 89.06 361 ALA A CA 1
ATOM 2716 C C . ALA A 1 361 ? 11.211 -0.683 -27.498 1.00 89.06 361 ALA A C 1
ATOM 2718 O O . ALA A 1 361 ? 12.347 -0.234 -27.420 1.00 89.06 361 ALA A O 1
ATOM 2719 N N . ILE A 1 362 ? 10.925 -1.944 -27.148 1.00 93.38 362 ILE A N 1
ATOM 2720 C CA . ILE A 1 362 ? 11.963 -2.912 -26.760 1.00 93.38 362 ILE A CA 1
ATOM 2721 C C . ILE A 1 362 ? 12.879 -3.243 -27.941 1.00 93.38 362 ILE A C 1
ATOM 2723 O O . ILE A 1 362 ? 14.093 -3.261 -27.764 1.00 93.38 362 ILE A O 1
ATOM 2727 N N . ILE A 1 363 ? 12.311 -3.521 -29.117 1.00 94.88 363 ILE A N 1
ATOM 2728 C CA . ILE A 1 363 ? 13.094 -3.870 -30.308 1.00 94.88 363 ILE A CA 1
ATOM 2729 C C . ILE A 1 363 ? 13.983 -2.696 -30.728 1.00 94.88 363 ILE A C 1
ATOM 2731 O O . ILE A 1 363 ? 15.182 -2.886 -30.900 1.00 94.88 363 ILE A O 1
ATOM 2735 N N . ASP A 1 364 ? 13.419 -1.489 -30.807 1.00 92.88 364 ASP A N 1
ATOM 2736 C CA . ASP A 1 364 ? 14.145 -0.264 -31.153 1.00 92.88 364 ASP A CA 1
ATOM 2737 C C . ASP A 1 364 ? 15.265 0.023 -30.140 1.00 92.88 364 ASP A C 1
ATOM 2739 O O . ASP A 1 364 ? 16.370 0.398 -30.527 1.00 92.88 364 ASP A O 1
ATOM 2743 N N . GLU A 1 365 ? 14.995 -0.176 -28.844 1.00 93.31 365 GLU A N 1
ATOM 2744 C CA . GLU A 1 365 ? 15.988 0.040 -27.796 1.00 93.31 365 GLU A CA 1
ATOM 2745 C C . GLU A 1 365 ? 17.121 -0.973 -27.879 1.00 93.31 365 GLU A C 1
ATOM 2747 O O . GLU A 1 365 ? 18.265 -0.561 -27.794 1.00 93.31 365 GLU A O 1
ATOM 2752 N N . VAL A 1 366 ? 16.835 -2.271 -28.026 1.00 93.25 366 VAL A N 1
ATOM 2753 C CA . VAL A 1 366 ? 17.839 -3.356 -28.025 1.00 93.25 366 VAL A CA 1
ATOM 2754 C C . VAL A 1 366 ? 18.622 -3.422 -29.339 1.00 93.25 366 VAL A C 1
ATOM 2756 O O . VAL A 1 366 ? 19.808 -3.758 -29.330 1.00 93.25 366 VAL A O 1
ATOM 2759 N N . GLY A 1 367 ? 17.974 -3.103 -30.459 1.00 87.94 367 GLY A N 1
ATOM 2760 C CA . GLY A 1 367 ? 18.542 -3.201 -31.798 1.00 87.94 367 GLY A CA 1
ATOM 2761 C C . GLY A 1 367 ? 19.001 -4.621 -32.145 1.00 87.94 367 GLY A C 1
ATOM 2762 O O . GLY A 1 367 ? 18.379 -5.612 -31.767 1.00 87.94 367 GLY A O 1
ATOM 2763 N N . GLU A 1 368 ? 20.123 -4.719 -32.858 1.00 86.56 368 GLU A N 1
ATOM 2764 C CA . GLU A 1 368 ? 20.707 -5.994 -33.306 1.00 86.56 368 GLU A CA 1
ATOM 2765 C C . GLU A 1 368 ? 21.726 -6.589 -32.310 1.00 86.56 368 GLU A C 1
ATOM 2767 O O . GLU A 1 368 ? 22.398 -7.571 -32.627 1.00 86.56 368 GLU A O 1
ATOM 2772 N N . GLU A 1 369 ? 21.875 -6.013 -31.108 1.00 87.94 369 GLU A N 1
ATOM 2773 C CA . GLU A 1 369 ? 22.893 -6.449 -30.137 1.00 87.94 369 GLU A CA 1
ATOM 2774 C C . GLU A 1 369 ? 22.688 -7.894 -29.681 1.00 87.94 369 GLU A C 1
ATOM 2776 O O . GLU A 1 369 ? 23.646 -8.666 -29.581 1.00 87.94 369 GLU A O 1
ATOM 2781 N N . ILE A 1 370 ? 21.435 -8.264 -29.408 1.00 90.62 370 ILE A N 1
ATOM 2782 C CA . ILE A 1 370 ? 21.047 -9.627 -29.055 1.00 90.62 370 ILE A CA 1
ATOM 2783 C C . ILE A 1 370 ? 19.716 -9.991 -29.707 1.00 90.62 370 ILE A C 1
ATOM 2785 O O . ILE A 1 370 ? 18.846 -9.134 -29.848 1.00 90.62 370 ILE A O 1
ATOM 2789 N N . PRO A 1 371 ? 19.508 -11.271 -30.057 1.00 92.69 371 PRO A N 1
ATOM 2790 C CA . PRO A 1 371 ? 18.260 -11.691 -30.658 1.00 92.69 371 PRO A CA 1
ATOM 2791 C C . PRO A 1 371 ? 17.072 -11.513 -29.711 1.00 92.69 371 PRO A C 1
ATOM 2793 O O . PRO A 1 371 ? 17.152 -11.814 -28.513 1.00 92.69 371 PRO A O 1
ATOM 2796 N N . ILE A 1 372 ? 15.941 -11.110 -30.281 1.00 95.00 372 ILE A N 1
ATOM 2797 C CA . ILE A 1 372 ? 14.669 -10.969 -29.571 1.00 95.00 372 ILE A CA 1
ATOM 2798 C C . ILE A 1 372 ? 13.692 -11.989 -30.142 1.00 95.00 372 ILE A C 1
ATOM 2800 O O . ILE A 1 372 ? 13.481 -12.053 -31.354 1.00 95.00 372 ILE A O 1
ATOM 2804 N N . GLN A 1 373 ? 13.098 -12.794 -29.263 1.00 94.75 373 GLN A N 1
ATOM 2805 C CA . GLN A 1 373 ? 12.065 -13.761 -29.616 1.00 94.75 373 GLN A CA 1
ATOM 2806 C C . GLN A 1 373 ? 10.732 -13.378 -28.967 1.00 94.75 373 GLN A C 1
ATOM 2808 O O . GLN A 1 373 ? 10.694 -13.098 -27.769 1.00 94.75 373 GLN A O 1
ATOM 2813 N N . LEU A 1 374 ? 9.644 -13.374 -29.740 1.00 95.62 374 LEU A N 1
ATOM 2814 C CA . LEU A 1 374 ? 8.323 -12.929 -29.287 1.00 95.62 374 LEU A CA 1
ATOM 2815 C C . LEU A 1 374 ? 7.263 -14.009 -29.493 1.00 95.62 374 LEU A C 1
ATOM 2817 O O . LEU A 1 374 ? 7.072 -14.500 -30.603 1.00 95.62 374 LEU A O 1
ATOM 2821 N N . GLY A 1 375 ? 6.515 -14.314 -28.435 1.00 92.62 375 GLY A N 1
ATOM 2822 C CA . GLY A 1 375 ? 5.274 -15.084 -28.500 1.00 92.62 375 GLY A CA 1
ATOM 2823 C C . GLY A 1 375 ? 4.069 -14.287 -27.999 1.00 92.62 375 GLY A C 1
ATOM 2824 O O . GLY A 1 375 ? 4.214 -13.268 -27.330 1.00 92.62 375 GLY A O 1
ATOM 2825 N N . GLY A 1 376 ? 2.862 -14.783 -28.280 1.00 88.88 376 GLY A N 1
ATOM 2826 C CA . GLY A 1 376 ? 1.617 -14.266 -27.699 1.00 88.88 376 GLY A CA 1
ATOM 2827 C C . GLY A 1 376 ? 0.607 -13.757 -28.726 1.00 88.88 376 GLY A C 1
ATOM 2828 O O . GLY A 1 376 ? 0.763 -12.698 -29.319 1.00 88.88 376 GLY A O 1
ATOM 2829 N N . GLY A 1 377 ? -0.469 -14.520 -28.939 1.00 86.69 377 GLY A N 1
ATOM 2830 C CA . GLY A 1 377 ? -1.585 -14.101 -29.798 1.00 86.69 377 GLY A CA 1
ATOM 2831 C C . GLY A 1 377 ? -1.321 -14.106 -31.309 1.00 86.69 377 GLY A C 1
ATOM 2832 O O . GLY A 1 377 ? -2.208 -13.716 -32.056 1.00 86.69 377 GLY A O 1
ATOM 2833 N N . ILE A 1 378 ? -0.158 -14.556 -31.781 1.00 92.88 378 ILE A N 1
ATOM 2834 C CA . ILE A 1 378 ? 0.191 -14.572 -33.212 1.00 92.88 378 ILE A CA 1
ATOM 2835 C C . ILE A 1 378 ? -0.500 -15.756 -33.908 1.00 92.88 378 ILE A C 1
ATOM 2837 O O . ILE A 1 378 ? -0.330 -16.907 -33.498 1.00 92.88 378 ILE A O 1
ATOM 2841 N N . ARG A 1 379 ? -1.328 -15.472 -34.925 1.00 92.38 379 ARG A N 1
ATOM 2842 C CA . ARG A 1 379 ? -2.197 -16.467 -35.594 1.00 92.38 379 ARG A CA 1
ATOM 2843 C C . ARG A 1 379 ? -2.275 -16.333 -37.119 1.00 92.38 379 ARG A C 1
ATOM 2845 O O . ARG A 1 379 ? -3.023 -17.080 -37.743 1.00 92.38 379 ARG A O 1
ATOM 2852 N N . ASP A 1 380 ? -1.543 -15.391 -37.703 1.00 94.50 380 ASP A N 1
ATOM 2853 C CA . ASP A 1 380 ? -1.554 -15.089 -39.134 1.00 94.50 380 ASP A CA 1
ATOM 2854 C C . ASP A 1 380 ? -0.164 -14.641 -39.610 1.00 94.50 380 ASP A C 1
ATOM 2856 O O . ASP A 1 380 ? 0.635 -14.139 -38.818 1.00 94.50 380 ASP A O 1
ATOM 2860 N N . LEU A 1 381 ? 0.118 -14.840 -40.902 1.00 95.75 381 LEU A N 1
ATOM 2861 C CA . LEU A 1 381 ? 1.429 -14.564 -41.504 1.00 95.75 381 LEU A CA 1
ATOM 2862 C C . LEU A 1 381 ? 1.751 -13.064 -41.561 1.00 95.75 381 LEU A C 1
ATOM 2864 O O . LEU A 1 381 ? 2.900 -12.691 -41.362 1.00 95.75 381 LEU A O 1
ATOM 2868 N N . GLY A 1 382 ? 0.751 -12.199 -41.764 1.00 95.25 382 GLY A N 1
ATOM 2869 C CA . GLY A 1 382 ? 0.973 -10.749 -41.844 1.00 95.25 382 GLY A CA 1
ATOM 2870 C C . GLY A 1 382 ? 1.436 -10.143 -40.516 1.00 95.25 382 GLY A C 1
ATOM 2871 O O . GLY A 1 382 ? 2.213 -9.193 -40.485 1.00 95.25 382 GLY A O 1
ATOM 2872 N N . THR A 1 383 ? 1.000 -10.709 -39.390 1.00 94.19 383 THR A N 1
ATOM 2873 C CA . THR A 1 383 ? 1.523 -10.350 -38.068 1.00 94.19 383 THR A CA 1
ATOM 2874 C C . THR A 1 383 ? 2.978 -10.787 -37.893 1.00 94.19 383 THR A C 1
ATOM 2876 O O . THR A 1 383 ? 3.746 -10.052 -37.278 1.00 94.19 383 THR A O 1
ATOM 2879 N N . ILE A 1 384 ? 3.364 -11.951 -38.429 1.00 96.19 384 ILE A N 1
ATOM 2880 C CA . ILE A 1 384 ? 4.756 -12.430 -38.400 1.00 96.19 384 ILE A CA 1
ATOM 2881 C C . ILE A 1 384 ? 5.644 -11.480 -39.201 1.00 96.19 384 ILE A C 1
ATOM 2883 O O . ILE A 1 384 ? 6.595 -10.939 -38.644 1.00 96.19 384 ILE A O 1
ATOM 2887 N N . GLU A 1 385 ? 5.281 -11.228 -40.460 1.00 96.25 385 GLU A N 1
ATOM 2888 C CA . GLU A 1 385 ? 5.987 -10.317 -41.369 1.00 96.25 385 GLU A CA 1
ATOM 2889 C C . GLU A 1 385 ? 6.212 -8.951 -40.716 1.00 96.25 385 GLU A C 1
ATOM 2891 O O . GLU A 1 385 ? 7.349 -8.515 -40.568 1.00 96.25 385 GLU A O 1
ATOM 2896 N N . ARG A 1 386 ? 5.148 -8.343 -40.173 1.00 94.19 386 ARG A N 1
ATOM 2897 C CA . ARG A 1 386 ? 5.234 -7.039 -39.503 1.00 94.19 386 ARG A CA 1
ATOM 2898 C C . ARG A 1 386 ? 6.222 -7.024 -38.335 1.00 94.19 386 ARG A C 1
ATOM 2900 O O . ARG A 1 386 ? 6.891 -6.017 -38.125 1.00 94.19 386 ARG A O 1
ATOM 2907 N N . TYR A 1 387 ? 6.293 -8.085 -37.532 1.00 94.56 387 TYR A N 1
ATOM 2908 C CA . TYR A 1 387 ? 7.246 -8.122 -36.422 1.00 94.56 387 TYR A CA 1
ATOM 2909 C C . TYR A 1 387 ? 8.686 -8.318 -36.894 1.00 94.56 387 TYR A C 1
ATOM 2911 O O . TYR A 1 387 ? 9.576 -7.670 -36.347 1.00 94.56 387 TYR A O 1
ATOM 2919 N N . LEU A 1 388 ? 8.909 -9.170 -37.897 1.00 93.75 388 LEU A N 1
ATOM 2920 C CA . LEU A 1 388 ? 10.236 -9.384 -38.475 1.00 93.75 388 LEU A CA 1
ATOM 2921 C C . LEU A 1 388 ? 10.757 -8.112 -39.159 1.00 93.75 388 LEU A C 1
ATOM 2923 O O . LEU A 1 388 ? 11.890 -7.713 -38.904 1.00 93.75 388 LEU A O 1
ATOM 2927 N N . ASP A 1 389 ? 9.906 -7.408 -39.912 1.00 92.12 389 ASP A N 1
ATOM 2928 C CA . ASP A 1 389 ? 10.235 -6.120 -40.543 1.00 92.12 389 ASP A CA 1
ATOM 2929 C C . ASP A 1 389 ? 10.616 -5.039 -39.521 1.00 92.12 389 ASP A C 1
ATOM 2931 O O . ASP A 1 389 ? 11.412 -4.148 -39.811 1.00 92.12 389 ASP A O 1
ATOM 2935 N N . ASN A 1 390 ? 10.070 -5.126 -38.305 1.00 90.44 390 ASN A N 1
ATOM 2936 C CA . ASN A 1 390 ? 10.399 -4.224 -37.205 1.00 90.44 390 ASN A CA 1
ATOM 2937 C C . ASN A 1 390 ? 11.705 -4.599 -36.476 1.00 90.44 390 ASN A C 1
ATOM 2939 O O . ASN A 1 390 ? 12.045 -3.925 -35.511 1.00 90.44 390 ASN A O 1
ATOM 2943 N N . GLY A 1 391 ? 12.422 -5.649 -36.895 1.00 90.38 391 GLY A N 1
ATOM 2944 C CA . GLY A 1 391 ? 13.705 -6.064 -36.310 1.00 90.38 391 GLY A CA 1
ATOM 2945 C C . GLY A 1 391 ? 13.618 -7.215 -35.302 1.00 90.38 391 GLY A C 1
ATOM 2946 O O . GLY A 1 391 ? 14.606 -7.533 -34.640 1.00 90.38 391 GLY A O 1
ATOM 2947 N N . LEU A 1 392 ? 12.458 -7.867 -35.162 1.00 93.88 392 LEU A N 1
ATOM 2948 C CA . LEU A 1 392 ? 12.346 -9.074 -34.343 1.00 93.88 392 LEU A CA 1
ATOM 2949 C C . LEU A 1 392 ? 13.146 -10.223 -34.976 1.00 93.88 392 LEU A C 1
ATOM 2951 O O . LEU A 1 392 ? 13.055 -10.466 -36.175 1.00 93.88 392 LEU A O 1
ATOM 2955 N N . SER A 1 393 ? 13.881 -10.986 -34.165 1.00 94.69 393 SER A N 1
ATOM 2956 C CA . SER A 1 393 ? 14.685 -12.104 -34.674 1.00 94.69 393 SER A CA 1
ATOM 2957 C C . SER A 1 393 ? 13.872 -13.382 -34.848 1.00 94.69 393 SER A C 1
ATOM 2959 O O . SER A 1 393 ? 14.045 -14.076 -35.845 1.00 94.69 393 SER A O 1
ATOM 2961 N N . TYR A 1 394 ? 12.998 -13.701 -33.888 1.00 96.25 394 TYR A N 1
ATOM 2962 C CA . TYR A 1 394 ? 12.222 -14.940 -33.917 1.00 96.25 394 TYR A CA 1
ATOM 2963 C C . TYR A 1 394 ? 10.776 -14.740 -33.473 1.00 96.25 394 TYR A C 1
ATOM 2965 O O . TYR A 1 394 ? 10.502 -14.094 -32.460 1.00 96.25 394 TYR A O 1
ATOM 2973 N N . VAL A 1 395 ? 9.850 -15.391 -34.170 1.00 96.81 395 VAL A N 1
ATOM 2974 C CA . VAL A 1 395 ? 8.449 -15.489 -33.766 1.00 96.81 395 VAL A CA 1
ATOM 2975 C C . VAL A 1 395 ? 8.165 -16.864 -33.180 1.00 96.81 395 VAL A C 1
ATOM 2977 O O . VAL A 1 395 ? 8.482 -17.893 -33.772 1.00 96.81 395 VAL A O 1
ATOM 2980 N N . ILE A 1 396 ? 7.523 -16.874 -32.014 1.00 95.50 396 ILE A N 1
ATOM 2981 C CA . ILE A 1 396 ? 7.150 -18.085 -31.295 1.00 95.50 396 ILE A CA 1
ATOM 2982 C C . ILE A 1 396 ? 5.671 -18.389 -31.523 1.00 95.50 396 ILE A C 1
ATOM 2984 O O . ILE A 1 396 ? 4.781 -17.639 -31.107 1.00 95.50 396 ILE A O 1
ATOM 2988 N N . ILE A 1 397 ? 5.407 -19.548 -32.121 1.00 94.50 397 ILE A N 1
ATOM 2989 C CA . ILE A 1 397 ? 4.063 -20.073 -32.350 1.00 94.50 397 ILE A CA 1
ATOM 2990 C C . ILE A 1 397 ? 3.808 -21.206 -31.348 1.00 94.50 397 ILE A C 1
ATOM 2992 O O . ILE A 1 397 ? 4.283 -22.326 -31.508 1.00 94.50 397 ILE A O 1
ATOM 2996 N N . GLY A 1 398 ? 3.055 -20.902 -30.288 1.00 89.19 398 GLY A N 1
ATOM 2997 C CA . GLY A 1 398 ? 2.661 -21.873 -29.257 1.00 89.19 398 GLY A CA 1
ATOM 2998 C C . GLY A 1 398 ? 1.428 -22.687 -29.661 1.00 89.19 398 GLY A C 1
ATOM 2999 O O . GLY A 1 398 ? 1.412 -23.375 -30.674 1.00 89.19 398 GLY A O 1
ATOM 3000 N 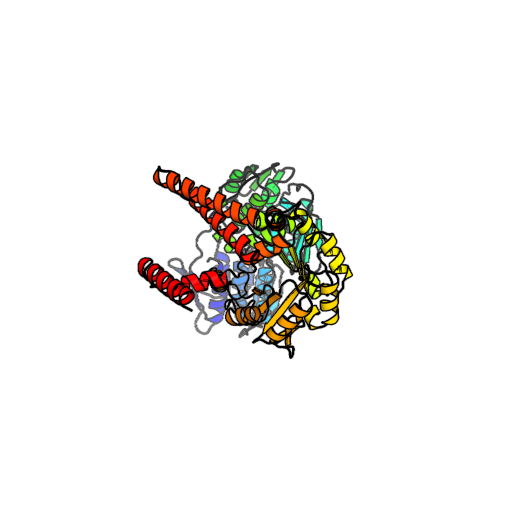N . THR A 1 399 ? 0.326 -22.560 -28.914 1.00 84.88 399 THR A N 1
ATOM 3001 C CA . THR A 1 399 ? -0.913 -23.343 -29.126 1.00 84.88 399 THR A CA 1
ATOM 3002 C C . THR A 1 399 ? -1.438 -23.360 -30.574 1.00 84.88 399 THR A C 1
ATOM 3004 O O . THR A 1 399 ? -2.047 -24.346 -30.994 1.00 84.88 399 THR A O 1
ATOM 3007 N N . ALA A 1 400 ? -1.230 -22.288 -31.347 1.00 86.94 400 ALA A N 1
ATOM 3008 C CA . ALA A 1 400 ? -1.647 -22.226 -32.749 1.00 86.94 400 ALA A CA 1
ATOM 3009 C C . ALA A 1 400 ? -0.928 -23.262 -33.632 1.00 86.94 400 ALA A C 1
ATOM 3011 O O . ALA A 1 400 ? -1.565 -23.808 -34.529 1.00 86.94 400 ALA A O 1
ATOM 3012 N N . ALA A 1 401 ? 0.330 -23.603 -33.329 1.00 87.94 401 ALA A N 1
ATOM 3013 C CA . ALA A 1 401 ? 1.097 -24.621 -34.047 1.00 87.94 401 ALA A CA 1
ATOM 3014 C C . ALA A 1 401 ? 0.458 -26.010 -33.934 1.00 87.94 401 ALA A C 1
ATOM 3016 O O . ALA A 1 401 ? 0.392 -26.760 -34.905 1.00 87.94 401 ALA A O 1
ATOM 3017 N N . VAL A 1 402 ? -0.068 -26.332 -32.750 1.00 86.50 402 VAL A N 1
ATOM 3018 C CA . VAL A 1 402 ? -0.724 -27.619 -32.479 1.00 86.50 402 VAL A CA 1
ATOM 3019 C C . VAL A 1 402 ? -2.120 -27.663 -33.101 1.00 86.50 402 VAL A C 1
ATOM 3021 O O . VAL A 1 402 ? -2.524 -28.675 -33.669 1.00 86.50 402 VAL A O 1
ATOM 3024 N N . LYS A 1 403 ? -2.878 -26.564 -33.003 1.00 86.69 403 LYS A N 1
ATOM 3025 C CA . LYS A 1 403 ? -4.266 -26.499 -33.489 1.00 86.69 403 LYS A CA 1
ATOM 3026 C C . LYS A 1 403 ? -4.385 -26.354 -34.999 1.00 86.69 403 LYS A C 1
ATOM 3028 O O . LYS A 1 403 ? -5.363 -26.825 -35.572 1.00 86.69 403 LYS A O 1
ATOM 3033 N N . ASN A 1 404 ? -3.431 -25.673 -35.622 1.00 89.12 404 ASN A N 1
ATOM 3034 C CA . ASN A 1 404 ? -3.388 -25.460 -37.058 1.00 89.12 404 ASN A CA 1
ATOM 3035 C C . ASN A 1 404 ? -1.972 -25.754 -37.586 1.00 89.12 404 ASN A C 1
ATOM 3037 O O . ASN A 1 404 ? -1.193 -24.830 -37.823 1.00 89.12 404 ASN A O 1
ATOM 3041 N N . PRO A 1 405 ? -1.632 -27.039 -37.804 1.00 88.06 405 PRO A N 1
ATOM 3042 C CA . PRO A 1 405 ? -0.331 -27.421 -38.352 1.00 88.06 405 PRO A CA 1
ATOM 3043 C C . PRO A 1 405 ? -0.062 -26.835 -39.745 1.00 88.06 405 PRO A C 1
ATOM 3045 O O . PRO A 1 405 ? 1.090 -26.606 -40.100 1.00 88.06 405 PRO A O 1
ATOM 3048 N N . GLY A 1 406 ? -1.120 -26.571 -40.527 1.00 91.50 406 GLY A N 1
ATOM 3049 C CA . GLY A 1 406 ? -1.009 -25.913 -41.831 1.00 91.50 406 GLY A CA 1
ATOM 3050 C C . GLY A 1 406 ? -0.422 -24.510 -41.708 1.00 91.50 406 GLY A C 1
ATOM 3051 O O . GLY A 1 406 ? 0.532 -24.197 -42.410 1.00 91.50 406 GLY A O 1
ATOM 3052 N N . PHE A 1 407 ? -0.915 -23.727 -40.742 1.00 94.75 407 PHE A N 1
ATOM 3053 C CA . PHE A 1 407 ? -0.388 -22.394 -40.445 1.00 94.75 407 PHE A CA 1
ATOM 3054 C C . PHE A 1 407 ? 1.085 -22.423 -40.027 1.00 94.75 407 PHE A C 1
ATOM 3056 O O . PHE A 1 407 ? 1.864 -21.617 -40.526 1.00 94.75 407 PHE A O 1
ATOM 3063 N N . LEU A 1 408 ? 1.492 -23.356 -39.154 1.00 95.00 408 LEU A N 1
ATOM 3064 C CA . LEU A 1 408 ? 2.903 -23.467 -38.763 1.00 95.00 408 LEU A CA 1
ATOM 3065 C C . LEU A 1 408 ? 3.793 -23.776 -39.973 1.00 95.00 408 LEU A C 1
ATOM 3067 O O . LEU A 1 408 ? 4.809 -23.119 -40.168 1.00 95.00 408 LEU A O 1
ATOM 3071 N N . ARG A 1 409 ? 3.397 -24.744 -40.804 1.00 95.31 409 ARG A N 1
ATOM 3072 C CA . ARG A 1 409 ? 4.151 -25.117 -42.005 1.00 95.31 409 ARG A CA 1
ATOM 3073 C C . ARG A 1 409 ? 4.258 -23.960 -43.000 1.00 95.31 409 ARG A C 1
ATOM 3075 O O . ARG A 1 409 ? 5.323 -23.744 -43.569 1.00 95.31 409 ARG A O 1
ATOM 3082 N N . GLU A 1 410 ? 3.175 -23.213 -43.204 1.00 95.81 410 GLU A N 1
ATOM 3083 C CA . GLU A 1 410 ? 3.187 -22.006 -44.037 1.00 95.81 410 GLU A CA 1
ATOM 3084 C C . GLU A 1 410 ? 4.115 -20.933 -43.457 1.00 95.81 410 GLU A C 1
ATOM 3086 O O . GLU A 1 410 ? 4.909 -20.359 -44.198 1.00 95.81 410 GLU A O 1
ATOM 3091 N N . ALA A 1 411 ? 4.082 -20.713 -42.139 1.00 95.50 411 ALA A N 1
ATOM 3092 C CA . ALA A 1 411 ? 4.960 -19.761 -41.465 1.00 95.50 411 ALA A CA 1
ATOM 3093 C C . ALA A 1 411 ? 6.440 -20.145 -41.593 1.00 95.50 411 ALA A C 1
ATOM 3095 O O . ALA A 1 411 ? 7.249 -19.299 -41.956 1.00 95.50 411 ALA A O 1
ATOM 3096 N N . CYS A 1 412 ? 6.800 -21.409 -41.356 1.00 94.94 412 CYS A N 1
ATOM 3097 C CA . CYS A 1 412 ? 8.174 -21.886 -41.523 1.00 94.94 412 CYS A CA 1
ATOM 3098 C C . CYS A 1 412 ? 8.649 -21.782 -42.979 1.00 94.94 412 CYS A C 1
ATOM 3100 O O . CYS A 1 412 ? 9.782 -21.385 -43.229 1.00 94.94 412 CYS A O 1
ATOM 3102 N N . SER A 1 413 ? 7.776 -22.081 -43.948 1.00 94.12 413 SER A N 1
ATOM 3103 C CA . SER A 1 413 ? 8.113 -21.946 -45.367 1.00 94.12 413 SER A CA 1
ATOM 3104 C C . SER A 1 413 ? 8.287 -20.488 -45.800 1.00 94.12 413 SER A C 1
ATOM 3106 O O . SER A 1 413 ? 9.128 -20.219 -46.654 1.00 94.12 413 SER A O 1
ATOM 3108 N N . ALA A 1 414 ? 7.478 -19.566 -45.271 1.00 92.31 414 ALA A N 1
ATOM 3109 C CA . ALA A 1 414 ? 7.526 -18.149 -45.626 1.00 92.31 414 ALA A CA 1
ATOM 3110 C C . ALA A 1 414 ? 8.657 -17.397 -44.903 1.00 92.31 414 ALA A C 1
ATOM 3112 O O . ALA A 1 414 ? 9.264 -16.502 -45.483 1.00 92.31 414 ALA A O 1
ATOM 3113 N N . PHE A 1 415 ? 8.961 -17.781 -43.661 1.00 93.25 415 PHE A N 1
ATOM 3114 C CA . PHE A 1 415 ? 9.899 -17.094 -42.769 1.00 93.25 415 PHE A CA 1
ATOM 3115 C C . PHE A 1 415 ? 10.959 -18.067 -42.232 1.00 93.25 415 PHE A C 1
ATOM 3117 O O . PHE A 1 415 ? 11.126 -18.244 -41.022 1.00 93.25 415 PHE A O 1
ATOM 3124 N N . ASN A 1 416 ? 11.654 -18.743 -43.148 1.00 89.56 416 ASN A N 1
ATOM 3125 C CA . ASN A 1 416 ? 12.655 -19.756 -42.815 1.00 89.56 416 ASN A CA 1
ATOM 3126 C C . ASN A 1 416 ? 13.754 -19.193 -41.891 1.00 89.56 416 ASN A C 1
ATOM 3128 O O . ASN A 1 416 ? 14.264 -18.101 -42.132 1.00 89.56 416 ASN A O 1
ATOM 3132 N N . GLY A 1 417 ? 14.109 -19.938 -40.842 1.00 88.25 417 GLY A N 1
ATOM 3133 C CA . GLY A 1 417 ? 15.083 -19.521 -39.822 1.00 88.25 417 GLY A CA 1
ATOM 3134 C C . GLY A 1 417 ? 14.548 -18.554 -38.756 1.00 88.25 417 GLY A C 1
ATOM 3135 O O . GLY A 1 417 ? 15.273 -18.215 -37.827 1.00 88.25 417 GLY A O 1
ATOM 3136 N N . HIS A 1 418 ? 13.282 -18.122 -38.839 1.00 93.25 418 HIS A N 1
ATOM 3137 C CA . HIS A 1 418 ? 12.695 -17.152 -37.901 1.00 93.25 418 HIS A CA 1
ATOM 3138 C C . HIS A 1 418 ? 11.584 -17.723 -37.011 1.00 93.25 418 HIS A C 1
ATOM 3140 O O . HIS A 1 418 ? 11.082 -17.023 -36.130 1.00 93.25 418 HIS A O 1
ATOM 3146 N N . ILE A 1 419 ? 11.171 -18.976 -37.210 1.00 97.12 419 ILE A N 1
ATOM 3147 C CA . ILE A 1 419 ? 10.017 -19.555 -36.510 1.00 97.12 419 ILE A CA 1
ATOM 3148 C C . ILE A 1 419 ? 10.456 -20.538 -35.428 1.00 97.12 419 ILE A C 1
ATOM 3150 O O . ILE A 1 419 ? 11.131 -21.524 -35.704 1.00 97.12 419 ILE A O 1
ATOM 3154 N N . ILE A 1 420 ? 9.995 -20.302 -34.202 1.00 95.44 420 ILE A N 1
ATOM 3155 C CA . ILE A 1 420 ? 10.162 -21.189 -33.047 1.00 95.44 420 ILE A CA 1
ATOM 3156 C C . ILE A 1 420 ? 8.790 -21.755 -32.669 1.00 95.44 420 ILE A C 1
ATOM 3158 O O . ILE A 1 420 ? 7.802 -21.020 -32.623 1.00 95.44 420 ILE A O 1
ATOM 3162 N N . ALA A 1 421 ? 8.708 -23.047 -32.353 1.00 94.75 421 ALA A N 1
ATOM 3163 C CA . ALA A 1 421 ? 7.457 -23.658 -31.902 1.00 94.75 421 ALA A CA 1
ATOM 3164 C C . ALA A 1 421 ? 7.445 -23.903 -30.388 1.00 94.75 421 ALA A C 1
ATOM 3166 O O . ALA A 1 421 ? 8.416 -24.391 -29.813 1.00 94.75 421 ALA A O 1
ATOM 3167 N N . GLY A 1 422 ? 6.325 -23.572 -29.740 1.00 91.50 422 GLY A N 1
ATOM 3168 C CA . GLY A 1 422 ? 6.099 -23.842 -28.318 1.00 91.50 422 GLY A CA 1
ATOM 3169 C C . GLY A 1 422 ? 5.371 -25.169 -28.091 1.00 91.50 422 GLY A C 1
ATOM 3170 O O . GLY A 1 422 ? 4.349 -25.438 -28.726 1.00 91.50 422 GLY A O 1
ATOM 3171 N N . LEU A 1 423 ? 5.877 -25.975 -27.159 1.00 90.25 423 LEU A N 1
ATOM 3172 C CA . LEU A 1 423 ? 5.346 -27.271 -26.748 1.00 90.25 423 LEU A CA 1
ATOM 3173 C C . LEU A 1 423 ? 5.065 -27.272 -25.244 1.00 90.25 423 LEU A C 1
ATOM 3175 O O . LEU A 1 423 ? 5.934 -27.580 -24.430 1.00 90.25 423 LEU A O 1
ATOM 3179 N N . ASP A 1 424 ? 3.817 -26.983 -24.893 1.00 87.38 424 ASP A N 1
ATOM 3180 C CA . ASP A 1 424 ? 3.323 -27.097 -23.522 1.00 87.38 424 ASP A CA 1
ATOM 3181 C C . ASP A 1 424 ? 2.844 -28.531 -23.286 1.00 87.38 424 ASP A C 1
ATOM 3183 O O . ASP A 1 424 ? 1.936 -28.994 -23.982 1.00 87.38 424 ASP A O 1
ATOM 3187 N N . ALA A 1 425 ? 3.412 -29.249 -22.317 1.00 85.94 425 ALA A N 1
ATOM 3188 C CA . ALA A 1 425 ? 3.057 -30.640 -22.051 1.00 85.94 425 ALA A CA 1
ATOM 3189 C C . ALA A 1 425 ? 2.832 -30.941 -20.570 1.00 85.94 425 ALA A C 1
ATOM 3191 O O . ALA A 1 425 ? 3.406 -30.324 -19.678 1.00 85.94 425 ALA A O 1
ATOM 3192 N N . LYS A 1 426 ? 1.999 -31.949 -20.311 1.00 84.88 426 LYS A N 1
ATOM 3193 C CA . LYS A 1 426 ? 1.769 -32.520 -18.986 1.00 84.88 426 LYS A CA 1
ATOM 3194 C C . LYS A 1 426 ? 1.877 -34.030 -19.082 1.00 84.88 426 LYS A C 1
ATOM 3196 O O . LYS A 1 426 ? 1.107 -34.653 -19.811 1.00 84.88 426 LYS A O 1
ATOM 3201 N N . ALA A 1 427 ? 2.809 -34.610 -18.326 1.00 82.38 427 ALA A N 1
ATOM 3202 C CA . ALA A 1 427 ? 3.097 -36.045 -18.377 1.00 82.38 427 ALA A CA 1
ATOM 3203 C C . ALA A 1 427 ? 3.352 -36.543 -19.819 1.00 82.38 427 ALA A C 1
ATOM 3205 O O . ALA A 1 427 ? 2.748 -37.516 -20.259 1.00 82.38 427 ALA A O 1
ATOM 3206 N N . GLY A 1 428 ? 4.191 -35.818 -20.572 1.00 79.69 428 GLY A N 1
ATOM 3207 C CA . GLY A 1 428 ? 4.583 -36.157 -21.950 1.00 79.69 428 GLY A CA 1
ATOM 3208 C C . GLY A 1 428 ? 3.574 -35.775 -23.040 1.00 79.69 428 GLY A C 1
ATOM 3209 O O . GLY A 1 428 ? 3.946 -35.672 -24.206 1.00 79.69 428 GLY A O 1
ATOM 3210 N N . LYS A 1 429 ? 2.323 -35.469 -22.676 1.00 85.00 429 LYS A N 1
ATOM 3211 C CA . LYS A 1 429 ? 1.256 -35.139 -23.632 1.00 85.00 429 LYS A CA 1
ATOM 3212 C C . LYS A 1 429 ? 1.061 -33.643 -23.781 1.00 85.00 429 LYS A C 1
ATOM 3214 O O . LYS A 1 429 ? 0.955 -32.933 -22.781 1.00 85.00 429 LYS A O 1
ATOM 3219 N N . VAL A 1 430 ? 0.952 -33.177 -25.023 1.00 83.25 430 VAL A N 1
ATOM 3220 C CA . VAL A 1 430 ? 0.788 -31.749 -25.323 1.00 83.25 430 VAL A CA 1
ATOM 3221 C C . VAL A 1 430 ? -0.577 -31.255 -24.858 1.00 83.25 430 VAL A C 1
ATOM 3223 O O . VAL A 1 430 ? -1.580 -31.953 -25.009 1.00 83.25 430 VAL A O 1
ATOM 3226 N N . VAL A 1 431 ? -0.632 -30.046 -24.309 1.00 77.31 431 VAL A N 1
ATOM 3227 C CA . VAL A 1 431 ? -1.845 -29.414 -23.789 1.00 77.31 431 VAL A CA 1
ATOM 3228 C C . VAL A 1 431 ? -2.102 -28.106 -24.534 1.00 77.31 431 VAL A C 1
ATOM 3230 O O . VAL A 1 431 ? -1.200 -27.310 -24.773 1.00 77.31 431 VAL A O 1
ATOM 3233 N N . THR A 1 432 ? -3.354 -27.878 -24.928 1.00 73.94 432 THR A N 1
ATOM 3234 C CA . THR A 1 432 ? -3.802 -26.675 -25.640 1.00 73.94 432 THR A CA 1
ATOM 3235 C C . THR A 1 432 ? -4.825 -25.893 -24.814 1.00 73.94 432 THR A C 1
ATOM 3237 O O . THR A 1 432 ? -5.203 -26.303 -23.717 1.00 73.94 432 THR A O 1
ATOM 3240 N N . ASP A 1 433 ? -5.301 -24.763 -25.350 1.00 67.19 433 ASP A N 1
ATOM 3241 C CA . ASP A 1 433 ? -6.362 -23.945 -24.734 1.00 67.19 433 ASP A CA 1
ATOM 3242 C C . ASP A 1 433 ? -5.985 -23.386 -23.355 1.00 67.19 433 ASP A C 1
ATOM 3244 O O . ASP A 1 433 ? -6.725 -23.557 -22.389 1.00 67.19 433 ASP A O 1
ATOM 3248 N N . GLY A 1 434 ? -4.816 -22.745 -23.244 1.00 57.62 434 GLY A N 1
ATOM 3249 C CA . GLY A 1 434 ? -4.371 -22.172 -21.968 1.00 57.62 434 GLY A CA 1
ATOM 3250 C C . GLY A 1 434 ? -4.254 -23.237 -20.877 1.00 57.62 434 GLY A C 1
ATOM 3251 O O . GLY A 1 434 ? -4.774 -23.062 -19.781 1.00 57.62 434 GLY A O 1
ATOM 3252 N N . TRP A 1 435 ? -3.642 -24.373 -21.227 1.00 61.16 435 TRP A N 1
ATOM 3253 C CA . TRP A 1 435 ? -3.356 -25.500 -20.329 1.00 61.16 435 TRP A CA 1
ATOM 3254 C C . TRP A 1 435 ? -4.578 -26.291 -19.834 1.00 61.16 435 TRP A C 1
ATOM 3256 O O . TRP A 1 435 ? -4.459 -27.131 -18.941 1.00 61.16 435 TRP A O 1
ATOM 3266 N N . SER A 1 436 ? -5.753 -26.069 -20.429 1.00 57.81 436 SER A N 1
ATOM 3267 C CA . SER A 1 436 ? -7.002 -26.701 -19.989 1.00 57.81 436 SER A CA 1
ATOM 3268 C C . SER A 1 436 ? -7.351 -27.997 -20.729 1.00 57.81 436 SER A C 1
ATOM 3270 O O . SER A 1 436 ? -8.075 -28.831 -20.181 1.00 57.81 436 SER A O 1
ATOM 3272 N N . LYS A 1 437 ? -6.837 -28.211 -21.951 1.00 63.25 437 LYS A N 1
ATOM 3273 C CA . LYS A 1 437 ? -7.237 -29.339 -22.806 1.00 63.25 437 LYS A CA 1
ATOM 3274 C C . LYS A 1 437 ? -6.052 -30.221 -23.190 1.00 63.25 437 LYS A C 1
ATOM 3276 O O . LYS A 1 437 ? -5.193 -29.805 -23.961 1.00 63.25 437 LYS A O 1
ATOM 3281 N N . LEU A 1 438 ? -6.027 -31.460 -22.695 1.00 64.06 438 LEU A N 1
ATOM 3282 C CA . LEU A 1 438 ? -5.037 -32.453 -23.119 1.00 64.06 438 LEU A CA 1
ATOM 3283 C C . LEU A 1 438 ? -5.264 -32.811 -24.594 1.00 64.06 438 LEU A C 1
ATOM 3285 O O . LEU A 1 438 ? -6.374 -33.184 -24.984 1.00 64.06 438 LEU A O 1
ATOM 3289 N N . SER A 1 439 ? -4.221 -32.715 -25.409 1.00 66.88 439 SER A N 1
ATOM 3290 C CA . SER A 1 439 ? -4.222 -33.292 -26.749 1.00 66.88 439 SER A CA 1
ATOM 3291 C C . SER A 1 439 ? -3.933 -34.797 -26.675 1.00 66.88 439 SER A C 1
ATOM 3293 O O . SER A 1 439 ? -3.391 -35.300 -25.690 1.00 66.88 439 SER A O 1
ATOM 3295 N N . GLY A 1 440 ? -4.291 -35.530 -27.730 1.00 70.19 440 GLY A N 1
ATOM 3296 C CA . GLY A 1 440 ? -3.904 -36.935 -27.888 1.00 70.19 440 GLY A CA 1
ATOM 3297 C C . GLY A 1 440 ? -2.474 -37.130 -28.403 1.00 70.19 440 GLY A C 1
ATOM 3298 O O . GLY A 1 440 ? -2.124 -38.254 -28.744 1.00 70.19 440 GLY A O 1
ATOM 3299 N N . HIS A 1 441 ? -1.677 -36.062 -28.522 1.00 82.00 441 HIS A N 1
ATOM 3300 C CA . HIS A 1 441 ? -0.353 -36.097 -29.136 1.00 82.00 441 HIS A CA 1
ATOM 3301 C C . HIS A 1 441 ? 0.761 -36.087 -28.086 1.00 82.00 441 HIS A C 1
ATOM 3303 O O . HIS A 1 441 ? 0.749 -35.272 -27.159 1.00 82.00 441 HIS A O 1
ATOM 3309 N N . GLU A 1 442 ? 1.743 -36.967 -28.272 1.00 88.19 442 GLU A N 1
ATOM 3310 C CA . GLU A 1 442 ? 2.987 -36.968 -27.502 1.00 88.19 442 GLU A CA 1
ATOM 3311 C C . GLU A 1 442 ? 3.871 -35.782 -27.920 1.00 88.19 442 GLU A C 1
ATOM 3313 O O . GLU A 1 442 ? 3.974 -35.444 -29.106 1.00 88.19 442 GLU A O 1
ATOM 3318 N N . ALA A 1 443 ? 4.521 -35.142 -26.947 1.00 88.25 443 ALA A N 1
ATOM 3319 C CA . ALA A 1 443 ? 5.367 -33.971 -27.180 1.00 88.25 443 ALA A CA 1
ATOM 3320 C C . ALA A 1 443 ? 6.567 -34.288 -28.085 1.00 88.25 443 ALA A C 1
ATOM 3322 O O . ALA A 1 443 ? 6.913 -33.486 -28.947 1.00 88.25 443 ALA A O 1
ATOM 3323 N N . THR A 1 444 ? 7.147 -35.481 -27.953 1.00 89.38 444 THR A N 1
ATOM 3324 C CA . THR A 1 444 ? 8.266 -35.961 -28.780 1.00 89.38 444 THR A CA 1
ATOM 3325 C C . THR A 1 444 ? 7.878 -36.176 -30.245 1.00 89.38 444 THR A C 1
ATOM 3327 O O . THR A 1 444 ? 8.680 -35.931 -31.146 1.00 89.38 444 THR A O 1
ATOM 3330 N N . ASP A 1 445 ? 6.641 -36.596 -30.514 1.00 90.38 445 ASP A N 1
ATOM 3331 C CA . ASP A 1 445 ? 6.142 -36.764 -31.881 1.00 90.38 445 ASP A CA 1
ATOM 3332 C C . ASP A 1 445 ? 5.875 -35.420 -32.555 1.00 90.38 445 ASP A C 1
ATOM 3334 O O . ASP A 1 445 ? 6.172 -35.249 -33.738 1.00 90.38 445 ASP A O 1
ATOM 3338 N N . LEU A 1 446 ? 5.325 -34.458 -31.809 1.00 91.50 446 LEU A N 1
ATOM 3339 C CA . LEU A 1 446 ? 5.127 -33.106 -32.323 1.00 91.50 446 LEU A CA 1
ATOM 3340 C C . LEU A 1 446 ? 6.449 -32.361 -32.507 1.00 91.50 446 LEU A C 1
ATOM 3342 O O . LEU A 1 446 ? 6.582 -31.660 -33.502 1.00 91.50 446 LEU A O 1
ATOM 3346 N N . ALA A 1 447 ? 7.434 -32.574 -31.633 1.00 91.94 447 ALA A N 1
ATOM 3347 C CA . ALA A 1 447 ? 8.777 -32.020 -31.786 1.00 91.94 447 ALA A CA 1
ATOM 3348 C C . ALA A 1 447 ? 9.401 -32.386 -33.143 1.00 91.94 447 ALA A C 1
ATOM 3350 O O . ALA A 1 447 ? 9.804 -31.494 -33.885 1.00 91.94 447 ALA A O 1
ATOM 3351 N N . ARG A 1 448 ? 9.378 -33.674 -33.518 1.00 93.06 448 ARG A N 1
ATOM 3352 C CA . ARG A 1 448 ? 9.869 -34.139 -34.830 1.00 93.06 448 ARG A CA 1
ATOM 3353 C C . ARG A 1 448 ? 9.113 -33.515 -35.996 1.00 93.06 448 ARG A C 1
ATOM 3355 O O . ARG A 1 448 ? 9.720 -33.071 -36.959 1.00 93.06 448 ARG A O 1
ATOM 3362 N N . LYS A 1 449 ? 7.785 -33.432 -35.900 1.00 92.75 449 LYS A N 1
ATOM 3363 C CA . LYS A 1 449 ? 6.969 -32.808 -36.953 1.00 92.75 449 LYS A CA 1
ATOM 3364 C C . LYS A 1 449 ? 7.256 -31.318 -37.108 1.00 92.75 449 LYS A C 1
ATOM 3366 O O . LYS A 1 449 ? 7.255 -30.812 -38.220 1.00 92.75 449 LYS A O 1
ATOM 3371 N N . PHE A 1 450 ? 7.457 -30.608 -36.003 1.00 94.44 450 PHE A N 1
ATOM 3372 C CA . PHE A 1 450 ? 7.772 -29.183 -36.030 1.00 94.44 450 PHE A CA 1
ATOM 3373 C C . PHE A 1 450 ? 9.166 -28.938 -36.618 1.00 94.44 450 PHE A C 1
ATOM 3375 O O . PHE A 1 450 ? 9.325 -28.028 -37.427 1.00 94.44 450 PHE A O 1
ATOM 3382 N N . GLU A 1 451 ? 10.137 -29.802 -36.318 1.00 92.06 451 GLU A N 1
ATOM 3383 C CA . GLU A 1 451 ? 11.424 -29.824 -37.021 1.00 92.06 451 GLU A CA 1
ATOM 3384 C C . GLU A 1 451 ? 11.254 -30.077 -38.529 1.00 92.06 451 GLU A C 1
ATOM 3386 O O . GLU A 1 451 ? 11.774 -29.311 -39.334 1.00 92.06 451 GLU A O 1
ATOM 3391 N N . GLU A 1 452 ? 10.472 -31.085 -38.930 1.00 92.19 452 GLU A N 1
ATOM 3392 C CA . GLU A 1 452 ? 10.193 -31.381 -40.347 1.00 92.19 452 GLU A CA 1
ATOM 3393 C C . GLU A 1 452 ? 9.522 -30.211 -41.085 1.00 92.19 452 GLU A C 1
ATOM 3395 O O . GLU A 1 452 ? 9.702 -30.053 -42.292 1.00 92.19 452 GLU A O 1
ATOM 3400 N N . TYR A 1 453 ? 8.750 -29.380 -40.380 1.00 92.94 453 TYR A N 1
ATOM 3401 C CA . TYR A 1 453 ? 8.158 -28.170 -40.950 1.00 92.94 453 TYR A CA 1
ATOM 3402 C C . TYR A 1 453 ? 9.163 -27.031 -41.137 1.00 92.94 453 TYR A C 1
ATOM 3404 O O . TYR A 1 453 ? 8.853 -26.104 -41.882 1.00 92.94 453 TYR A O 1
ATOM 3412 N N . GLY A 1 454 ? 10.343 -27.103 -40.517 1.00 89.81 454 GLY A N 1
ATOM 3413 C CA . GLY A 1 454 ? 11.387 -26.082 -40.595 1.00 89.81 454 GLY A CA 1
ATOM 3414 C C . GLY A 1 454 ? 11.378 -25.098 -39.425 1.00 89.81 454 GLY A C 1
ATOM 3415 O O . GLY A 1 454 ? 11.712 -23.930 -39.609 1.00 89.81 454 GLY A O 1
ATOM 3416 N N . CYS A 1 455 ? 10.943 -25.513 -38.230 1.00 91.88 455 CYS A N 1
ATOM 3417 C CA . CYS A 1 455 ? 11.159 -24.703 -37.031 1.00 91.88 455 CYS A CA 1
ATOM 3418 C C . CYS A 1 455 ? 12.657 -24.594 -36.717 1.00 91.88 455 CYS A C 1
ATOM 3420 O O . CYS A 1 455 ? 13.368 -25.591 -36.732 1.00 91.88 455 CYS A O 1
ATOM 3422 N N . GLU A 1 456 ? 13.107 -23.392 -36.367 1.00 90.88 456 GLU A N 1
ATOM 3423 C CA . GLU A 1 456 ? 14.498 -23.105 -36.001 1.00 90.88 456 GLU A CA 1
ATOM 3424 C C . GLU A 1 456 ? 14.849 -23.668 -34.621 1.00 90.88 456 GLU A C 1
ATOM 3426 O O . GLU A 1 456 ? 15.967 -24.103 -34.377 1.00 90.88 456 GLU A O 1
ATOM 3431 N N . ALA A 1 457 ? 13.889 -23.650 -33.696 1.00 91.06 457 ALA A N 1
ATOM 3432 C CA . ALA A 1 457 ? 14.042 -24.187 -32.353 1.00 91.06 457 ALA A CA 1
ATOM 3433 C C . ALA A 1 457 ? 12.682 -24.580 -31.766 1.00 91.06 457 ALA A C 1
ATOM 3435 O O . ALA A 1 457 ? 11.618 -24.182 -32.260 1.00 91.06 457 ALA A O 1
ATOM 3436 N N . LEU A 1 458 ? 12.727 -25.319 -30.661 1.00 91.38 458 LEU A N 1
ATOM 3437 C CA . LEU A 1 458 ? 11.565 -25.663 -29.850 1.00 91.38 458 LEU A CA 1
ATOM 3438 C C . LEU A 1 458 ? 11.680 -25.028 -28.467 1.00 91.38 458 LEU A C 1
ATOM 3440 O O . LEU A 1 458 ? 12.755 -25.003 -27.877 1.00 91.38 458 LEU A O 1
ATOM 3444 N N . ILE A 1 459 ? 10.563 -24.557 -27.923 1.00 90.69 459 ILE A N 1
ATOM 3445 C CA . ILE A 1 459 ? 10.441 -24.198 -26.507 1.00 90.69 459 ILE A CA 1
ATOM 3446 C C . ILE A 1 459 ? 9.578 -25.262 -25.850 1.00 90.69 459 ILE A C 1
ATOM 3448 O O . ILE A 1 459 ? 8.427 -25.437 -26.243 1.00 90.69 459 ILE A O 1
ATOM 3452 N N . TYR A 1 460 ? 10.121 -25.965 -24.862 1.00 89.62 460 TYR A N 1
ATOM 3453 C CA . TYR A 1 460 ? 9.393 -26.994 -24.131 1.00 89.62 460 TYR A CA 1
ATOM 3454 C C . TYR A 1 460 ? 9.047 -26.527 -22.720 1.00 89.62 460 TYR A C 1
ATOM 3456 O O . TYR A 1 460 ? 9.938 -26.124 -21.970 1.00 89.62 460 TYR A O 1
ATOM 3464 N N . THR A 1 461 ? 7.769 -26.635 -22.353 1.00 86.81 461 THR A N 1
ATOM 3465 C CA . THR A 1 461 ? 7.273 -26.282 -21.021 1.00 86.81 461 THR A CA 1
ATOM 3466 C C . THR A 1 461 ? 6.479 -27.419 -20.392 1.00 86.81 461 THR A C 1
ATOM 3468 O O . THR A 1 461 ? 5.434 -27.823 -20.902 1.00 86.81 461 THR A O 1
ATOM 3471 N N . ASP A 1 462 ? 6.944 -27.917 -19.240 1.00 83.50 462 ASP A N 1
ATOM 3472 C CA . ASP A 1 462 ? 6.176 -28.864 -18.423 1.00 83.50 462 ASP A CA 1
ATOM 3473 C C . ASP A 1 462 ? 5.205 -28.112 -17.506 1.00 83.50 462 ASP A C 1
ATOM 3475 O O . ASP A 1 462 ? 5.540 -27.699 -16.392 1.00 83.50 462 ASP A O 1
ATOM 3479 N N . ILE A 1 463 ? 3.960 -27.985 -17.956 1.00 80.75 463 ILE A N 1
ATOM 3480 C CA . ILE A 1 463 ? 2.899 -27.268 -17.236 1.00 80.75 463 ILE A CA 1
ATOM 3481 C C . ILE A 1 463 ? 2.440 -27.992 -15.958 1.00 80.75 463 ILE A C 1
ATOM 3483 O O . ILE A 1 463 ? 1.666 -27.454 -15.168 1.00 80.75 463 ILE A O 1
ATOM 3487 N N . GLY A 1 464 ? 2.857 -29.246 -15.750 1.00 75.06 464 GLY A N 1
ATOM 3488 C CA . GLY A 1 464 ? 2.641 -29.960 -14.495 1.00 75.06 464 GLY A CA 1
ATOM 3489 C C . GLY A 1 464 ? 3.552 -29.462 -13.374 1.00 75.06 464 GLY A C 1
ATOM 3490 O O . GLY A 1 464 ? 3.184 -29.576 -12.200 1.00 75.06 464 GLY A O 1
ATOM 3491 N N . ARG A 1 465 ? 4.714 -28.908 -13.738 1.00 74.50 465 ARG A N 1
ATOM 3492 C CA . ARG A 1 465 ? 5.710 -28.353 -12.816 1.00 74.50 465 ARG A CA 1
ATOM 3493 C C . ARG A 1 465 ? 5.731 -26.829 -12.814 1.00 74.50 465 ARG A C 1
ATOM 3495 O O . ARG A 1 465 ? 6.055 -26.233 -11.789 1.00 74.50 465 ARG A O 1
ATOM 3502 N N . ASP A 1 466 ? 5.349 -26.199 -13.917 1.00 70.25 466 ASP A N 1
ATOM 3503 C CA . ASP A 1 466 ? 5.358 -24.747 -14.020 1.00 70.25 466 ASP A CA 1
ATOM 3504 C C . ASP A 1 466 ? 4.400 -24.073 -13.015 1.00 70.25 466 ASP A C 1
ATOM 3506 O O . ASP A 1 466 ? 3.320 -24.582 -12.700 1.00 70.25 466 ASP A O 1
ATOM 3510 N N . GLY A 1 467 ? 4.841 -22.956 -12.430 1.00 61.22 467 GLY A N 1
ATOM 3511 C CA . GLY A 1 467 ? 4.090 -22.194 -11.420 1.00 61.22 467 GLY A CA 1
ATOM 3512 C C . GLY A 1 467 ? 3.887 -22.865 -10.049 1.00 61.22 467 GLY A C 1
ATOM 3513 O O . GLY A 1 467 ? 3.287 -22.253 -9.167 1.00 61.22 467 GLY A O 1
ATOM 3514 N N . ARG A 1 468 ? 4.372 -24.098 -9.829 1.00 64.44 468 ARG A N 1
ATOM 3515 C CA . ARG A 1 468 ? 4.257 -24.820 -8.538 1.00 64.44 468 ARG A CA 1
ATOM 3516 C C . ARG A 1 468 ? 5.560 -24.897 -7.744 1.00 64.44 468 ARG A C 1
ATOM 3518 O O . ARG A 1 468 ? 5.584 -25.509 -6.680 1.00 64.44 468 ARG A O 1
ATOM 3525 N N . LEU A 1 469 ? 6.630 -24.328 -8.298 1.00 60.59 469 LEU A N 1
ATOM 3526 C CA . LEU A 1 469 ? 7.992 -24.360 -7.766 1.00 60.59 469 LEU A CA 1
ATOM 3527 C C . LEU A 1 469 ? 8.562 -25.763 -7.399 1.00 60.59 469 LEU A C 1
ATOM 3529 O O . LEU A 1 469 ? 9.309 -25.849 -6.426 1.00 60.59 469 LEU A O 1
ATOM 3533 N N . PRO A 1 470 ? 8.277 -26.879 -8.112 1.00 70.31 470 PRO A N 1
ATOM 3534 C CA . PRO A 1 470 ? 8.829 -28.187 -7.758 1.00 70.31 470 PRO A CA 1
ATOM 3535 C C . PRO A 1 470 ? 10.173 -28.488 -8.460 1.00 70.31 470 PRO A C 1
ATOM 3537 O O . PRO A 1 470 ? 10.649 -29.619 -8.383 1.00 70.31 470 PRO A O 1
ATOM 3540 N N . GLY A 1 471 ? 10.754 -27.518 -9.177 1.00 71.50 471 GLY A N 1
ATOM 3541 C CA . GLY A 1 471 ? 11.959 -2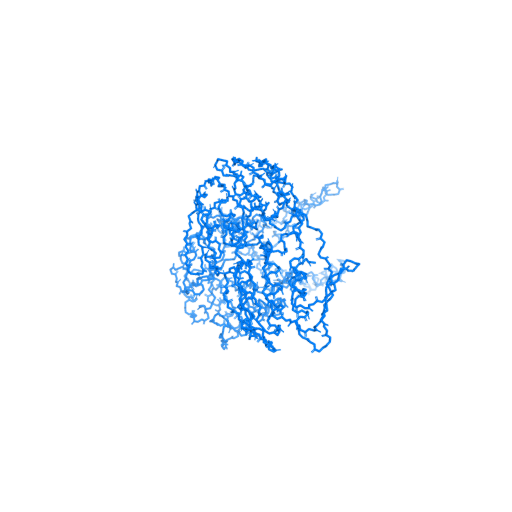7.688 -9.995 1.00 71.50 471 GLY A CA 1
ATOM 3542 C C . GLY A 1 471 ? 11.672 -28.122 -11.439 1.00 71.50 471 GLY A C 1
ATOM 3543 O O . GLY A 1 471 ? 10.545 -28.483 -11.805 1.00 71.50 471 GLY A O 1
ATOM 3544 N N . ILE A 1 472 ? 12.709 -28.091 -12.277 1.00 76.81 472 ILE A N 1
ATOM 3545 C CA . ILE A 1 472 ? 12.609 -28.359 -13.717 1.00 76.81 472 ILE A CA 1
ATOM 3546 C C . ILE A 1 472 ? 12.423 -29.853 -14.035 1.00 76.81 472 ILE A C 1
ATOM 3548 O O . ILE A 1 472 ? 12.912 -30.727 -13.318 1.00 76.81 472 ILE A O 1
ATOM 3552 N N . ASN A 1 473 ? 11.711 -30.185 -15.121 1.00 84.88 473 ASN A N 1
ATOM 3553 C CA . ASN A 1 473 ? 11.642 -31.562 -15.624 1.00 84.88 473 ASN A CA 1
ATOM 3554 C C . ASN A 1 473 ? 12.782 -31.850 -16.615 1.00 84.88 473 ASN A C 1
ATOM 3556 O O . ASN A 1 473 ? 12.591 -31.817 -17.834 1.00 84.88 473 ASN A O 1
ATOM 3560 N N . LEU A 1 474 ? 13.970 -32.125 -16.074 1.00 83.25 474 LEU A N 1
ATOM 3561 C CA . LEU A 1 474 ? 15.168 -32.388 -16.871 1.00 83.25 474 LEU A CA 1
ATOM 3562 C C . LEU A 1 474 ? 14.998 -33.601 -17.793 1.00 83.25 474 LEU A C 1
ATOM 3564 O O . LEU A 1 474 ? 15.293 -33.518 -18.979 1.00 83.25 474 LEU A O 1
ATOM 3568 N N . GLU A 1 475 ? 14.456 -34.699 -17.263 1.00 85.75 475 GLU A N 1
ATOM 3569 C CA . GLU A 1 475 ? 14.285 -35.953 -17.999 1.00 85.75 475 GLU A CA 1
ATOM 3570 C C . GLU A 1 475 ? 13.421 -35.766 -19.252 1.00 85.75 475 GLU A C 1
ATOM 3572 O O . GLU A 1 475 ? 13.838 -36.128 -20.350 1.00 85.75 475 GLU A O 1
ATOM 3577 N N . ALA A 1 476 ? 12.247 -35.141 -19.117 1.00 85.38 476 ALA A N 1
ATOM 3578 C CA . ALA A 1 476 ? 11.365 -34.909 -20.260 1.00 85.38 476 ALA A CA 1
ATOM 3579 C C . ALA A 1 476 ? 11.973 -33.930 -21.280 1.00 85.38 476 ALA A C 1
ATOM 3581 O O . ALA A 1 476 ? 11.792 -34.100 -22.484 1.00 85.38 476 ALA A O 1
ATOM 3582 N N . THR A 1 477 ? 12.718 -32.927 -20.805 1.00 85.38 477 THR A N 1
ATOM 3583 C CA . THR A 1 477 ? 13.405 -31.960 -21.675 1.00 85.38 477 THR A CA 1
ATOM 3584 C C . THR A 1 477 ? 14.484 -32.652 -22.510 1.00 85.38 477 THR A C 1
ATOM 3586 O O . THR A 1 477 ? 14.509 -32.497 -23.730 1.00 85.38 477 THR A O 1
ATOM 3589 N N . VAL A 1 478 ? 15.319 -33.484 -21.876 1.00 85.75 478 VAL A N 1
ATOM 3590 C CA . VAL A 1 478 ? 16.352 -34.292 -22.544 1.00 85.75 478 VAL A CA 1
ATOM 3591 C C . VAL A 1 478 ? 15.724 -35.272 -23.536 1.00 85.75 478 VAL A C 1
ATOM 3593 O O . VAL A 1 478 ? 16.196 -35.394 -24.662 1.00 85.75 478 VAL A O 1
ATOM 3596 N N . GLN A 1 479 ? 14.622 -35.933 -23.168 1.00 88.00 479 GLN A N 1
ATOM 3597 C CA . GLN A 1 479 ? 13.925 -36.855 -24.070 1.00 88.00 479 GLN A CA 1
ATOM 3598 C C . GLN A 1 479 ? 13.455 -36.178 -25.360 1.00 88.00 479 GLN A C 1
ATOM 3600 O O . GLN A 1 479 ? 13.476 -36.812 -26.411 1.00 88.00 479 GLN A O 1
ATOM 3605 N N . ILE A 1 480 ? 13.021 -34.917 -25.301 1.00 86.50 480 ILE A N 1
ATOM 3606 C CA . ILE A 1 480 ? 12.640 -34.156 -26.497 1.00 86.50 480 ILE A CA 1
ATOM 3607 C C . ILE A 1 480 ? 13.883 -33.738 -27.278 1.00 86.50 480 ILE A C 1
ATOM 3609 O O . ILE A 1 480 ? 13.919 -33.949 -28.488 1.00 86.50 480 ILE A O 1
ATOM 3613 N N . ALA A 1 481 ? 14.907 -33.220 -26.595 1.00 85.31 481 ALA A N 1
ATOM 3614 C CA . ALA A 1 481 ? 16.172 -32.816 -27.205 1.00 85.31 481 ALA A CA 1
ATOM 3615 C C . ALA A 1 481 ? 16.844 -33.954 -27.988 1.00 85.31 481 ALA A C 1
ATOM 3617 O O . ALA A 1 481 ? 17.289 -33.751 -29.109 1.00 85.31 481 ALA A O 1
ATOM 3618 N N . GLN A 1 482 ? 16.805 -35.186 -27.478 1.00 85.06 482 GLN A N 1
ATOM 3619 C CA . GLN A 1 482 ? 17.346 -36.367 -28.162 1.00 85.06 482 GLN A CA 1
ATOM 3620 C C . GLN A 1 482 ? 16.540 -36.810 -29.400 1.00 85.06 482 GLN A C 1
ATOM 3622 O O . GLN A 1 482 ? 16.970 -37.708 -30.129 1.00 85.06 482 GLN A O 1
ATOM 3627 N N . LYS A 1 483 ? 15.339 -36.260 -29.628 1.00 87.75 483 LYS A N 1
ATOM 3628 C CA . LYS A 1 483 ? 14.461 -36.634 -30.754 1.00 87.75 483 LYS A CA 1
ATOM 3629 C C . LYS A 1 483 ? 14.541 -35.685 -31.936 1.00 87.75 483 LYS A C 1
ATOM 3631 O O . LYS A 1 483 ? 14.005 -36.038 -32.984 1.00 87.75 483 LYS A O 1
ATOM 3636 N N . VAL A 1 484 ? 15.184 -34.537 -31.769 1.00 85.12 484 VAL A N 1
ATOM 3637 C CA . VAL A 1 484 ? 15.337 -33.511 -32.798 1.00 85.12 484 VAL A CA 1
ATOM 3638 C C . VAL A 1 484 ? 16.805 -33.111 -32.915 1.00 85.12 484 VAL A C 1
ATOM 3640 O O . VAL A 1 484 ? 17.614 -33.391 -32.036 1.00 85.12 484 VAL A O 1
ATOM 3643 N N . LYS A 1 485 ? 17.167 -32.487 -34.029 1.00 82.50 485 LYS A N 1
ATOM 3644 C CA . LYS A 1 485 ? 18.490 -31.900 -34.269 1.00 82.50 485 LYS A CA 1
ATOM 3645 C C . LYS A 1 485 ? 18.497 -30.395 -34.010 1.00 82.50 485 LYS A C 1
ATOM 3647 O O . LYS A 1 485 ? 19.563 -29.825 -33.795 1.00 82.50 485 LYS A O 1
ATOM 3652 N N . ILE A 1 486 ? 17.326 -29.762 -34.041 1.00 84.00 486 ILE A N 1
ATOM 3653 C CA . ILE A 1 486 ? 17.159 -28.343 -33.715 1.00 84.00 486 ILE A CA 1
ATOM 3654 C C . ILE A 1 486 ? 17.220 -28.090 -32.196 1.00 84.00 486 ILE A C 1
ATOM 3656 O O . ILE A 1 486 ? 16.837 -28.961 -31.412 1.00 84.00 486 ILE A O 1
ATOM 3660 N N . PRO A 1 487 ? 17.661 -26.898 -31.751 1.00 84.38 487 PRO A N 1
ATOM 3661 C CA . PRO A 1 487 ? 17.761 -26.562 -30.334 1.00 84.38 487 PRO A CA 1
ATOM 3662 C C . PRO A 1 487 ? 16.440 -26.692 -29.566 1.00 84.38 487 PRO A C 1
ATOM 3664 O O . PRO A 1 487 ? 15.390 -26.230 -30.021 1.00 84.38 487 PRO A O 1
ATOM 3667 N N . VAL A 1 488 ? 16.518 -27.225 -28.343 1.00 86.50 488 VAL A N 1
ATOM 3668 C CA . VAL A 1 488 ? 15.406 -27.235 -27.382 1.00 86.50 488 VAL A CA 1
ATOM 3669 C C . VAL A 1 488 ? 15.700 -26.283 -26.225 1.00 86.50 488 VAL A C 1
ATOM 3671 O O . VAL A 1 488 ? 16.665 -26.448 -25.482 1.00 86.50 488 VAL A O 1
ATOM 3674 N N . ILE A 1 489 ? 14.837 -25.283 -26.064 1.00 86.75 489 ILE A N 1
ATOM 3675 C CA . ILE A 1 489 ? 14.858 -24.313 -24.971 1.00 86.75 489 ILE A CA 1
ATOM 3676 C C . ILE A 1 489 ? 13.953 -24.839 -23.858 1.00 86.75 489 ILE A C 1
ATOM 3678 O O . ILE A 1 489 ? 12.737 -24.958 -24.034 1.00 86.75 489 ILE A O 1
ATOM 3682 N N . ALA A 1 490 ? 14.543 -25.125 -22.702 1.00 84.44 490 ALA A N 1
ATOM 3683 C CA . ALA A 1 490 ? 13.793 -25.505 -21.515 1.00 84.44 490 ALA A CA 1
ATOM 3684 C C . ALA A 1 490 ? 13.093 -24.276 -20.910 1.00 84.44 490 ALA A C 1
ATOM 3686 O O . ALA A 1 490 ? 13.718 -23.232 -20.719 1.00 84.44 490 ALA A O 1
ATOM 3687 N N . SER A 1 491 ? 11.800 -24.387 -20.613 1.00 81.88 491 SER A N 1
ATOM 3688 C CA . SER A 1 491 ? 10.985 -23.287 -20.097 1.00 81.88 491 SER A CA 1
ATOM 3689 C C . SER A 1 491 ? 10.050 -23.766 -18.982 1.00 81.88 491 SER A C 1
ATOM 3691 O O . SER A 1 491 ? 9.449 -24.832 -19.078 1.00 81.88 491 SER A O 1
ATOM 3693 N N . GLY A 1 492 ? 9.904 -22.962 -17.928 1.00 71.19 492 GLY A N 1
ATOM 3694 C CA . GLY A 1 492 ? 9.041 -23.255 -16.779 1.00 71.19 492 GLY A CA 1
ATOM 3695 C C . GLY A 1 492 ? 9.690 -24.117 -15.687 1.00 71.19 492 GLY A C 1
ATOM 3696 O O . GLY A 1 492 ? 10.607 -24.903 -15.925 1.00 71.19 492 GLY A O 1
ATOM 3697 N N . GLY A 1 493 ? 9.215 -23.948 -14.450 1.00 69.38 493 GLY A N 1
ATOM 3698 C CA . GLY A 1 493 ? 9.631 -24.758 -13.293 1.00 69.38 493 GLY A CA 1
ATOM 3699 C C . GLY A 1 493 ? 11.031 -24.489 -12.714 1.00 69.38 493 GLY A C 1
ATOM 3700 O O . GLY A 1 493 ? 11.408 -25.170 -11.765 1.00 69.38 493 GLY A O 1
ATOM 3701 N N . LEU A 1 494 ? 11.791 -23.515 -13.227 1.00 70.50 494 LEU A N 1
ATOM 3702 C CA . LEU A 1 494 ? 13.071 -23.078 -12.645 1.00 70.50 494 LEU A CA 1
ATOM 3703 C C . LEU A 1 494 ? 12.842 -22.388 -11.291 1.00 70.50 494 LEU A C 1
ATOM 3705 O O . LEU A 1 494 ? 12.059 -21.441 -11.214 1.00 70.50 494 LEU A O 1
ATOM 3709 N N . VAL A 1 495 ? 13.533 -22.834 -10.237 1.00 75.94 495 VAL A N 1
ATOM 3710 C CA . VAL A 1 495 ? 13.389 -22.263 -8.882 1.00 75.94 495 VAL A CA 1
ATOM 3711 C C . VAL A 1 495 ? 14.714 -21.871 -8.236 1.00 75.94 495 VAL A C 1
ATOM 3713 O O . VAL A 1 495 ? 14.717 -21.148 -7.240 1.00 75.94 495 VAL A O 1
ATOM 3716 N N . SER A 1 496 ? 15.840 -22.342 -8.777 1.00 77.56 496 SER A N 1
ATOM 3717 C CA . SER A 1 496 ? 17.161 -22.162 -8.179 1.00 77.56 496 SER A CA 1
ATOM 3718 C C . SER A 1 496 ? 18.297 -22.174 -9.207 1.00 77.56 496 SER A C 1
ATOM 3720 O O . SER A 1 496 ? 18.137 -22.641 -10.334 1.00 77.56 496 SER A O 1
ATOM 3722 N N . LEU A 1 497 ? 19.482 -21.708 -8.793 1.00 77.62 497 LEU A N 1
ATOM 3723 C CA . LEU A 1 497 ? 20.714 -21.836 -9.583 1.00 77.62 497 LEU A CA 1
ATOM 3724 C C . LEU A 1 497 ? 21.092 -23.304 -9.842 1.00 77.62 497 LEU A C 1
ATOM 3726 O O . LEU A 1 497 ? 21.612 -23.609 -10.910 1.00 77.62 497 LEU A O 1
ATOM 3730 N N . ALA A 1 498 ? 20.769 -24.215 -8.920 1.00 78.88 498 ALA A N 1
ATOM 3731 C CA . ALA A 1 498 ? 21.025 -25.644 -9.093 1.00 78.88 498 ALA A CA 1
ATOM 3732 C C . ALA A 1 498 ? 20.247 -26.236 -10.284 1.00 78.88 498 ALA A C 1
ATOM 3734 O O . ALA A 1 498 ? 20.759 -27.108 -10.981 1.00 78.88 498 ALA A O 1
ATOM 3735 N N . ASP A 1 499 ? 19.040 -25.732 -10.571 1.00 75.19 499 ASP A N 1
ATOM 3736 C CA . ASP A 1 499 ? 18.290 -26.147 -11.763 1.00 75.19 499 ASP A CA 1
ATOM 3737 C C . ASP A 1 499 ? 18.994 -25.701 -13.059 1.00 75.19 499 ASP A C 1
ATOM 3739 O O . ASP A 1 499 ? 18.967 -26.416 -14.062 1.00 75.19 499 ASP A O 1
ATOM 3743 N N . ILE A 1 500 ? 19.648 -24.533 -13.036 1.00 76.44 500 ILE A N 1
ATOM 3744 C CA . ILE A 1 500 ? 20.435 -24.017 -14.165 1.00 76.44 500 ILE A CA 1
ATOM 3745 C C . ILE A 1 500 ? 21.694 -24.867 -14.357 1.00 76.44 500 ILE A C 1
ATOM 3747 O O . ILE A 1 500 ? 21.998 -25.262 -15.479 1.00 76.44 500 ILE A O 1
ATOM 3751 N N . GLU A 1 501 ? 22.403 -25.195 -13.277 1.00 78.50 501 GLU A N 1
ATOM 3752 C CA . GLU A 1 501 ? 23.568 -26.088 -13.319 1.00 78.50 501 GLU A CA 1
ATOM 3753 C C . GLU A 1 501 ? 23.198 -27.472 -13.873 1.00 78.50 501 GLU A C 1
ATOM 3755 O O . GLU A 1 501 ? 23.911 -28.006 -14.722 1.00 78.50 501 GLU A O 1
ATOM 3760 N N . ALA A 1 502 ? 22.051 -28.019 -13.460 1.00 78.00 502 ALA A N 1
ATOM 3761 C CA . ALA A 1 502 ? 21.548 -29.298 -13.950 1.00 78.00 502 ALA A CA 1
ATOM 3762 C C . ALA A 1 502 ? 21.222 -29.273 -15.453 1.00 78.00 502 ALA A C 1
ATOM 3764 O O . ALA A 1 502 ? 21.521 -30.239 -16.152 1.00 78.00 502 ALA A O 1
ATOM 3765 N N . LEU A 1 503 ? 20.654 -28.174 -15.967 1.00 75.19 503 LEU A N 1
ATOM 3766 C CA . LEU A 1 503 ? 20.455 -27.976 -17.408 1.00 75.19 503 LEU A CA 1
ATOM 3767 C C . LEU A 1 503 ? 21.782 -27.873 -18.164 1.00 75.19 503 LEU A C 1
ATOM 3769 O O . LEU A 1 503 ? 21.944 -28.504 -19.205 1.00 75.19 503 LEU A O 1
ATOM 3773 N N . CYS A 1 504 ? 22.738 -27.105 -17.636 1.00 77.00 504 CYS A N 1
ATOM 3774 C CA . CYS A 1 504 ? 24.063 -26.967 -18.236 1.00 77.00 504 CYS A CA 1
ATOM 3775 C C . CYS A 1 504 ? 24.796 -28.314 -18.320 1.00 77.00 504 CYS A C 1
ATOM 3777 O O . CYS A 1 504 ? 25.497 -28.564 -19.298 1.00 77.00 504 CYS A O 1
ATOM 3779 N N . ALA A 1 505 ? 24.613 -29.192 -17.330 1.00 76.38 505 ALA A N 1
ATOM 3780 C CA . ALA A 1 505 ? 25.246 -30.510 -17.279 1.00 76.38 505 ALA A CA 1
ATOM 3781 C C . ALA A 1 505 ? 24.744 -31.497 -18.348 1.00 76.38 505 ALA A C 1
ATOM 3783 O O . ALA A 1 505 ? 25.404 -32.502 -18.590 1.00 76.38 505 ALA A O 1
ATOM 3784 N N . VAL A 1 506 ? 23.594 -31.233 -18.973 1.00 75.25 506 VAL A N 1
ATOM 3785 C CA . VAL A 1 506 ? 23.016 -32.074 -20.040 1.00 75.25 506 VAL A CA 1
ATOM 3786 C C . VAL A 1 506 ? 22.969 -31.353 -21.388 1.00 75.25 506 VAL A C 1
ATOM 3788 O O . VAL A 1 506 ? 22.249 -31.771 -22.298 1.00 75.25 506 VAL A O 1
ATOM 3791 N N . ALA A 1 507 ? 23.695 -30.241 -21.517 1.00 67.38 507 ALA A N 1
ATOM 3792 C CA . ALA A 1 507 ? 23.622 -29.380 -22.688 1.00 67.38 507 ALA A CA 1
ATOM 3793 C C . ALA A 1 507 ? 24.101 -30.076 -23.984 1.00 67.38 507 ALA A C 1
ATOM 3795 O O . ALA A 1 507 ? 23.581 -29.886 -25.085 1.00 67.38 507 ALA A O 1
ATOM 3796 N N . ASP A 1 508 ? 25.072 -30.969 -23.845 1.00 63.88 508 ASP A N 1
ATOM 3797 C CA . ASP A 1 508 ? 25.602 -31.815 -24.913 1.00 63.88 508 ASP A CA 1
ATOM 3798 C C . ASP A 1 508 ? 24.581 -32.824 -25.474 1.00 63.88 508 ASP A C 1
ATOM 3800 O O . ASP A 1 508 ? 24.761 -33.329 -26.581 1.00 63.88 508 ASP A O 1
ATOM 3804 N N . GLN A 1 509 ? 23.467 -33.062 -24.776 1.00 67.12 509 GLN A N 1
ATOM 3805 C CA . GLN A 1 509 ? 22.394 -33.971 -25.200 1.00 67.12 509 GLN A CA 1
ATOM 3806 C C . GLN A 1 509 ? 21.322 -33.293 -26.073 1.00 67.12 509 GLN A C 1
ATOM 3808 O O . GLN A 1 509 ? 20.181 -33.755 -26.133 1.00 67.12 509 GLN A O 1
ATOM 3813 N N . GLY A 1 510 ? 21.677 -32.196 -26.751 1.00 58.12 510 GLY A N 1
ATOM 3814 C CA . GLY A 1 510 ? 20.775 -31.429 -27.623 1.00 58.12 510 GLY A CA 1
ATOM 3815 C C . GLY A 1 510 ? 20.053 -30.265 -26.929 1.00 58.12 510 GLY A C 1
ATOM 3816 O O . GLY A 1 510 ? 19.136 -29.674 -27.502 1.00 58.12 510 GLY A O 1
ATOM 3817 N N . ILE A 1 511 ? 20.459 -29.918 -25.705 1.00 53.78 511 ILE A N 1
ATOM 3818 C CA . ILE A 1 511 ? 19.964 -28.759 -24.949 1.00 53.78 511 ILE A CA 1
ATOM 3819 C C . ILE A 1 511 ? 21.013 -27.649 -25.104 1.00 53.78 511 ILE A C 1
ATOM 3821 O O . ILE A 1 511 ? 22.052 -27.704 -24.480 1.00 53.78 511 ILE A O 1
ATOM 3825 N N . ASP A 1 512 ? 20.807 -26.666 -25.979 1.00 52.22 512 ASP A N 1
ATOM 3826 C CA . ASP A 1 512 ? 21.890 -25.797 -26.490 1.00 52.22 512 ASP A CA 1
ATOM 3827 C C . ASP A 1 512 ? 22.983 -25.358 -25.472 1.00 52.22 512 ASP A C 1
ATOM 3829 O O . ASP A 1 512 ? 22.750 -24.552 -24.567 1.00 52.22 512 ASP A O 1
ATOM 3833 N N . GLY A 1 513 ? 24.203 -25.865 -25.724 1.00 43.00 513 GLY A N 1
ATOM 3834 C CA . GLY A 1 513 ? 25.511 -25.492 -25.165 1.00 43.00 513 GLY A CA 1
ATOM 3835 C C . GLY A 1 513 ? 26.524 -25.007 -26.233 1.00 43.00 513 GLY A C 1
ATOM 3836 O O . GLY A 1 513 ? 27.692 -25.373 -26.214 1.00 43.00 513 GLY A O 1
ATOM 3837 N N . ARG A 1 514 ? 26.074 -24.220 -27.217 1.00 48.88 514 ARG A N 1
ATOM 3838 C CA . ARG A 1 514 ? 26.716 -23.106 -27.967 1.00 48.88 514 ARG A CA 1
ATOM 3839 C C . ARG A 1 514 ? 28.132 -23.115 -28.593 1.00 48.88 514 ARG A C 1
ATOM 3841 O O . ARG A 1 514 ? 28.476 -22.056 -29.118 1.00 48.88 514 ARG A O 1
ATOM 3848 N N . LEU A 1 515 ? 28.938 -24.179 -28.700 1.00 41.97 515 LEU A N 1
ATOM 3849 C CA . LEU A 1 515 ? 30.226 -24.050 -29.447 1.00 41.97 515 LEU A CA 1
ATOM 3850 C C . LEU A 1 515 ? 30.227 -24.584 -30.895 1.00 41.97 515 LEU A C 1
ATOM 3852 O O . LEU A 1 515 ? 30.737 -23.906 -31.785 1.00 41.97 515 LEU A O 1
ATOM 3856 N N . ALA A 1 516 ? 29.613 -25.737 -31.174 1.00 46.56 516 ALA A N 1
ATOM 3857 C CA . ALA A 1 516 ? 29.636 -26.337 -32.518 1.00 46.56 516 ALA A CA 1
ATOM 3858 C C . ALA A 1 516 ? 28.731 -25.602 -33.530 1.00 46.56 516 ALA A C 1
ATOM 3860 O O . ALA A 1 516 ? 29.111 -25.400 -34.682 1.00 46.56 516 ALA A O 1
ATOM 3861 N N . VAL A 1 517 ? 27.569 -25.122 -33.073 1.00 45.81 517 VAL A N 1
ATOM 3862 C CA . VAL A 1 517 ? 26.586 -24.414 -33.911 1.00 45.81 517 VAL A CA 1
ATOM 3863 C C . VAL A 1 517 ? 27.157 -23.097 -34.447 1.00 45.81 517 VAL A C 1
ATOM 3865 O O . VAL A 1 517 ? 26.972 -22.776 -35.611 1.00 45.81 517 VAL A O 1
ATOM 3868 N N . LEU A 1 518 ? 27.946 -22.367 -33.649 1.00 45.97 518 LEU A N 1
ATOM 3869 C CA . LEU A 1 518 ? 28.514 -21.072 -34.045 1.00 45.97 518 LEU A CA 1
ATOM 3870 C C . LEU A 1 518 ? 29.452 -21.168 -35.266 1.00 45.97 518 LEU A C 1
ATOM 3872 O O . LEU A 1 518 ? 29.525 -20.227 -36.058 1.00 45.97 518 LEU A O 1
ATOM 3876 N N . VAL A 1 519 ? 30.182 -22.278 -35.413 1.00 52.06 519 VAL A N 1
ATOM 3877 C CA . VAL A 1 519 ? 31.084 -22.513 -36.553 1.00 52.06 519 VAL A CA 1
ATOM 3878 C C . VAL A 1 519 ? 30.277 -22.847 -37.807 1.00 52.06 519 VAL A C 1
ATOM 3880 O O . VAL A 1 519 ? 30.543 -22.283 -38.869 1.00 52.06 519 VAL A O 1
ATOM 3883 N N . ASP A 1 520 ? 29.245 -23.678 -37.667 1.00 52.25 520 ASP A N 1
ATOM 3884 C CA . ASP A 1 520 ? 28.408 -24.122 -38.783 1.00 52.25 520 ASP A CA 1
ATOM 3885 C C . ASP A 1 520 ? 27.516 -22.985 -39.325 1.00 52.25 520 ASP A C 1
ATOM 3887 O O . ASP A 1 520 ? 27.465 -22.744 -40.531 1.00 52.25 520 ASP A O 1
ATOM 3891 N N . THR A 1 521 ? 26.937 -22.152 -38.448 1.00 49.78 521 THR A N 1
ATOM 3892 C CA . THR A 1 521 ? 26.181 -20.949 -38.856 1.00 49.78 521 THR A CA 1
ATOM 3893 C C . THR A 1 521 ? 27.070 -19.898 -39.541 1.00 49.78 521 THR A C 1
ATOM 3895 O O . THR A 1 521 ? 26.618 -19.131 -40.391 1.00 49.78 521 THR A O 1
ATOM 3898 N N . ARG A 1 522 ? 28.365 -19.836 -39.196 1.00 55.00 522 ARG A N 1
ATOM 3899 C CA . ARG A 1 522 ? 29.316 -18.885 -39.802 1.00 55.00 522 ARG A CA 1
ATOM 3900 C C . ARG A 1 522 ? 29.919 -19.381 -41.118 1.00 55.00 522 ARG A C 1
ATOM 3902 O O . ARG A 1 522 ? 30.431 -18.542 -41.863 1.00 55.00 522 ARG A O 1
ATOM 3909 N N . LYS A 1 523 ? 29.828 -20.684 -41.420 1.00 53.41 523 LYS A N 1
ATOM 3910 C CA . LYS A 1 523 ? 30.228 -21.305 -42.699 1.00 53.41 523 LYS A CA 1
ATOM 3911 C C . LYS A 1 523 ? 29.330 -20.862 -43.861 1.00 53.41 523 LYS A C 1
ATOM 3913 O O . LYS A 1 523 ? 29.816 -20.672 -44.969 1.00 53.41 523 LYS A O 1
ATOM 3918 N N . THR A 1 524 ? 28.043 -20.636 -43.602 1.00 51.44 524 THR A N 1
ATOM 3919 C CA . THR A 1 524 ? 27.029 -20.253 -44.607 1.00 51.44 524 THR A CA 1
ATOM 3920 C C . THR A 1 524 ? 26.874 -18.737 -44.796 1.00 51.44 524 THR A C 1
ATOM 3922 O O . THR A 1 524 ? 26.099 -18.283 -45.637 1.00 51.44 524 THR A O 1
ATOM 3925 N N . SER A 1 525 ? 27.625 -17.933 -44.038 1.00 55.97 525 SER A N 1
ATOM 3926 C CA . SER A 1 525 ? 27.610 -16.466 -44.107 1.00 55.97 525 SER A CA 1
ATOM 3927 C C . SER A 1 525 ? 28.436 -15.922 -45.287 1.00 55.97 525 SER A C 1
ATOM 3929 O O . SER A 1 525 ? 29.436 -16.509 -45.686 1.00 55.97 525 SER A O 1
ATOM 3931 N N . THR A 1 526 ? 28.090 -14.743 -45.820 1.00 53.16 526 THR A N 1
ATOM 3932 C CA . THR A 1 526 ? 28.861 -14.091 -46.905 1.00 53.16 526 THR A CA 1
ATOM 3933 C C . THR A 1 526 ? 30.317 -13.767 -46.503 1.00 53.16 526 THR A C 1
ATOM 3935 O O . THR A 1 526 ? 30.521 -13.135 -45.457 1.00 53.16 526 THR A O 1
ATOM 3938 N N . PRO A 1 527 ? 31.334 -14.072 -47.345 1.00 57.78 527 PRO A N 1
ATOM 3939 C CA . PRO A 1 527 ? 32.752 -13.825 -47.043 1.00 57.78 527 PRO A CA 1
ATOM 3940 C C . PRO A 1 527 ? 33.108 -12.360 -46.745 1.00 57.78 527 PRO A C 1
ATOM 3942 O O . PRO A 1 527 ? 34.052 -12.094 -46.007 1.00 57.78 527 PRO A O 1
ATOM 3945 N N . GLN A 1 528 ? 32.350 -11.378 -47.249 1.00 51.56 528 GLN A N 1
ATOM 3946 C CA . GLN A 1 528 ? 32.618 -9.963 -46.950 1.00 51.56 528 GLN A CA 1
ATOM 3947 C C . GLN A 1 528 ? 32.335 -9.575 -45.483 1.00 51.56 528 GLN A C 1
ATOM 3949 O O . GLN A 1 528 ? 32.804 -8.529 -45.043 1.00 51.56 528 GLN A O 1
ATOM 3954 N N . ARG A 1 529 ? 31.588 -10.391 -44.720 1.00 47.94 529 ARG A N 1
ATOM 3955 C CA . ARG A 1 529 ? 31.121 -10.066 -43.354 1.00 47.94 529 ARG A CA 1
ATOM 3956 C C . ARG A 1 529 ? 31.625 -11.011 -42.256 1.00 47.94 529 ARG A C 1
ATOM 3958 O O . ARG A 1 529 ? 31.469 -10.698 -41.082 1.00 47.94 529 ARG A O 1
ATOM 3965 N N . SER A 1 530 ? 32.243 -12.142 -42.604 1.00 61.72 530 SER A N 1
ATOM 3966 C CA . SER A 1 530 ? 32.712 -13.148 -41.638 1.00 61.72 530 SER A CA 1
ATOM 3967 C C . SER A 1 530 ? 34.149 -13.573 -41.937 1.00 61.72 530 SER A C 1
ATOM 3969 O O . SER A 1 530 ? 34.482 -13.979 -43.049 1.00 61.72 530 SER A O 1
ATOM 3971 N N . TYR A 1 531 ? 35.027 -13.469 -40.935 1.00 73.25 531 TYR A N 1
ATOM 3972 C CA . TYR A 1 531 ? 36.405 -13.971 -41.015 1.00 73.25 531 TYR A CA 1
ATOM 3973 C C . TYR A 1 531 ? 36.447 -15.486 -41.263 1.00 73.25 531 TYR A C 1
ATOM 3975 O O . TYR A 1 531 ? 37.214 -15.958 -42.095 1.00 73.25 531 TYR A O 1
ATOM 3983 N N . ILE A 1 532 ? 35.540 -16.223 -40.624 1.00 70.31 532 ILE A N 1
ATOM 3984 C CA . ILE A 1 532 ? 35.425 -17.677 -40.756 1.00 70.31 532 ILE A CA 1
ATOM 3985 C C . ILE A 1 532 ? 34.970 -18.061 -42.162 1.00 70.31 532 ILE A C 1
ATOM 3987 O O . ILE A 1 532 ? 35.590 -18.911 -42.790 1.00 70.31 532 ILE A O 1
ATOM 3991 N N . ALA A 1 533 ? 33.981 -17.357 -42.720 1.00 71.81 533 ALA A N 1
ATOM 3992 C CA . ALA A 1 533 ? 33.559 -17.570 -44.104 1.00 71.81 533 ALA A CA 1
ATOM 3993 C C . ALA A 1 533 ? 34.687 -17.293 -45.119 1.00 71.81 533 ALA A C 1
ATOM 3995 O O . ALA A 1 533 ? 34.774 -17.969 -46.142 1.00 71.81 533 ALA A O 1
ATOM 3996 N N . ARG A 1 534 ? 35.586 -16.332 -44.836 1.00 75.62 534 ARG A N 1
ATOM 3997 C CA . ARG A 1 534 ? 36.790 -16.102 -45.659 1.00 75.62 534 ARG A CA 1
ATOM 3998 C C . ARG A 1 534 ? 37.770 -17.264 -45.585 1.00 75.62 534 ARG A C 1
ATOM 4000 O O . ARG A 1 534 ? 38.264 -17.661 -46.633 1.00 75.62 534 ARG A O 1
ATOM 4007 N N . LEU A 1 535 ? 38.026 -17.804 -44.394 1.00 80.06 535 LEU A N 1
ATOM 4008 C CA . LEU A 1 535 ? 38.901 -18.967 -44.222 1.00 80.06 535 LEU A CA 1
ATOM 4009 C C . LEU A 1 535 ? 38.368 -20.187 -44.986 1.00 80.06 535 LEU A C 1
ATOM 4011 O O . LEU A 1 535 ? 39.115 -20.787 -45.750 1.00 80.06 535 LEU A O 1
ATOM 4015 N N . PHE A 1 536 ? 37.067 -20.481 -44.877 1.00 77.69 536 PHE A N 1
ATOM 4016 C CA . PHE A 1 536 ? 36.425 -21.552 -45.653 1.00 77.69 536 PHE A CA 1
ATOM 4017 C C . PHE A 1 536 ? 36.532 -21.330 -47.170 1.00 77.69 536 PHE A C 1
ATOM 4019 O O . PHE A 1 536 ? 36.821 -22.265 -47.910 1.00 77.69 536 PHE A O 1
ATOM 4026 N N . HIS A 1 537 ? 36.355 -20.094 -47.647 1.00 82.25 537 HIS A N 1
ATOM 4027 C CA . HIS A 1 537 ? 36.492 -19.769 -49.071 1.00 82.25 537 HIS A CA 1
ATOM 4028 C C . HIS A 1 537 ? 37.947 -19.862 -49.572 1.00 82.25 537 HIS A C 1
ATOM 4030 O O . HIS A 1 537 ? 38.183 -20.128 -50.749 1.00 82.25 537 HIS A O 1
ATOM 4036 N N . GLN A 1 538 ? 38.936 -19.599 -48.716 1.00 81.69 538 GLN A N 1
ATOM 4037 C CA . GLN A 1 538 ? 40.358 -19.685 -49.070 1.00 81.69 538 GLN A CA 1
ATOM 4038 C C . GLN A 1 538 ? 40.884 -21.129 -49.104 1.00 81.69 538 GLN A C 1
ATOM 4040 O O . GLN A 1 538 ? 41.959 -21.356 -49.657 1.00 81.69 538 GLN A O 1
ATOM 4045 N N . GLY A 1 539 ? 40.112 -22.088 -48.584 1.00 82.00 539 GLY A N 1
ATOM 4046 C CA . GLY A 1 539 ? 40.397 -23.518 -48.664 1.00 82.00 539 GLY A CA 1
ATOM 4047 C C . GLY A 1 539 ? 41.400 -24.021 -47.624 1.00 82.00 539 GLY A C 1
ATOM 4048 O O . GLY A 1 539 ? 41.830 -23.294 -46.725 1.00 82.00 539 GLY A O 1
ATOM 4049 N N . ASP A 1 540 ? 41.754 -25.299 -47.761 1.00 86.44 540 ASP A N 1
ATOM 4050 C CA . ASP A 1 540 ? 42.496 -26.108 -46.787 1.00 86.44 540 ASP A CA 1
ATOM 4051 C C . ASP A 1 540 ? 43.775 -25.417 -46.295 1.00 86.44 540 ASP A C 1
ATOM 4053 O O . ASP A 1 540 ? 44.001 -25.304 -45.089 1.00 86.44 540 ASP A O 1
ATOM 4057 N N . ASP A 1 541 ? 44.579 -24.884 -47.217 1.00 86.44 541 ASP A N 1
ATOM 4058 C CA . ASP A 1 541 ? 45.872 -24.271 -46.904 1.00 86.44 541 ASP A CA 1
ATOM 4059 C C . ASP A 1 541 ? 45.744 -23.067 -45.963 1.00 86.44 541 ASP A C 1
ATOM 4061 O O . ASP A 1 541 ? 46.583 -22.871 -45.083 1.00 86.44 541 ASP A O 1
ATOM 4065 N N . ALA A 1 542 ? 44.689 -22.261 -46.107 1.00 85.25 542 ALA A N 1
ATOM 4066 C CA . ALA A 1 542 ? 44.475 -21.086 -45.267 1.00 85.25 542 ALA A CA 1
ATOM 4067 C C . ALA A 1 542 ? 44.036 -21.469 -43.847 1.00 85.25 542 ALA A C 1
ATOM 4069 O O . ALA A 1 542 ? 44.509 -20.880 -42.873 1.00 85.25 542 ALA A O 1
ATOM 4070 N N . ILE A 1 543 ? 43.179 -22.485 -43.728 1.00 85.69 543 ILE A N 1
ATOM 4071 C CA . ILE A 1 543 ? 42.716 -23.018 -42.441 1.00 85.69 543 ILE A CA 1
ATOM 4072 C C . ILE A 1 543 ? 43.884 -23.668 -41.688 1.00 85.69 543 ILE A C 1
ATOM 4074 O O . ILE A 1 543 ? 44.117 -23.362 -40.517 1.00 85.69 543 ILE A O 1
ATOM 4078 N N . LEU A 1 544 ? 44.661 -24.517 -42.366 1.00 88.44 544 LEU A N 1
ATOM 4079 C CA . LEU A 1 544 ? 45.807 -25.208 -41.771 1.00 88.44 544 LEU A CA 1
ATOM 4080 C C . LEU A 1 544 ? 46.929 -24.236 -41.392 1.00 88.44 544 LEU A C 1
ATOM 4082 O O . LEU A 1 544 ? 47.527 -24.372 -40.322 1.00 88.44 544 LEU A O 1
ATOM 4086 N N . LYS A 1 545 ? 47.187 -23.217 -42.222 1.00 89.88 545 LYS A N 1
ATOM 4087 C CA . LYS A 1 545 ? 48.144 -22.155 -41.894 1.00 89.88 545 LYS A CA 1
ATOM 4088 C C . LYS A 1 545 ? 47.742 -21.424 -40.617 1.00 89.88 545 LYS A C 1
ATOM 4090 O O . LYS A 1 545 ? 48.603 -21.188 -39.772 1.00 89.88 545 LYS A O 1
ATOM 4095 N N . LYS A 1 546 ? 46.452 -21.118 -40.448 1.00 90.44 546 LYS A N 1
ATOM 4096 C CA . LYS A 1 546 ? 45.973 -20.408 -39.262 1.00 90.44 546 LYS A CA 1
ATOM 4097 C C . LYS A 1 546 ? 46.140 -21.235 -37.987 1.00 90.44 546 LYS A C 1
ATOM 4099 O O . LYS A 1 546 ? 46.598 -20.700 -36.987 1.00 90.44 546 LYS A O 1
ATOM 4104 N N . ILE A 1 547 ? 45.898 -22.547 -38.037 1.00 91.06 547 ILE A N 1
ATOM 4105 C CA . ILE A 1 547 ? 46.213 -23.446 -36.910 1.00 91.06 547 ILE A CA 1
ATOM 4106 C C . ILE A 1 547 ? 47.705 -23.385 -36.547 1.00 91.06 547 ILE A C 1
ATOM 4108 O O . ILE A 1 547 ? 48.052 -23.361 -35.368 1.00 91.06 547 ILE A O 1
ATOM 4112 N N . GLY A 1 548 ? 48.595 -23.342 -37.543 1.00 89.38 548 GLY A N 1
ATOM 4113 C CA . GLY A 1 548 ? 50.036 -23.203 -37.312 1.00 89.38 548 GLY A CA 1
ATOM 4114 C C . GLY A 1 548 ? 50.432 -21.866 -36.669 1.00 89.38 548 GLY A C 1
ATOM 4115 O O . GLY A 1 548 ? 51.320 -21.838 -35.811 1.00 89.38 548 GLY A O 1
ATOM 4116 N N . GLU A 1 549 ? 49.771 -20.774 -37.057 1.00 91.12 549 GLU A N 1
ATOM 4117 C CA . GLU A 1 549 ? 49.947 -19.443 -36.459 1.00 91.12 549 GLU A CA 1
ATOM 4118 C C . GLU A 1 549 ? 49.533 -19.454 -34.978 1.00 91.12 549 GLU A C 1
ATOM 4120 O O . GLU A 1 549 ? 50.367 -19.173 -34.117 1.00 91.12 549 GLU A O 1
ATOM 4125 N N . GLU A 1 550 ? 48.320 -19.922 -34.676 1.00 92.56 550 GLU A N 1
ATOM 4126 C CA . GLU A 1 550 ? 47.776 -19.989 -33.309 1.00 92.56 550 GLU A CA 1
ATOM 4127 C C . GLU A 1 550 ? 48.603 -20.910 -32.399 1.00 92.56 550 GLU A C 1
ATOM 4129 O O . GLU A 1 550 ? 48.898 -20.602 -31.245 1.00 92.56 550 GLU A O 1
ATOM 4134 N N . ALA A 1 551 ? 49.074 -22.046 -32.925 1.00 91.56 551 ALA A N 1
ATOM 4135 C CA . ALA A 1 551 ? 49.959 -22.937 -32.177 1.00 91.56 551 ALA A CA 1
ATOM 4136 C C . ALA A 1 551 ? 51.290 -22.256 -31.812 1.00 91.56 551 ALA A C 1
ATOM 4138 O O . ALA A 1 551 ? 51.854 -22.515 -30.745 1.00 91.56 551 ALA A O 1
ATOM 4139 N N . THR A 1 552 ? 51.794 -21.374 -32.679 1.00 91.38 552 THR A N 1
ATOM 4140 C CA . THR A 1 552 ? 52.996 -20.580 -32.404 1.00 91.38 552 THR A CA 1
ATOM 4141 C C . THR A 1 552 ? 52.715 -19.528 -31.331 1.00 91.38 552 THR A C 1
ATOM 4143 O O . THR A 1 552 ? 53.524 -19.369 -30.415 1.00 91.38 552 THR A O 1
ATOM 4146 N N . GLU A 1 553 ? 51.561 -18.866 -31.392 1.00 89.19 553 GLU A N 1
ATOM 4147 C CA . GLU A 1 553 ? 51.115 -17.863 -30.416 1.00 89.19 553 GLU A CA 1
ATOM 4148 C C . GLU A 1 553 ? 50.936 -18.474 -29.016 1.00 89.19 553 GLU A C 1
ATOM 4150 O O . GLU A 1 553 ? 51.485 -17.943 -28.046 1.00 89.19 553 GLU A O 1
ATOM 4155 N N . VAL A 1 554 ? 50.351 -19.674 -28.913 1.00 91.31 554 VAL A N 1
ATOM 4156 C CA . VAL A 1 554 ? 50.283 -20.456 -27.662 1.00 91.31 554 VAL A CA 1
ATOM 4157 C C . VAL A 1 554 ? 51.672 -20.740 -27.090 1.00 91.31 554 VAL A C 1
ATOM 4159 O O . VAL A 1 554 ? 51.904 -20.567 -25.891 1.00 91.31 554 VAL A O 1
ATOM 4162 N N . VAL A 1 555 ? 52.624 -21.174 -27.924 1.00 89.94 555 VAL A N 1
ATOM 4163 C CA . VAL A 1 555 ? 53.998 -21.467 -27.477 1.00 89.94 555 VAL A CA 1
ATOM 4164 C C . VAL A 1 555 ? 54.696 -20.206 -26.965 1.00 89.94 555 VAL A C 1
ATOM 4166 O O . VAL A 1 555 ? 55.443 -20.279 -25.984 1.00 89.94 555 VAL A O 1
ATOM 4169 N N . MET A 1 556 ? 54.460 -19.059 -27.602 1.00 86.44 556 MET A N 1
ATOM 4170 C CA . MET A 1 556 ? 55.009 -17.774 -27.172 1.00 86.44 556 MET A CA 1
ATOM 4171 C C . MET A 1 556 ? 54.375 -17.313 -25.856 1.00 86.44 556 MET A C 1
ATOM 4173 O O . MET A 1 556 ? 55.101 -17.070 -24.894 1.00 86.44 556 MET A O 1
ATOM 4177 N N . ALA A 1 557 ? 53.044 -17.323 -25.749 1.00 85.38 557 ALA A N 1
ATOM 4178 C CA . ALA A 1 557 ? 52.339 -16.961 -24.519 1.00 85.38 557 ALA A CA 1
ATOM 4179 C C . ALA A 1 557 ? 52.704 -17.881 -23.341 1.00 85.38 557 ALA A C 1
ATOM 4181 O O . ALA A 1 557 ? 52.838 -17.426 -22.206 1.00 85.38 557 ALA A O 1
ATOM 4182 N N . ALA A 1 558 ? 52.947 -19.171 -23.591 1.00 86.56 558 ALA A N 1
ATOM 4183 C CA . ALA A 1 558 ? 53.391 -20.105 -22.558 1.00 86.56 558 ALA A CA 1
ATOM 4184 C C . ALA A 1 558 ? 54.807 -19.797 -22.039 1.00 86.56 558 ALA A C 1
ATOM 4186 O O . ALA A 1 558 ? 55.106 -20.071 -20.873 1.00 86.56 558 ALA A O 1
ATOM 4187 N N . LYS A 1 559 ? 55.690 -19.240 -22.881 1.00 83.44 559 LYS A N 1
ATOM 4188 C CA . LYS A 1 559 ? 57.008 -18.752 -22.448 1.00 83.44 559 LYS A CA 1
ATOM 4189 C C . LYS A 1 559 ? 56.874 -17.476 -21.624 1.00 83.44 559 LYS A C 1
ATOM 4191 O O . LYS A 1 559 ? 57.496 -17.399 -20.569 1.00 83.44 559 LYS A O 1
ATOM 4196 N N . ASP A 1 560 ? 56.027 -16.544 -22.051 1.00 79.06 560 ASP A N 1
ATOM 4197 C CA . ASP A 1 560 ? 55.772 -15.279 -21.349 1.00 79.06 560 ASP A CA 1
ATOM 4198 C C . ASP A 1 560 ? 55.245 -15.526 -19.918 1.00 79.06 560 ASP A C 1
ATOM 4200 O O . ASP A 1 560 ? 55.754 -14.963 -18.948 1.00 79.06 560 ASP A O 1
ATOM 4204 N N . VAL A 1 561 ? 54.325 -16.487 -19.743 1.00 76.19 561 VAL A N 1
ATOM 4205 C CA . VAL A 1 561 ? 53.809 -16.889 -18.415 1.00 76.19 561 VAL A CA 1
ATOM 4206 C C . VAL A 1 561 ? 54.907 -17.463 -17.507 1.00 76.19 561 VAL A C 1
ATOM 4208 O O . VAL A 1 561 ? 54.903 -17.221 -16.300 1.00 76.19 561 VAL A O 1
ATOM 4211 N N . ARG A 1 562 ? 55.906 -18.176 -18.052 1.00 66.50 562 ARG A N 1
ATOM 4212 C CA . ARG A 1 562 ? 57.067 -18.644 -17.262 1.00 66.50 562 ARG A CA 1
ATOM 4213 C C . ARG A 1 562 ? 57.983 -17.503 -16.807 1.00 66.50 562 ARG A C 1
ATOM 4215 O O . ARG A 1 562 ? 58.785 -17.718 -15.900 1.00 66.50 562 ARG A O 1
ATOM 4222 N N . HIS A 1 563 ? 57.866 -16.322 -17.411 1.00 68.19 563 HIS A N 1
ATOM 4223 C CA . HIS A 1 563 ? 58.650 -15.129 -17.094 1.00 68.19 563 HIS A CA 1
ATOM 4224 C C . HIS A 1 563 ? 57.900 -14.098 -16.229 1.00 68.19 563 HIS A C 1
ATOM 4226 O O . HIS A 1 563 ? 58.461 -13.043 -15.945 1.00 68.19 563 HIS A O 1
ATOM 4232 N N . GLY A 1 564 ? 56.704 -14.432 -15.724 1.00 55.41 564 GLY A N 1
ATOM 4233 C CA . GLY A 1 564 ? 55.991 -13.646 -14.707 1.00 55.41 564 GLY A CA 1
ATOM 4234 C C . GLY A 1 564 ? 54.710 -12.950 -15.176 1.00 55.41 564 GLY A C 1
ATOM 4235 O O . GLY A 1 564 ? 54.099 -12.248 -14.371 1.00 55.41 564 GLY A O 1
ATOM 4236 N N . ASP A 1 565 ? 54.281 -13.154 -16.425 1.00 68.75 565 ASP A N 1
ATOM 4237 C CA . ASP A 1 565 ? 53.032 -12.585 -16.946 1.00 68.75 565 ASP A CA 1
ATOM 4238 C C . ASP A 1 565 ? 51.776 -13.368 -16.515 1.00 68.75 565 ASP A C 1
ATOM 4240 O O . ASP A 1 565 ? 51.815 -14.561 -16.200 1.00 68.75 565 ASP A O 1
ATOM 4244 N N . ALA A 1 566 ? 50.625 -12.682 -16.508 1.00 63.91 566 ALA A N 1
ATOM 4245 C CA . ALA A 1 566 ? 49.347 -13.244 -16.074 1.00 63.91 566 ALA A CA 1
ATOM 4246 C C . ALA A 1 566 ? 48.857 -14.387 -17.001 1.00 63.91 566 ALA A C 1
ATOM 4248 O O . ALA A 1 566 ? 48.860 -14.222 -18.224 1.00 63.91 566 ALA A O 1
ATOM 4249 N N . PRO A 1 567 ? 48.314 -15.504 -16.462 1.00 75.12 567 PRO A N 1
ATOM 4250 C CA . PRO A 1 567 ? 47.861 -16.658 -17.257 1.00 75.12 567 PRO A CA 1
ATOM 4251 C C . PRO A 1 567 ? 46.747 -16.366 -18.273 1.00 75.12 567 PRO A C 1
ATOM 4253 O O . PRO A 1 567 ? 46.494 -17.182 -19.155 1.00 75.12 567 PRO A O 1
ATOM 4256 N N . ALA A 1 568 ? 46.070 -15.219 -18.156 1.00 72.88 568 ALA A N 1
ATOM 4257 C CA . ALA A 1 568 ? 44.930 -14.849 -18.991 1.00 72.88 568 ALA A CA 1
ATOM 4258 C C . ALA A 1 568 ? 45.266 -14.815 -20.491 1.00 72.88 568 ALA A C 1
ATOM 4260 O O . ALA A 1 568 ? 44.450 -15.250 -21.299 1.00 72.88 568 ALA A O 1
ATOM 4261 N N . LYS A 1 569 ? 46.475 -14.365 -20.860 1.00 76.56 569 LYS A N 1
ATOM 4262 C CA . LYS A 1 569 ? 46.918 -14.348 -22.262 1.00 76.56 569 LYS A CA 1
ATOM 4263 C C . LYS A 1 569 ? 47.060 -15.766 -22.813 1.00 76.56 569 LYS A C 1
ATOM 4265 O O . LYS A 1 569 ? 46.514 -16.062 -23.863 1.00 76.56 569 LYS A O 1
ATOM 4270 N N . LEU A 1 570 ? 47.695 -16.667 -22.059 1.00 82.62 570 LEU A N 1
ATOM 4271 C CA . LEU A 1 570 ? 47.821 -18.076 -22.444 1.00 82.62 570 LEU A CA 1
ATOM 4272 C C . LEU A 1 570 ? 46.454 -18.759 -22.597 1.00 82.62 570 LEU A C 1
ATOM 4274 O O . LEU A 1 570 ? 46.274 -19.546 -23.518 1.00 82.62 570 LEU A O 1
ATOM 4278 N N . ILE A 1 571 ? 45.491 -18.451 -21.723 1.00 76.12 571 ILE A N 1
ATOM 4279 C CA . ILE A 1 571 ? 44.120 -18.969 -21.845 1.00 76.12 571 ILE A CA 1
ATOM 4280 C C . ILE A 1 571 ? 43.466 -18.475 -23.144 1.00 76.12 571 ILE A C 1
ATOM 4282 O O . ILE A 1 571 ? 42.818 -19.270 -23.819 1.00 76.12 571 ILE A O 1
ATOM 4286 N N . GLY A 1 572 ? 43.665 -17.200 -23.501 1.00 74.81 572 GLY A N 1
ATOM 4287 C CA . GLY A 1 572 ? 43.199 -16.621 -24.765 1.00 74.81 572 GLY A CA 1
ATOM 4288 C C . GLY A 1 572 ? 43.760 -17.350 -25.986 1.00 74.81 572 GLY A C 1
ATOM 4289 O O . GLY A 1 572 ? 42.985 -17.900 -26.761 1.00 74.81 572 GLY A O 1
ATOM 4290 N N . GLU A 1 573 ? 45.088 -17.467 -26.088 1.00 87.31 573 GLU A N 1
ATOM 4291 C CA . GLU A 1 573 ? 45.727 -18.133 -27.238 1.00 87.31 573 GLU A CA 1
ATOM 4292 C C . GLU A 1 573 ? 45.337 -19.623 -27.335 1.00 87.31 573 GLU A C 1
ATOM 4294 O O . GLU A 1 573 ? 45.152 -20.178 -28.417 1.00 87.31 573 GLU A O 1
ATOM 4299 N N . VAL A 1 574 ? 45.183 -20.315 -26.195 1.00 81.88 574 VAL A N 1
ATOM 4300 C CA . VAL A 1 574 ? 44.740 -21.723 -26.185 1.00 81.88 574 VAL A CA 1
ATOM 4301 C C . VAL A 1 574 ? 43.297 -21.847 -26.676 1.00 81.88 574 VAL A C 1
ATOM 4303 O O . VAL A 1 574 ? 42.984 -22.792 -27.406 1.00 81.88 574 VAL A O 1
ATOM 4306 N N . ALA A 1 575 ? 42.426 -20.909 -26.298 1.00 70.94 575 ALA A N 1
ATOM 4307 C CA . ALA A 1 575 ? 41.052 -20.870 -26.779 1.00 70.94 575 ALA A CA 1
ATOM 4308 C C . ALA A 1 575 ? 40.990 -20.609 -28.294 1.00 70.94 575 ALA A C 1
ATOM 4310 O O . ALA A 1 575 ? 40.217 -21.281 -28.980 1.00 70.94 575 ALA A O 1
ATOM 4311 N N . ASP A 1 576 ? 41.834 -19.719 -28.823 1.00 78.50 576 ASP A N 1
ATOM 4312 C CA . ASP A 1 576 ? 41.906 -19.428 -30.259 1.00 78.50 576 ASP A CA 1
ATOM 4313 C C . ASP A 1 576 ? 42.443 -20.621 -31.064 1.00 78.50 576 ASP A C 1
ATOM 4315 O O . ASP A 1 576 ? 41.861 -20.983 -32.096 1.00 78.50 576 ASP A O 1
ATOM 4319 N N . LEU A 1 577 ? 43.453 -21.334 -30.555 1.00 88.75 577 LEU A N 1
ATOM 4320 C CA . LEU A 1 577 ? 43.915 -22.592 -31.149 1.00 88.75 577 LEU A CA 1
ATOM 4321 C C . LEU A 1 577 ? 42.805 -23.656 -31.174 1.00 88.75 577 LEU A C 1
ATOM 4323 O O . LEU A 1 577 ? 42.587 -24.309 -32.196 1.00 88.75 577 LEU A O 1
ATOM 4327 N N . TRP A 1 578 ? 42.079 -23.838 -30.066 1.00 80.81 578 TRP A N 1
ATOM 4328 C CA . TRP A 1 578 ? 40.964 -24.791 -29.997 1.00 80.81 578 TRP A CA 1
ATOM 4329 C C . TRP A 1 578 ? 39.841 -24.423 -30.963 1.00 80.81 578 TRP A C 1
ATOM 4331 O O . TRP A 1 578 ? 39.304 -25.291 -31.653 1.00 80.81 578 TRP A O 1
ATOM 4341 N N . PHE A 1 579 ? 39.516 -23.138 -31.056 1.00 80.00 579 PHE A N 1
ATOM 4342 C CA . PHE A 1 579 ? 38.508 -22.637 -31.973 1.00 80.00 579 PHE A CA 1
ATOM 4343 C C . PHE A 1 579 ? 38.882 -22.906 -33.441 1.00 80.00 579 PHE A C 1
ATOM 4345 O O . PHE A 1 579 ? 38.056 -23.432 -34.189 1.00 80.00 579 PHE A O 1
ATOM 4352 N N . HIS A 1 580 ? 40.125 -22.648 -33.857 1.00 84.75 580 HIS A N 1
ATOM 4353 C CA . HIS A 1 580 ? 40.561 -22.931 -35.231 1.00 84.75 580 HIS A CA 1
ATOM 4354 C C . HIS A 1 580 ? 40.667 -24.437 -35.531 1.00 84.75 580 HIS A C 1
ATOM 4356 O O . HIS A 1 580 ? 40.382 -24.857 -36.654 1.00 84.75 580 HIS A O 1
ATOM 4362 N N . CYS A 1 581 ? 40.957 -25.274 -34.530 1.00 84.06 581 CYS A N 1
ATOM 4363 C CA . CYS A 1 581 ? 40.820 -26.727 -34.653 1.00 84.06 581 CYS A CA 1
ATOM 4364 C C . CYS A 1 581 ? 39.363 -27.148 -34.917 1.00 84.06 581 CYS A C 1
ATOM 4366 O O . CYS A 1 581 ? 39.126 -28.007 -35.764 1.00 84.06 581 CYS A O 1
ATOM 4368 N N . LEU A 1 582 ? 38.377 -26.529 -34.258 1.00 77.88 582 LEU A N 1
ATOM 4369 C CA . LEU A 1 582 ? 36.955 -26.792 -34.523 1.00 77.88 582 LEU A CA 1
ATOM 4370 C C . LEU A 1 582 ? 36.533 -26.336 -35.928 1.00 77.88 582 LEU A C 1
ATOM 4372 O O . LEU A 1 582 ? 35.769 -27.038 -36.589 1.00 77.88 582 LEU A O 1
ATOM 4376 N N . VAL A 1 583 ? 37.064 -25.208 -36.414 1.00 79.00 583 VAL A N 1
ATOM 4377 C CA . VAL A 1 583 ? 36.865 -24.741 -37.800 1.00 79.00 583 VAL A CA 1
ATOM 4378 C C . VAL A 1 583 ? 37.401 -25.763 -38.806 1.00 79.00 583 VAL A C 1
ATOM 4380 O O . VAL A 1 583 ? 36.712 -26.091 -39.769 1.00 79.00 583 VAL A O 1
ATOM 4383 N N . MET A 1 584 ? 38.591 -26.318 -38.565 1.00 88.19 584 MET A N 1
ATOM 4384 C CA . MET A 1 584 ? 39.167 -27.375 -39.402 1.00 88.19 584 MET A CA 1
ATOM 4385 C C . MET A 1 584 ? 38.332 -28.658 -39.372 1.00 88.19 584 MET A C 1
ATOM 4387 O O . MET A 1 584 ? 38.070 -29.232 -40.426 1.00 88.19 584 MET A O 1
ATOM 4391 N N . LEU A 1 585 ? 37.881 -29.101 -38.195 1.00 80.50 585 LEU A N 1
ATOM 4392 C CA . LEU A 1 585 ? 37.009 -30.274 -38.087 1.00 80.50 585 LEU A CA 1
ATOM 4393 C C . LEU A 1 585 ? 35.719 -30.077 -38.898 1.00 80.50 585 LEU A C 1
ATOM 4395 O O . LEU A 1 585 ? 35.362 -30.943 -39.689 1.00 80.50 585 LEU A O 1
ATOM 4399 N N . ALA A 1 586 ? 35.089 -28.903 -38.801 1.00 73.81 586 ALA A N 1
ATOM 4400 C CA . ALA A 1 586 ? 33.904 -28.560 -39.588 1.00 73.81 586 ALA A CA 1
ATOM 4401 C C . ALA A 1 586 ? 34.168 -28.454 -41.109 1.00 73.81 586 ALA A C 1
ATOM 4403 O O . ALA A 1 586 ? 33.254 -28.654 -41.917 1.00 73.81 586 ALA A O 1
ATOM 4404 N N . HIS A 1 587 ? 35.399 -28.128 -41.518 1.00 82.25 587 HIS A N 1
ATOM 4405 C CA . HIS A 1 587 ? 35.824 -28.110 -42.924 1.00 82.25 587 HIS A CA 1
ATOM 4406 C C . HIS A 1 587 ? 35.956 -29.507 -43.512 1.00 82.25 587 HIS A C 1
ATOM 4408 O O . HIS A 1 587 ? 35.421 -29.765 -44.584 1.00 82.25 587 HIS A O 1
ATOM 4414 N N . PHE A 1 588 ? 36.580 -30.421 -42.773 1.00 82.94 588 PHE A N 1
ATOM 4415 C CA . PHE A 1 588 ? 36.740 -31.817 -43.184 1.00 82.94 588 PHE A CA 1
ATOM 4416 C C . PHE A 1 588 ? 35.534 -32.705 -42.841 1.00 82.94 588 PHE A C 1
ATOM 4418 O O . PHE A 1 588 ? 35.638 -33.926 -42.917 1.00 82.94 588 PHE A O 1
ATOM 4425 N N . GLU A 1 589 ? 34.401 -32.108 -42.455 1.00 76.50 589 GLU A N 1
ATOM 4426 C CA . GLU A 1 589 ? 33.166 -32.817 -42.080 1.00 76.50 589 GLU A CA 1
ATOM 4427 C C . GLU A 1 589 ? 33.362 -33.825 -40.929 1.00 76.50 589 GLU A C 1
ATOM 4429 O O . GLU A 1 589 ? 32.675 -34.842 -40.819 1.00 76.50 589 GLU A O 1
ATOM 4434 N N . LEU A 1 590 ? 34.302 -33.530 -40.031 1.00 74.44 590 LEU A N 1
ATOM 4435 C CA . LEU A 1 590 ? 34.608 -34.328 -38.852 1.00 74.44 590 LEU A CA 1
ATOM 4436 C C . LEU A 1 590 ? 33.883 -33.766 -37.628 1.00 74.44 590 LEU A C 1
ATOM 4438 O O . LEU A 1 590 ? 33.907 -32.568 -37.350 1.00 74.44 590 LEU A O 1
ATOM 4442 N N . SER A 1 591 ? 33.260 -34.651 -36.851 1.00 66.19 591 SER A N 1
ATOM 4443 C CA . SER A 1 591 ? 32.565 -34.253 -35.626 1.00 66.19 591 SER A CA 1
ATOM 4444 C C . SER A 1 591 ? 33.552 -34.030 -34.471 1.00 66.19 591 SER A C 1
ATOM 4446 O O . SER A 1 591 ? 34.384 -34.907 -34.216 1.00 66.19 591 SER A O 1
ATOM 4448 N N . PRO A 1 592 ? 33.422 -32.942 -33.686 1.00 67.38 592 PRO A N 1
ATOM 4449 C CA . PRO A 1 592 ? 34.151 -32.783 -32.426 1.00 67.38 592 PRO A CA 1
ATOM 4450 C C . PRO A 1 592 ? 33.962 -33.968 -31.466 1.00 67.38 592 PRO A C 1
ATOM 4452 O O . PRO A 1 592 ? 34.892 -34.334 -30.750 1.00 67.38 592 PRO A O 1
ATOM 4455 N N . ALA A 1 593 ? 32.801 -34.634 -31.507 1.00 61.09 593 ALA A N 1
ATOM 4456 C CA . ALA A 1 593 ? 32.538 -35.832 -30.711 1.00 61.09 593 ALA A CA 1
ATOM 4457 C C . ALA A 1 593 ? 33.470 -37.003 -31.071 1.00 61.09 593 ALA A C 1
ATOM 4459 O O . ALA A 1 593 ? 33.831 -37.784 -30.197 1.00 61.09 593 ALA A O 1
ATOM 4460 N N . ALA A 1 594 ? 33.918 -37.107 -32.328 1.00 68.94 594 ALA A N 1
ATOM 4461 C CA . ALA A 1 594 ? 34.875 -38.135 -32.737 1.00 68.94 594 ALA A CA 1
ATOM 4462 C C . ALA A 1 594 ? 36.267 -37.898 -32.126 1.00 68.94 594 ALA A C 1
ATOM 4464 O O . ALA A 1 594 ? 36.963 -38.849 -31.779 1.00 68.94 594 ALA A O 1
ATOM 4465 N N . VAL A 1 595 ? 36.659 -36.631 -31.946 1.00 73.94 595 VAL A N 1
ATOM 4466 C CA . VAL A 1 595 ? 37.910 -36.268 -31.265 1.00 73.94 595 VAL A CA 1
ATOM 4467 C C . VAL A 1 595 ? 37.814 -36.557 -29.770 1.00 73.94 595 VAL A C 1
ATOM 4469 O O . VAL A 1 595 ? 38.751 -37.113 -29.204 1.00 73.94 595 VAL A O 1
ATOM 4472 N N . LEU A 1 596 ? 36.681 -36.234 -29.140 1.00 71.38 596 LEU A N 1
ATOM 4473 C CA . LEU A 1 596 ? 36.445 -36.536 -27.726 1.00 71.38 596 LEU A CA 1
ATOM 4474 C C . LEU A 1 596 ? 36.427 -38.046 -27.459 1.00 71.38 596 LEU A C 1
ATOM 4476 O O . LEU A 1 596 ? 37.115 -38.491 -26.549 1.00 71.38 596 LEU A O 1
ATOM 4480 N N . ALA A 1 597 ? 35.755 -38.837 -28.298 1.00 67.62 597 ALA A N 1
ATOM 4481 C CA . ALA A 1 597 ? 35.770 -40.298 -28.199 1.00 67.62 597 ALA A CA 1
ATOM 4482 C C . ALA A 1 597 ? 37.189 -40.881 -28.349 1.00 67.62 597 ALA A C 1
ATOM 4484 O O . ALA A 1 597 ? 37.555 -41.845 -27.679 1.00 67.62 597 ALA A O 1
ATOM 4485 N N . GLU A 1 598 ? 38.022 -40.282 -29.205 1.00 74.38 598 GLU A N 1
ATOM 4486 C CA . GLU A 1 598 ? 39.425 -40.676 -29.356 1.00 74.38 598 GLU A CA 1
ATOM 4487 C C . GLU A 1 598 ? 40.295 -40.262 -28.157 1.00 74.38 598 GLU A C 1
ATOM 4489 O O . GLU A 1 598 ? 41.266 -40.955 -27.852 1.00 74.38 598 GLU A O 1
ATOM 4494 N N . LEU A 1 599 ? 39.972 -39.164 -27.469 1.00 71.69 599 LEU A N 1
ATOM 4495 C CA . LEU A 1 599 ? 40.621 -38.777 -26.211 1.00 71.69 599 LEU A CA 1
ATOM 4496 C C . LEU A 1 599 ? 40.193 -39.693 -25.059 1.00 71.69 599 LEU A C 1
ATOM 4498 O O . LEU A 1 599 ? 41.049 -40.153 -24.309 1.00 71.69 599 LEU A O 1
ATOM 4502 N N . GLU A 1 600 ? 38.908 -40.026 -24.975 1.00 70.56 600 GLU A N 1
ATOM 4503 C CA . GLU A 1 600 ? 38.346 -40.957 -23.992 1.00 70.56 600 GLU A CA 1
ATOM 4504 C C . GLU A 1 600 ? 38.946 -42.363 -24.149 1.00 70.56 600 GLU A C 1
ATOM 4506 O O . GLU A 1 600 ? 39.375 -42.976 -23.176 1.00 70.56 600 GLU A O 1
ATOM 4511 N N . ARG A 1 601 ? 39.137 -42.839 -25.390 1.00 74.56 601 ARG A N 1
ATOM 4512 C CA . ARG A 1 601 ? 39.866 -44.092 -25.675 1.00 74.56 601 ARG A CA 1
ATOM 4513 C C . ARG A 1 601 ? 41.296 -44.101 -25.111 1.00 74.56 601 ARG A C 1
ATOM 4515 O O . ARG A 1 601 ? 41.870 -45.172 -24.913 1.00 74.56 601 ARG A O 1
ATOM 4522 N N . ARG A 1 602 ? 41.906 -42.928 -24.917 1.00 68.75 602 ARG A N 1
ATOM 4523 C CA . ARG A 1 602 ? 43.272 -42.773 -24.391 1.00 68.75 602 ARG A CA 1
ATOM 4524 C C . ARG A 1 602 ? 43.304 -42.561 -22.881 1.00 68.75 602 ARG A C 1
ATOM 4526 O O . ARG A 1 602 ? 44.393 -42.604 -22.306 1.00 68.75 602 ARG A O 1
ATOM 4533 N N . GLU A 1 603 ? 42.160 -42.363 -22.229 1.00 60.47 603 GLU A N 1
ATOM 4534 C CA . GLU A 1 603 ? 42.109 -42.268 -20.775 1.00 60.47 603 GLU A CA 1
ATOM 4535 C C . GLU A 1 603 ? 42.613 -43.568 -20.134 1.00 60.47 603 GLU A C 1
ATOM 4537 O O . GLU A 1 603 ? 42.223 -44.677 -20.496 1.00 60.47 603 GLU A O 1
ATOM 4542 N N . GLY A 1 604 ? 43.548 -43.435 -19.191 1.00 59.00 604 GLY A N 1
ATOM 4543 C CA . GLY A 1 604 ? 44.165 -44.573 -18.505 1.00 59.00 604 GLY A CA 1
ATOM 4544 C C . GLY A 1 604 ? 45.306 -45.272 -19.259 1.00 59.00 604 GLY A C 1
ATOM 4545 O O . GLY A 1 604 ? 45.903 -46.192 -18.702 1.00 59.00 604 GLY A O 1
ATOM 4546 N N . ILE A 1 605 ? 45.669 -44.832 -20.472 1.00 67.81 605 ILE A N 1
ATOM 4547 C CA . ILE A 1 605 ? 46.824 -45.344 -21.233 1.00 67.81 605 ILE A CA 1
ATOM 4548 C C . ILE A 1 605 ? 47.967 -44.323 -21.154 1.00 67.81 605 ILE A C 1
ATOM 4550 O O . ILE A 1 605 ? 47.769 -43.137 -21.416 1.00 67.81 605 ILE A O 1
ATOM 4554 N N . SER A 1 606 ? 49.187 -44.747 -20.798 1.00 68.94 606 SER A N 1
ATOM 4555 C CA . SER A 1 606 ? 50.319 -43.812 -20.769 1.00 68.94 606 SER A CA 1
ATOM 4556 C C . SER A 1 606 ? 50.684 -43.352 -22.189 1.00 68.94 606 SER A C 1
ATOM 4558 O O . SER A 1 606 ? 50.630 -44.129 -23.144 1.00 68.94 606 SER A O 1
ATOM 4560 N N . GLY A 1 607 ? 51.123 -42.099 -22.350 1.00 63.97 607 GLY A N 1
ATOM 4561 C CA . GLY A 1 607 ? 51.503 -41.562 -23.668 1.00 63.97 607 GLY A CA 1
ATOM 4562 C C . GLY A 1 607 ? 52.666 -42.307 -24.350 1.00 63.97 607 GLY A C 1
ATOM 4563 O O . GLY A 1 607 ? 52.862 -42.183 -25.560 1.00 63.97 607 GLY A O 1
ATOM 4564 N N . LEU A 1 608 ? 53.437 -43.103 -23.599 1.00 67.56 608 LEU A N 1
ATOM 4565 C CA . LEU A 1 608 ? 54.464 -43.997 -24.143 1.00 67.56 608 LEU A CA 1
ATOM 4566 C C . LEU A 1 608 ? 53.847 -45.280 -24.724 1.00 67.56 608 LEU A C 1
ATOM 4568 O O . LEU A 1 608 ? 54.248 -45.705 -25.810 1.00 67.56 608 LEU A O 1
ATOM 4572 N N . ASP A 1 609 ? 52.839 -45.838 -24.051 1.00 71.44 609 ASP A N 1
ATOM 4573 C CA . ASP A 1 609 ? 52.127 -47.048 -24.477 1.00 71.44 609 ASP A CA 1
ATOM 4574 C C . ASP A 1 609 ? 51.254 -46.779 -25.710 1.00 71.44 609 ASP A C 1
ATOM 4576 O O . ASP A 1 609 ? 51.248 -47.568 -26.657 1.00 71.44 609 ASP A O 1
ATOM 4580 N N . GLU A 1 610 ? 50.604 -45.612 -25.774 1.00 70.75 610 GLU A N 1
ATOM 4581 C CA . GLU A 1 610 ? 49.828 -45.180 -26.946 1.00 70.75 610 GLU A CA 1
ATOM 4582 C C . GLU A 1 610 ? 50.716 -45.070 -28.201 1.00 70.75 610 GLU A C 1
ATOM 4584 O O . GLU A 1 610 ? 50.361 -45.516 -29.299 1.00 70.75 610 GLU A O 1
ATOM 4589 N N . LY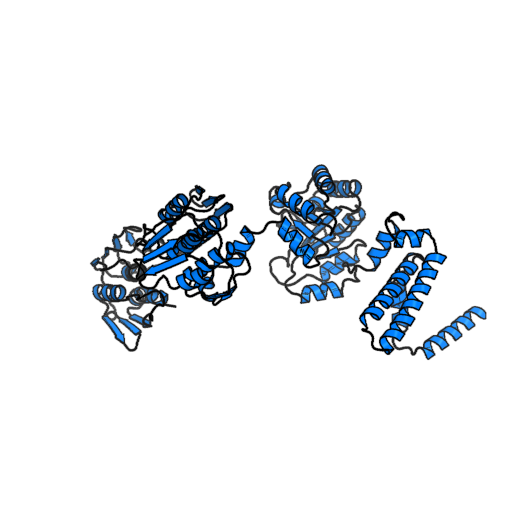S A 1 611 ? 51.921 -44.512 -28.035 1.00 70.00 611 LYS A N 1
ATOM 4590 C CA . LYS A 1 611 ? 52.886 -44.334 -29.124 1.00 70.00 611 LYS A CA 1
ATOM 4591 C C . LYS A 1 611 ? 53.458 -45.670 -29.601 1.00 70.00 611 LYS A C 1
ATOM 4593 O O . LYS A 1 611 ? 53.702 -45.823 -30.799 1.00 70.00 611 LYS A O 1
ATOM 4598 N N . ALA A 1 612 ? 53.645 -46.635 -28.698 1.00 72.31 612 ALA A N 1
ATOM 4599 C CA . ALA A 1 612 ? 54.042 -48.001 -29.038 1.00 72.31 612 ALA A CA 1
ATOM 4600 C C . ALA A 1 612 ? 52.933 -48.742 -29.809 1.00 72.31 612 ALA A C 1
ATOM 4602 O O . ALA A 1 612 ? 53.221 -49.363 -30.834 1.00 72.31 612 ALA A O 1
ATOM 4603 N N . LEU A 1 613 ? 51.673 -48.595 -29.384 1.00 70.31 613 LEU A N 1
ATOM 4604 C CA . LEU A 1 613 ? 50.503 -49.193 -30.034 1.00 70.31 613 LEU A CA 1
ATOM 4605 C C . LEU A 1 613 ? 50.306 -48.663 -31.464 1.00 70.31 613 LEU A C 1
ATOM 4607 O O . LEU A 1 613 ? 50.128 -49.448 -32.393 1.00 70.31 613 LEU A O 1
ATOM 4611 N N . ARG A 1 614 ? 50.441 -47.345 -31.678 1.00 70.25 614 ARG A N 1
ATOM 4612 C CA . ARG A 1 614 ? 50.407 -46.736 -33.024 1.00 70.25 614 ARG A CA 1
ATOM 4613 C C . ARG A 1 614 ? 51.516 -47.248 -33.934 1.00 70.25 614 ARG A C 1
ATOM 4615 O O . ARG A 1 614 ? 51.277 -47.501 -35.109 1.00 70.25 614 ARG A O 1
ATOM 4622 N N . LYS A 1 615 ? 52.728 -47.420 -33.399 1.00 70.88 615 LYS A N 1
ATOM 4623 C CA . LYS A 1 615 ? 53.865 -47.951 -34.164 1.00 70.88 615 LYS A CA 1
ATOM 4624 C C . LYS A 1 615 ? 53.672 -49.422 -34.545 1.00 70.88 615 LYS A C 1
ATOM 4626 O O . LYS A 1 615 ? 54.197 -49.843 -35.571 1.00 70.88 615 LYS A O 1
ATOM 4631 N N . ALA A 1 616 ? 52.949 -50.187 -33.725 1.00 67.69 616 ALA A N 1
ATOM 4632 C CA . ALA A 1 616 ? 52.585 -51.573 -34.005 1.00 67.69 616 ALA A CA 1
ATOM 4633 C C . ALA A 1 616 ? 51.463 -51.671 -35.056 1.00 67.69 616 ALA A C 1
ATOM 4635 O O . ALA A 1 616 ? 51.594 -52.446 -35.997 1.00 67.69 616 ALA A O 1
ATOM 4636 N N . LEU A 1 617 ? 50.421 -50.837 -34.952 1.00 67.62 617 LEU A N 1
ATOM 4637 C CA . LEU A 1 617 ? 49.315 -50.776 -35.919 1.00 67.62 617 LEU A CA 1
ATOM 4638 C C . LEU A 1 617 ? 49.775 -50.298 -37.306 1.00 67.62 617 LEU A C 1
ATOM 4640 O O . LEU A 1 617 ? 49.484 -50.951 -38.299 1.00 67.62 617 LEU A O 1
ATOM 4644 N N . ALA A 1 618 ? 50.602 -49.249 -37.376 1.00 67.25 618 ALA A N 1
ATOM 4645 C CA . ALA A 1 618 ? 51.159 -48.760 -38.643 1.00 67.25 618 ALA A CA 1
ATOM 4646 C C . ALA A 1 618 ? 52.172 -49.728 -39.294 1.00 67.25 618 ALA A C 1
ATOM 4648 O O . ALA A 1 618 ? 52.469 -49.612 -40.480 1.00 67.25 618 ALA A O 1
ATOM 4649 N N . ARG A 1 619 ? 52.744 -50.672 -38.528 1.00 62.47 619 ARG A N 1
ATOM 4650 C CA . ARG A 1 619 ? 53.533 -51.786 -39.087 1.00 62.47 619 ARG A CA 1
ATOM 4651 C C . ARG A 1 619 ? 52.626 -52.875 -39.657 1.00 62.47 619 ARG A C 1
ATOM 4653 O O . ARG A 1 619 ? 52.903 -53.350 -40.745 1.00 62.47 619 ARG A O 1
ATOM 4660 N N . ALA A 1 620 ? 51.531 -53.201 -38.971 1.00 58.88 620 ALA A N 1
ATOM 4661 C CA . ALA A 1 620 ? 50.551 -54.176 -39.447 1.00 58.88 620 ALA A CA 1
ATOM 4662 C C . ALA A 1 620 ? 49.818 -53.730 -40.729 1.00 58.88 620 ALA A C 1
ATOM 4664 O O . ALA A 1 620 ? 49.490 -54.578 -41.547 1.00 58.88 620 ALA A O 1
ATOM 4665 N N . GLU A 1 621 ? 49.605 -52.424 -40.930 1.00 58.03 621 GLU A N 1
ATOM 4666 C CA . GLU A 1 621 ? 49.032 -51.866 -42.171 1.00 58.03 621 GLU A CA 1
ATOM 4667 C C . GLU A 1 621 ? 50.027 -51.772 -43.340 1.00 58.03 621 GLU A C 1
ATOM 4669 O O . GLU A 1 621 ? 49.597 -51.683 -44.480 1.00 58.03 621 GLU A O 1
ATOM 4674 N N . ASN A 1 622 ? 51.341 -51.782 -43.082 1.00 55.75 622 ASN A N 1
ATOM 4675 C CA . ASN A 1 622 ? 52.368 -51.806 -44.137 1.00 55.75 622 ASN A CA 1
ATOM 4676 C C . ASN A 1 622 ? 52.788 -53.233 -44.536 1.00 55.75 622 ASN A C 1
ATOM 4678 O O . ASN A 1 622 ? 53.399 -53.408 -45.588 1.00 55.75 622 ASN A O 1
ATOM 4682 N N . ASP A 1 623 ? 52.502 -54.227 -43.688 1.00 51.59 623 ASP A N 1
ATOM 4683 C CA . ASP A 1 623 ? 52.756 -55.652 -43.945 1.00 51.59 623 ASP A CA 1
ATOM 4684 C C . ASP A 1 623 ? 51.526 -56.379 -44.555 1.00 51.59 623 ASP A C 1
ATOM 4686 O O . ASP A 1 623 ? 51.623 -57.566 -44.882 1.00 51.59 623 ASP A O 1
ATOM 4690 N N . ALA A 1 624 ? 50.389 -55.685 -44.709 1.00 45.66 624 ALA A N 1
ATOM 4691 C CA . ALA A 1 624 ? 49.156 -56.133 -45.373 1.00 45.66 624 ALA A CA 1
ATOM 4692 C C . ALA A 1 624 ? 48.987 -55.432 -46.728 1.00 45.66 624 ALA A C 1
ATOM 4694 O O . ALA A 1 624 ? 48.468 -56.090 -47.662 1.00 45.66 624 ALA A O 1
#